Protein AF-A0A927QH79-F1 (afdb_monomer)

Mean predicted aligned error: 17.36 Å

Solvent-accessible surface area (backbone atoms only — not comparable to full-atom values): 37637 Å² total; per-residue (Å²): 86,54,35,35,45,48,87,48,54,96,86,48,77,77,69,94,80,69,81,34,38,37,35,34,32,41,94,77,15,47,83,74,50,76,43,74,61,87,78,87,88,85,88,80,87,75,88,76,87,84,80,88,84,87,87,82,91,87,81,88,78,89,85,85,87,79,90,85,82,90,84,88,84,84,82,85,83,89,82,88,83,88,82,91,85,88,82,82,83,80,78,74,79,75,84,76,70,99,63,76,95,59,54,73,66,52,32,35,52,48,36,49,48,54,55,46,51,19,60,75,70,75,39,64,42,39,36,37,37,40,45,42,87,88,69,48,80,44,82,75,46,77,44,75,58,83,84,65,73,78,65,53,55,92,83,50,61,51,30,15,33,63,74,57,27,50,62,42,72,56,77,40,45,51,25,48,40,51,60,50,44,49,23,41,20,54,5,42,42,50,27,34,44,63,58,25,70,47,55,68,72,57,56,72,73,44,73,48,37,46,69,58,95,34,28,46,30,27,37,34,60,77,73,59,78,45,82,68,96,50,59,72,65,55,68,74,42,61,65,63,56,53,34,36,53,65,15,45,63,53,43,55,57,39,53,74,44,44,60,56,56,41,50,52,52,49,52,54,50,51,53,52,57,68,71,50,71,38,67,90,74,48,53,70,70,55,47,52,50,51,51,54,46,46,44,53,51,38,19,56,38,36,16,50,28,52,40,34,69,72,60,50,81,87,70,94,59,48,46,44,56,56,11,48,55,50,49,53,52,51,43,69,77,43,74,83,63,49,55,67,54,47,39,37,64,43,58,56,41,48,48,31,49,68,83,54,86,77,62,77,84,66,65,66,79,79,83,82,83,74,84,74,89,68,92,76,94,75,80,91,79,90,79,88,79,88,81,83,90,84,88,83,89,85,83,90,80,96,70,93,72,89,77,83,80,80,83,76,85,70,84,75,81,75,72,58,74,50,74,66,78,70,65,93,80,82,56,48,54,43,34,45,35,53,46,50,48,50,51,46,48,51,51,46,35,50,48,50,52,49,51,23,49,54,34,31,76,70,64,62,35,99,48,50,75,60,53,39,72,27,43,59,71,49,47,51,40,31,72,76,71,55,50,73,63,94,62,54,85,79,59,71,81,81,75,92,70,80,83,79,52,76,34,22,27,48,17,79,96,66,44,83,37,70,53,78,79,82,70,79,92,62,92,89,70,72,81,52,17,47,36,56,10,55,53,77,13,57,28,32,25,28,71,84,71,79,84,74,60,83,45,17,19,41,38,29,58,56,57,46,43,56,52,55,85,53,46,88,67,34,32,17,39,38,21,25,38,57,50,64,85,32,71,48,40,47,49,29,38,77,69,60,21,8,19,25,25,40,20,79,62,35,50,79,77,47,41,72,71,38,47,35,41,30,30,4,60,79,5,39,72,44,57,77,93,117

Sequence (626 aa):
MLVSVVRGGPDTLVSGERPGTSHWLSRWGRLLRTESSEAGSSGASSVGEGSAGAGSAGAGSAGAGSAGAGSAGEGSSVVQSSGAGGSQAAGAPRAAGGGALLTGAEARRLARLARRAARVFGGPQDIEFAVDEDGRLWLLQSRPITAMGPRPPRGARLLGPGPVAETLPGQLEPLEEDLWVAPMDRGLACALDLGGSASPRRLRSAPVVTAVGGRAAVDLRLLGAVPPRHPALAWLNPVPGARRLGAAWRVGRLSSTLPGLATDLVADVDRRLVETPSTGELPTVELISTLRWTRSVLVSLHAQEALAGALLPEAHVTAAGTALATLTESRYRDRSLSDHQVVAAEPVVLALTAPSLWGELRLPPPEPVHHNGASATAATTTTATSAATTTTHTAAKATSTLHTFTLHTSTLHTSPLRTTPLSPGALPPREALRLRIRWVQELQVRLVREAARRLLVRGVLGEARRVGLLRWKEFVTALETGGLPGDFEERLPRAVSAPLPDRFRLAEGGVVVAERAAGPSGAGAGAGGRGVSGGRGFGTVWDGVGTGPPEAVLVVRTLDPALAPLLPHLTGLVAQTGSPLSHLAVLAREFGVPTVVGVDDAVRRFPPGTRVTVDGGCGDVRAEGS

Structure (mmCIF, N/CA/C/O backbone):
data_AF-A0A927QH79-F1
#
_entry.id   AF-A0A927QH79-F1
#
loop_
_atom_site.group_PDB
_atom_site.id
_atom_site.type_symbol
_atom_site.label_atom_id
_atom_site.label_alt_id
_atom_site.label_comp_id
_atom_site.label_asym_id
_atom_site.label_entity_id
_atom_site.label_seq_id
_atom_site.pdbx_PDB_ins_code
_atom_site.Cartn_x
_atom_site.Cartn_y
_atom_site.Cartn_z
_atom_site.occupancy
_atom_site.B_iso_or_equiv
_atom_site.auth_seq_id
_atom_site.auth_comp_id
_atom_site.auth_asym_id
_atom_site.auth_atom_id
_atom_site.pdbx_PDB_model_num
ATOM 1 N N . MET A 1 1 ? -36.499 -4.974 7.403 1.00 66.88 1 MET A N 1
ATOM 2 C CA . MET A 1 1 ? -37.782 -4.702 6.722 1.00 66.88 1 MET A CA 1
ATOM 3 C C . MET A 1 1 ? -38.193 -3.331 7.188 1.00 66.88 1 MET A C 1
ATOM 5 O O . MET A 1 1 ? -38.102 -3.120 8.394 1.00 66.88 1 MET A O 1
ATOM 9 N N . LEU A 1 2 ? -38.491 -2.428 6.258 1.00 71.94 2 LEU A N 1
ATOM 10 C CA . LEU A 1 2 ? -39.056 -1.121 6.579 1.00 71.94 2 LEU A CA 1
ATOM 11 C C . LEU A 1 2 ? -40.572 -1.274 6.599 1.00 71.94 2 LEU A C 1
ATOM 13 O O . LEU A 1 2 ? -41.113 -2.005 5.769 1.00 71.94 2 LEU A O 1
ATOM 17 N N . VAL A 1 3 ? -41.202 -0.704 7.616 1.00 72.44 3 VAL A N 1
ATOM 18 C CA . VAL A 1 3 ? -42.626 -0.868 7.852 1.00 72.44 3 VAL A CA 1
ATOM 19 C C . VAL A 1 3 ? -43.174 0.381 8.545 1.00 72.44 3 VAL A C 1
ATOM 21 O O . VAL A 1 3 ? -42.632 0.767 9.579 1.00 72.44 3 VAL A O 1
ATOM 24 N N . SER A 1 4 ? -44.235 0.991 8.019 1.00 74.19 4 SER A N 1
ATOM 25 C CA . SER A 1 4 ? -44.844 2.196 8.606 1.00 74.19 4 SER A CA 1
ATOM 26 C C . SER A 1 4 ? -46.036 1.841 9.494 1.00 74.19 4 SER A C 1
ATOM 28 O O . SER A 1 4 ? -46.950 1.151 9.045 1.00 74.19 4 SER A O 1
ATOM 30 N N . VAL A 1 5 ? -46.005 2.271 10.761 1.00 67.44 5 VAL A N 1
ATOM 31 C CA . VAL A 1 5 ? -47.022 1.961 11.782 1.00 67.44 5 VAL A CA 1
ATOM 32 C C . VAL A 1 5 ? -47.934 3.161 12.010 1.00 67.44 5 VAL A C 1
ATOM 34 O O . VAL A 1 5 ? -47.448 4.248 12.334 1.00 67.44 5 VAL A O 1
ATOM 37 N N . VAL A 1 6 ? -49.246 2.932 11.950 1.00 65.69 6 VAL A N 1
ATOM 38 C CA . VAL A 1 6 ? -50.288 3.899 12.328 1.00 65.69 6 VAL A CA 1
ATOM 39 C C . VAL A 1 6 ? -51.278 3.208 13.274 1.00 65.69 6 VAL A C 1
ATOM 41 O O . VAL A 1 6 ? -51.662 2.064 13.034 1.00 65.69 6 VAL A O 1
ATOM 44 N N . ARG A 1 7 ? -51.677 3.868 14.372 1.00 60.56 7 ARG A N 1
ATOM 45 C CA . ARG A 1 7 ? -52.745 3.374 15.266 1.00 60.56 7 ARG A CA 1
ATOM 46 C C . ARG A 1 7 ? -54.108 3.893 14.801 1.00 60.56 7 ARG A C 1
ATOM 48 O O . ARG A 1 7 ? -54.240 5.094 14.570 1.00 60.56 7 ARG A O 1
ATOM 55 N N . GLY A 1 8 ? -55.105 3.010 14.727 1.00 57.41 8 GLY A N 1
ATOM 56 C CA . GLY A 1 8 ? -56.501 3.343 14.420 1.00 57.41 8 GLY A CA 1
ATOM 57 C C . GLY A 1 8 ? -57.467 2.355 15.083 1.00 57.41 8 GLY A C 1
ATOM 58 O O . GLY A 1 8 ? -57.120 1.189 15.245 1.00 57.41 8 GLY A O 1
ATOM 59 N N . GLY A 1 9 ? -58.638 2.843 15.502 1.00 50.28 9 GLY A N 1
ATOM 60 C CA . GLY A 1 9 ? -59.741 2.039 16.043 1.00 50.28 9 GLY A CA 1
ATOM 61 C C . GLY A 1 9 ? -60.741 1.614 14.954 1.00 50.28 9 GLY A C 1
ATOM 62 O O . GLY A 1 9 ? -60.617 2.075 13.813 1.00 50.28 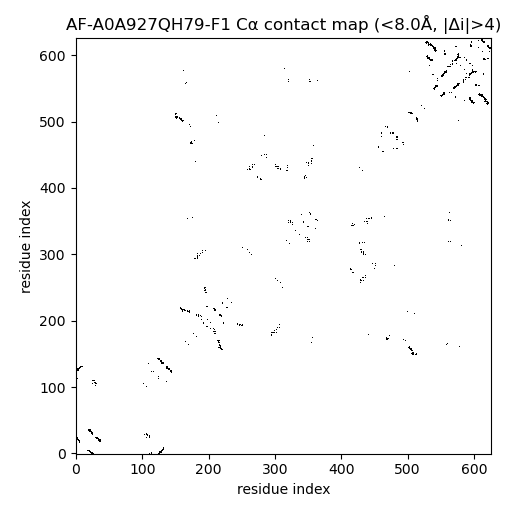9 GLY A O 1
ATOM 63 N N . PRO A 1 10 ? -61.728 0.761 15.289 1.00 40.06 10 PRO A N 1
ATOM 64 C CA . PRO A 1 10 ? -62.626 0.099 14.333 1.00 40.06 10 PRO A CA 1
ATOM 65 C C . PRO A 1 10 ? -63.460 1.058 13.463 1.00 40.06 10 PRO A C 1
ATOM 67 O O . PRO A 1 10 ? -63.780 0.702 12.332 1.00 40.06 10 PRO A O 1
ATOM 70 N N . ASP A 1 11 ? -63.710 2.288 13.929 1.00 44.19 11 ASP A N 1
ATOM 71 C CA . ASP A 1 11 ? -64.520 3.293 13.215 1.00 44.19 11 ASP A CA 1
ATOM 72 C C . ASP A 1 11 ? -63.702 4.430 12.579 1.00 44.19 11 ASP A C 1
ATOM 74 O O . ASP A 1 11 ? -64.244 5.329 11.936 1.00 44.19 11 ASP A O 1
ATOM 78 N N . THR A 1 12 ? -62.376 4.406 12.721 1.00 48.50 12 THR A N 1
ATOM 79 C CA . THR A 1 12 ? -61.492 5.372 12.057 1.00 48.50 12 THR A CA 1
ATOM 80 C C . THR A 1 12 ? -60.878 4.739 10.821 1.00 48.50 12 THR A C 1
ATOM 82 O O . THR A 1 12 ? -59.767 4.210 10.864 1.00 48.50 12 THR A O 1
ATOM 85 N N . LEU A 1 13 ? -61.572 4.842 9.685 1.00 43.09 13 LEU A N 1
ATOM 86 C CA . LEU A 1 13 ? -60.875 4.851 8.401 1.00 43.09 13 LEU A CA 1
ATOM 87 C C . LEU A 1 13 ? -59.822 5.958 8.488 1.00 43.09 13 LEU A C 1
ATOM 89 O O . LEU A 1 13 ? -60.158 7.124 8.697 1.00 43.09 13 LEU A O 1
ATOM 93 N N . VAL A 1 14 ? -58.546 5.582 8.406 1.00 49.84 14 VAL A N 1
ATOM 94 C CA . VAL A 1 14 ? -57.434 6.532 8.370 1.00 49.84 14 VAL A CA 1
ATOM 95 C C . VAL A 1 14 ? -57.605 7.348 7.090 1.00 49.84 14 VAL A C 1
ATOM 97 O O . VAL A 1 14 ? -57.166 6.932 6.021 1.00 49.84 14 VAL A O 1
ATOM 100 N N . SER A 1 15 ? -58.300 8.486 7.176 1.00 42.75 15 SER A N 1
ATOM 101 C CA . SER A 1 15 ? -58.289 9.495 6.120 1.00 42.75 15 SER A CA 1
ATOM 102 C C . SER A 1 15 ? -56.825 9.870 5.918 1.00 42.75 15 SER A C 1
ATOM 104 O O . SER A 1 15 ? -56.154 10.207 6.894 1.00 42.75 15 SER A O 1
ATOM 106 N N . GLY A 1 16 ? -56.322 9.698 4.699 1.00 45.53 16 GLY A N 1
ATOM 107 C CA . GLY A 1 16 ? -54.912 9.472 4.364 1.00 45.53 16 GLY A CA 1
ATOM 108 C C . GLY A 1 16 ? -53.878 10.567 4.664 1.00 45.53 16 GLY A C 1
ATOM 109 O O . GLY A 1 16 ? -52.986 10.754 3.850 1.00 45.53 16 GLY A O 1
ATOM 110 N N . GLU A 1 17 ? -53.912 11.247 5.810 1.00 41.53 17 GLU A N 1
ATOM 111 C CA . GLU A 1 17 ? -52.932 12.273 6.196 1.00 41.53 17 GLU A CA 1
ATOM 112 C C . GLU A 1 17 ? -52.567 12.213 7.692 1.00 41.53 17 GLU A C 1
ATOM 114 O O . GLU A 1 17 ? -52.640 13.202 8.418 1.00 41.53 17 GLU A O 1
ATOM 119 N N . ARG A 1 18 ? -52.144 11.043 8.194 1.00 51.16 18 ARG A N 1
ATOM 120 C CA . ARG A 1 18 ? -51.384 10.984 9.457 1.00 51.16 18 ARG A CA 1
ATOM 121 C C . ARG A 1 18 ? -49.965 10.473 9.203 1.00 51.16 18 ARG A C 1
ATOM 123 O O . ARG A 1 18 ? -49.830 9.370 8.670 1.00 51.16 18 ARG A O 1
ATOM 130 N N . PRO A 1 19 ? -48.911 11.212 9.603 1.00 54.75 19 PRO A N 1
ATOM 131 C CA . PRO A 1 19 ? -47.542 10.725 9.503 1.00 54.75 19 PRO A CA 1
ATOM 132 C C . PRO A 1 19 ? -47.363 9.469 10.370 1.00 54.75 19 PRO A C 1
ATOM 134 O O . PRO A 1 19 ? -47.544 9.494 11.588 1.00 54.75 19 PRO A O 1
ATOM 137 N N . GLY A 1 20 ? -47.040 8.344 9.730 1.00 64.81 20 GLY A N 1
ATOM 138 C CA . GLY A 1 20 ? -46.764 7.078 10.409 1.00 64.81 20 GLY A CA 1
ATOM 139 C C . GLY A 1 20 ? -45.382 7.051 11.062 1.00 64.81 20 GLY A C 1
ATOM 140 O O . GLY A 1 20 ? -44.492 7.834 10.729 1.00 64.81 20 GLY A O 1
ATOM 141 N N . THR A 1 21 ? -45.172 6.128 12.002 1.00 69.12 21 THR A N 1
ATOM 142 C CA . THR A 1 21 ? -43.829 5.871 12.547 1.00 69.12 21 THR A CA 1
ATOM 143 C C . THR A 1 21 ? -43.173 4.731 11.780 1.00 69.12 21 THR A C 1
ATOM 145 O O . THR A 1 21 ? -43.638 3.588 11.819 1.00 69.12 21 THR A O 1
ATOM 148 N N . SER A 1 22 ? -42.044 5.007 11.139 1.00 76.88 22 SER A N 1
ATOM 149 C CA . SER A 1 22 ? -41.262 4.015 10.407 1.00 76.88 22 SER A CA 1
ATOM 150 C C . SER A 1 22 ? -40.491 3.111 11.364 1.00 76.88 22 SER A C 1
ATOM 152 O O . SER A 1 22 ? -39.724 3.568 12.209 1.00 76.88 22 SER A O 1
ATOM 154 N N . HIS A 1 23 ? -40.684 1.801 11.237 1.00 73.12 23 HIS A N 1
ATOM 155 C CA . HIS A 1 23 ? -40.030 0.776 12.044 1.00 73.12 23 HIS A CA 1
ATOM 156 C C . HIS A 1 23 ? -39.135 -0.106 11.178 1.00 73.12 23 HIS A C 1
ATOM 158 O O . HIS A 1 23 ? -39.553 -0.695 10.178 1.00 73.12 23 HIS A O 1
ATOM 164 N N . TRP A 1 24 ? -37.894 -0.277 11.626 1.00 75.19 24 TRP A N 1
ATOM 165 C CA . TRP A 1 24 ? -36.943 -1.201 11.028 1.00 75.19 24 TRP A CA 1
ATOM 166 C C . TRP A 1 24 ? -36.919 -2.498 11.824 1.00 75.19 24 TRP A C 1
ATOM 168 O O . TRP A 1 24 ? -36.446 -2.537 12.958 1.00 75.19 24 TRP A O 1
ATOM 178 N N . LEU A 1 25 ? -37.405 -3.585 11.227 1.00 73.75 25 LEU A N 1
ATOM 179 C CA . LEU A 1 25 ? -37.444 -4.899 11.870 1.00 73.75 25 LEU A CA 1
ATOM 180 C C . LEU A 1 25 ? -36.359 -5.836 11.331 1.00 73.75 25 LEU A C 1
ATOM 182 O O . LEU A 1 25 ? -36.083 -5.895 10.123 1.00 73.75 25 LEU A O 1
ATOM 186 N N . SER A 1 26 ? -35.789 -6.636 12.234 1.00 74.50 26 SER A N 1
ATOM 187 C CA . SER A 1 26 ? -34.962 -7.792 11.895 1.00 74.50 26 SER A CA 1
ATOM 188 C C . SER A 1 26 ? -35.794 -8.863 11.182 1.00 74.50 26 SER A C 1
ATOM 190 O O . SER A 1 26 ? -37.024 -8.881 11.253 1.00 74.50 26 SER A O 1
ATOM 192 N N . ARG A 1 27 ? -35.129 -9.842 10.552 1.00 67.12 27 ARG A N 1
ATOM 193 C CA . ARG A 1 27 ? -35.815 -10.989 9.919 1.00 67.12 27 ARG A CA 1
ATOM 194 C C . ARG A 1 27 ? -36.696 -11.804 10.880 1.00 67.12 27 ARG A C 1
ATOM 196 O O . ARG A 1 27 ? -37.551 -12.560 10.426 1.00 67.12 27 ARG A O 1
ATOM 203 N N . TRP A 1 28 ? -36.469 -11.659 12.185 1.00 71.06 28 TRP A N 1
ATOM 204 C CA . TRP A 1 28 ? -37.179 -12.353 13.256 1.00 71.06 28 TRP A CA 1
ATOM 205 C C . TRP A 1 28 ? -38.171 -11.448 14.000 1.00 71.06 28 TRP A C 1
ATOM 207 O O . TRP A 1 28 ? -38.717 -11.875 15.008 1.00 71.06 28 TRP A O 1
ATOM 217 N N . GLY A 1 29 ? -38.408 -10.216 13.532 1.00 66.75 29 GLY A N 1
ATOM 218 C CA . GLY A 1 29 ? -39.336 -9.276 14.173 1.00 66.75 29 GLY A CA 1
ATOM 219 C C . GLY A 1 29 ? -38.770 -8.549 15.394 1.00 66.75 29 GLY A C 1
ATOM 220 O O . GLY A 1 29 ? -39.539 -8.035 16.194 1.00 66.75 29 GLY A O 1
ATOM 221 N N . ARG A 1 30 ? -37.439 -8.497 15.556 1.00 74.12 30 ARG A N 1
ATOM 222 C CA . ARG A 1 30 ? -36.794 -7.648 16.576 1.00 74.12 30 ARG A CA 1
ATOM 223 C C . ARG A 1 30 ? -36.692 -6.218 16.047 1.00 74.12 30 ARG A C 1
ATOM 225 O O . ARG A 1 30 ? -36.187 -6.044 14.939 1.00 74.12 30 ARG A O 1
ATOM 232 N N . LEU A 1 31 ? -37.132 -5.236 16.828 1.00 72.38 31 LEU A N 1
ATOM 233 C CA . LEU A 1 31 ? -37.003 -3.818 16.495 1.00 72.38 31 LEU A CA 1
ATOM 234 C C . LEU A 1 31 ? -35.524 -3.408 16.458 1.00 72.38 31 LEU A C 1
ATOM 236 O O . LEU A 1 31 ? -34.767 -3.739 17.369 1.00 72.38 31 LEU A O 1
ATOM 240 N N . LEU A 1 32 ? -35.115 -2.754 15.372 1.00 69.12 32 LEU A N 1
ATOM 241 C CA . LEU A 1 32 ? -33.755 -2.259 15.147 1.00 69.12 32 LEU A CA 1
ATOM 242 C C . LEU A 1 32 ? -33.674 -0.737 15.299 1.00 69.12 32 LEU A C 1
ATOM 244 O O . LEU A 1 32 ? -32.690 -0.248 15.841 1.00 69.12 32 LEU A O 1
ATOM 248 N N . ARG A 1 33 ? -34.678 -0.002 14.800 1.00 72.62 33 ARG A N 1
ATOM 249 C CA . ARG A 1 33 ? -34.761 1.467 14.836 1.00 72.62 33 ARG A CA 1
ATOM 250 C C . ARG A 1 33 ? -36.202 1.925 14.588 1.00 72.62 33 ARG A C 1
ATOM 252 O O . ARG A 1 33 ? -36.926 1.252 13.852 1.00 72.62 33 ARG A O 1
ATOM 259 N N . THR A 1 34 ? -36.573 3.060 15.170 1.00 73.56 34 THR A N 1
ATOM 260 C CA . THR A 1 34 ? -37.831 3.785 14.936 1.00 73.56 34 THR A CA 1
ATOM 261 C C . THR A 1 34 ? -37.524 5.192 14.437 1.00 73.56 34 THR A C 1
ATOM 263 O O . THR A 1 34 ? -36.618 5.833 14.964 1.00 73.56 34 THR A O 1
ATOM 266 N N . GLU A 1 35 ? -38.260 5.667 13.439 1.00 66.81 35 GLU A N 1
ATOM 267 C CA . GLU A 1 35 ? -38.187 7.037 12.923 1.00 66.81 35 GLU A CA 1
ATOM 268 C C . GLU A 1 35 ? -39.594 7.632 12.904 1.00 66.81 35 GLU A C 1
ATOM 270 O O . GLU A 1 35 ? -40.508 7.067 12.300 1.00 66.81 35 GLU A O 1
ATOM 275 N N . SER A 1 36 ? -39.775 8.753 13.592 1.00 57.22 36 SER A N 1
ATOM 276 C CA . SER A 1 36 ? -40.975 9.580 13.510 1.00 57.22 36 SER A CA 1
ATOM 277 C C . SER A 1 36 ? -40.947 10.371 12.199 1.00 57.22 36 SER A C 1
ATOM 279 O O . SER A 1 36 ? -39.936 10.979 11.865 1.00 57.22 36 SER A O 1
ATOM 281 N N . SER A 1 37 ? -42.049 10.359 11.447 1.00 51.31 37 SER A N 1
ATOM 282 C CA . SER A 1 37 ? -42.156 11.004 10.126 1.00 51.31 37 SER A CA 1
ATOM 283 C C . SER A 1 37 ? -42.287 12.543 10.175 1.00 51.31 37 SER A C 1
ATOM 285 O O . SER A 1 37 ? -42.545 13.168 9.148 1.00 51.31 37 SER A O 1
ATOM 287 N N . GLU A 1 38 ? -42.087 13.188 11.326 1.00 42.41 38 GLU A N 1
ATOM 288 C CA . GLU A 1 38 ? -42.113 14.652 11.455 1.00 42.41 38 GLU A CA 1
ATOM 289 C C . GLU A 1 38 ? -40.707 15.248 11.292 1.00 42.41 38 GLU A C 1
ATOM 291 O O . GLU A 1 38 ? -40.050 15.584 12.271 1.00 42.41 38 GLU A O 1
ATOM 296 N N . ALA A 1 39 ? -40.228 15.325 10.046 1.00 37.53 39 ALA A N 1
ATOM 297 C CA . ALA A 1 39 ? -39.231 16.293 9.564 1.00 37.53 39 ALA A CA 1
ATOM 298 C C . ALA A 1 39 ? -38.896 15.982 8.096 1.00 37.53 39 ALA A C 1
ATOM 300 O O . ALA A 1 39 ? -38.112 15.077 7.810 1.00 37.53 39 ALA A O 1
ATOM 301 N N . GLY A 1 40 ? -39.480 16.726 7.153 1.00 33.06 40 GLY A N 1
ATOM 302 C CA . GLY A 1 40 ? -39.159 16.532 5.738 1.00 33.06 40 GLY A CA 1
ATOM 303 C C . GLY A 1 40 ? -40.033 17.279 4.737 1.00 33.06 40 GLY A C 1
ATOM 304 O O . GLY A 1 40 ? -40.404 16.693 3.729 1.00 33.06 40 GLY A O 1
ATOM 305 N N . SER A 1 41 ? -40.356 18.554 4.972 1.00 32.41 41 SER A N 1
ATOM 306 C CA . SER A 1 41 ? -40.882 19.428 3.913 1.00 32.41 41 SER A CA 1
ATOM 307 C C . SER A 1 41 ? -40.237 20.814 3.970 1.00 32.41 41 SER A C 1
ATOM 309 O O . SER A 1 41 ? -40.849 21.795 4.381 1.00 32.41 41 SER A O 1
ATOM 311 N N . SER A 1 42 ? -38.979 20.901 3.542 1.00 31.19 42 SER A N 1
ATOM 312 C CA . SER A 1 42 ? -38.418 22.152 3.027 1.00 31.19 42 SER A CA 1
ATOM 313 C C . SER A 1 42 ? -37.225 21.851 2.120 1.00 31.19 42 SER A C 1
ATOM 315 O O . SER A 1 42 ? -36.189 21.394 2.600 1.00 31.19 42 SER A O 1
ATOM 317 N N . GLY A 1 43 ? -37.373 22.132 0.822 1.00 29.27 43 GLY A N 1
ATOM 318 C CA . GLY A 1 43 ? -36.246 22.295 -0.102 1.00 29.27 43 GLY A CA 1
ATOM 319 C C . GLY A 1 43 ? -36.172 21.312 -1.271 1.00 29.27 43 GLY A C 1
ATOM 320 O O . GLY A 1 43 ? -35.242 20.517 -1.341 1.00 29.27 43 GLY A O 1
ATOM 321 N N . ALA A 1 44 ? -37.088 21.421 -2.234 1.00 27.19 44 ALA A N 1
ATOM 322 C CA . ALA A 1 44 ? -36.810 21.069 -3.628 1.00 27.19 44 ALA A CA 1
ATOM 323 C C . ALA A 1 44 ? -37.627 22.001 -4.535 1.00 27.19 44 ALA A C 1
ATOM 325 O O . ALA A 1 44 ? -38.809 21.773 -4.776 1.00 27.19 44 ALA A O 1
ATOM 326 N N . SER A 1 45 ? -37.006 23.098 -4.976 1.00 27.64 45 SER A N 1
ATOM 327 C CA . SER A 1 45 ? -37.568 23.992 -5.987 1.00 27.64 45 SER A CA 1
ATOM 328 C C . SER A 1 45 ? -37.588 23.272 -7.332 1.00 27.64 45 SER A C 1
ATOM 330 O O . SER A 1 45 ? -36.539 22.922 -7.877 1.00 27.64 45 SER A O 1
ATOM 332 N N . SER A 1 46 ? -38.792 23.051 -7.846 1.00 30.25 46 SER A N 1
ATOM 333 C CA . SER A 1 46 ? -39.049 22.560 -9.189 1.00 30.25 46 SER A CA 1
ATOM 334 C C . SER A 1 46 ? -38.693 23.614 -10.234 1.00 30.25 46 SER A C 1
ATOM 336 O O . SER A 1 46 ? -39.078 24.779 -10.134 1.00 30.25 46 SER A O 1
ATOM 338 N N . VAL A 1 47 ? -37.982 23.134 -11.247 1.00 29.86 47 VAL A N 1
ATOM 339 C CA . VAL A 1 47 ? -37.832 23.686 -12.591 1.00 29.86 47 VAL A CA 1
ATOM 340 C C . VAL A 1 47 ? -39.174 24.222 -13.104 1.00 29.86 47 VAL A C 1
ATOM 342 O O . VAL A 1 47 ? -40.157 23.487 -13.138 1.00 29.86 47 VAL A O 1
ATOM 345 N N . GLY A 1 48 ? -39.201 25.498 -13.488 1.00 27.36 48 GLY A N 1
ATOM 346 C CA . GLY A 1 48 ? -40.298 26.118 -14.224 1.00 27.36 48 GLY A CA 1
ATOM 347 C C . GLY A 1 48 ? -39.815 26.495 -15.618 1.00 27.36 48 GLY A C 1
ATOM 348 O O . GLY A 1 48 ? -39.036 27.435 -15.769 1.00 27.36 48 GLY A O 1
ATOM 349 N N . GLU A 1 49 ? -40.253 25.732 -16.617 1.00 30.03 49 GLU A N 1
ATOM 350 C CA . GLU A 1 49 ? -40.178 26.102 -18.028 1.00 30.03 49 GLU A CA 1
ATOM 351 C C . GLU A 1 49 ? -41.061 27.327 -18.287 1.00 30.03 49 GLU A C 1
ATOM 353 O O . GLU A 1 49 ? -42.171 27.446 -17.766 1.00 30.03 49 GLU A O 1
ATOM 358 N N . GLY A 1 50 ? -40.532 28.261 -19.073 1.00 25.12 50 GLY A N 1
ATOM 359 C CA . GLY A 1 50 ? -41.210 29.495 -19.430 1.00 25.12 50 GLY A CA 1
ATOM 360 C C . GLY A 1 50 ? -42.129 29.344 -20.637 1.00 25.12 50 GLY A C 1
ATOM 361 O O . GLY A 1 50 ? -41.808 28.652 -21.598 1.00 25.12 50 GLY A O 1
ATOM 362 N N . SER A 1 51 ? -43.209 30.124 -20.640 1.00 27.12 51 SER A N 1
ATOM 363 C CA . SER A 1 51 ? -43.722 30.730 -21.867 1.00 27.12 51 SER A CA 1
ATOM 364 C C . SER A 1 51 ? -44.506 32.013 -21.573 1.00 27.12 51 SER A C 1
ATOM 366 O O . SER A 1 51 ? -45.504 31.976 -20.862 1.00 27.12 51 SER A O 1
ATOM 368 N N . ALA A 1 52 ? -44.044 33.093 -22.211 1.00 26.52 52 ALA A N 1
ATOM 369 C CA . ALA A 1 52 ? -44.770 34.262 -22.719 1.00 26.52 52 ALA A CA 1
ATOM 370 C C . ALA A 1 52 ? -45.558 35.180 -21.755 1.00 26.52 52 ALA A C 1
ATOM 372 O O . ALA A 1 52 ? -46.567 34.803 -21.171 1.00 26.52 52 ALA A O 1
ATOM 373 N N . GLY A 1 53 ? -45.173 36.463 -21.743 1.00 25.83 53 GLY A N 1
ATOM 374 C CA . GLY A 1 53 ? -46.002 37.562 -21.236 1.00 25.83 53 GLY A CA 1
ATOM 375 C C . GLY A 1 53 ? -45.224 38.870 -21.075 1.00 25.83 53 GLY A C 1
ATOM 376 O O . GLY A 1 53 ? -44.388 38.983 -20.194 1.00 25.83 53 GLY A O 1
ATOM 377 N N . ALA A 1 54 ? -45.477 39.826 -21.965 1.00 26.70 54 ALA A N 1
ATOM 378 C CA . ALA A 1 54 ? -44.802 41.114 -22.137 1.00 26.70 54 ALA A CA 1
ATOM 379 C C . ALA A 1 54 ? -44.958 42.145 -20.989 1.00 26.70 54 ALA A C 1
ATOM 381 O O . ALA A 1 54 ? -45.908 42.083 -20.216 1.00 26.70 54 ALA A O 1
ATOM 382 N N . GLY A 1 55 ? -44.094 43.177 -21.015 1.00 25.44 55 GLY A N 1
ATOM 383 C CA . GLY A 1 55 ? -44.329 44.514 -20.428 1.00 25.44 55 GLY A CA 1
ATOM 384 C C . GLY A 1 55 ? -43.570 44.772 -19.121 1.00 25.44 55 GLY A C 1
ATOM 385 O O . GLY A 1 55 ? -43.953 44.272 -18.078 1.00 25.44 55 GLY A O 1
ATOM 386 N N . SER A 1 56 ? -42.399 45.414 -19.131 1.00 25.52 56 SER A N 1
ATOM 387 C CA . SER A 1 56 ? -42.169 46.875 -19.155 1.00 25.52 56 SER A CA 1
ATOM 388 C C . SER A 1 56 ? -41.580 47.387 -17.826 1.00 25.52 56 SER A C 1
ATOM 390 O O . SER A 1 56 ? -42.245 47.348 -16.801 1.00 25.52 56 SER A O 1
ATOM 392 N N . ALA A 1 57 ? -40.344 47.893 -17.923 1.00 24.83 57 ALA A N 1
ATOM 393 C CA . ALA A 1 57 ? -39.752 49.070 -17.267 1.00 24.83 57 ALA A CA 1
ATOM 394 C C . ALA A 1 57 ? -39.945 49.336 -15.754 1.00 24.83 57 ALA A C 1
ATOM 396 O O . ALA A 1 57 ? -41.052 49.520 -15.266 1.00 24.83 57 ALA A O 1
ATOM 397 N N . GLY A 1 58 ? -38.825 49.579 -15.058 1.00 26.27 58 GLY A N 1
ATOM 398 C CA . GLY A 1 58 ? -38.818 50.314 -13.787 1.00 26.27 58 GLY A CA 1
ATOM 399 C C . GLY A 1 58 ? -37.511 50.179 -13.009 1.00 26.27 58 GLY A C 1
ATOM 400 O O . GLY A 1 58 ? -37.212 49.119 -12.482 1.00 26.27 58 GLY A O 1
ATOM 401 N N . ALA A 1 59 ? -36.727 51.252 -12.975 1.00 24.70 59 ALA A N 1
ATOM 402 C CA . ALA A 1 59 ? -35.391 51.358 -12.397 1.00 24.70 59 ALA A CA 1
ATOM 403 C C . ALA A 1 59 ? -35.382 51.779 -10.911 1.00 24.70 59 ALA A C 1
ATOM 405 O O . ALA A 1 59 ? -36.340 52.381 -10.439 1.00 24.70 59 ALA A O 1
ATOM 406 N N . GLY A 1 60 ? -34.220 51.597 -10.259 1.00 23.84 60 GLY A N 1
ATOM 407 C CA . GLY A 1 60 ? -33.788 52.308 -9.039 1.00 23.84 60 GLY A CA 1
ATOM 408 C C . GLY A 1 60 ? -34.373 51.758 -7.730 1.00 23.84 60 GLY A C 1
ATOM 409 O O . GLY A 1 60 ? -35.480 51.254 -7.707 1.00 23.84 60 GLY A O 1
ATOM 410 N N . SER A 1 61 ? -33.713 51.800 -6.577 1.00 24.73 61 SER A N 1
ATOM 411 C CA . SER A 1 61 ? -32.485 52.476 -6.162 1.00 24.73 61 SER A CA 1
ATOM 412 C C . SER A 1 61 ? -32.042 51.917 -4.802 1.00 24.73 61 SER A C 1
ATOM 414 O O . SER A 1 61 ? -32.837 51.355 -4.053 1.00 24.73 61 SER A O 1
ATOM 416 N N . ALA A 1 62 ? -30.766 52.126 -4.492 1.00 23.62 62 ALA A N 1
ATOM 417 C CA . ALA A 1 62 ? -30.113 51.872 -3.214 1.00 23.62 62 ALA A CA 1
ATOM 418 C C . ALA A 1 62 ? -30.777 52.564 -2.004 1.00 23.62 62 ALA A C 1
ATOM 420 O O . ALA A 1 62 ? -31.441 53.588 -2.150 1.00 23.62 62 ALA A O 1
ATOM 421 N N . GLY A 1 63 ? -30.488 52.062 -0.799 1.00 24.86 63 GLY A N 1
ATOM 422 C CA . GLY A 1 63 ? -30.781 52.747 0.461 1.00 24.86 63 GLY A CA 1
ATOM 423 C C . GLY A 1 63 ? -30.236 51.983 1.666 1.00 24.86 63 GLY A C 1
ATOM 424 O O . GLY A 1 63 ? -30.635 50.854 1.915 1.00 24.86 63 GLY A O 1
ATOM 425 N N . ALA A 1 64 ? -29.281 52.593 2.359 1.00 22.88 64 ALA A N 1
ATOM 426 C CA . ALA A 1 64 ? -28.461 52.040 3.429 1.00 22.88 64 ALA A CA 1
ATOM 427 C C . ALA A 1 64 ? -29.026 52.293 4.844 1.00 22.88 64 ALA A C 1
ATOM 429 O O . ALA A 1 64 ? -29.927 53.107 5.023 1.00 22.88 64 ALA A O 1
ATOM 430 N N . GLY A 1 65 ? -28.364 51.690 5.842 1.00 23.38 65 GLY A N 1
ATOM 431 C CA . GLY A 1 65 ? -28.374 52.103 7.255 1.00 23.38 65 GLY A CA 1
ATOM 432 C C . GLY A 1 65 ? -29.312 51.281 8.145 1.00 23.38 65 GLY A C 1
ATOM 433 O O . GLY A 1 65 ? -30.353 50.828 7.703 1.00 23.38 65 GLY A O 1
ATOM 434 N N . SER A 1 66 ? -29.032 51.031 9.419 1.00 22.72 66 SER A N 1
ATOM 435 C CA . SER A 1 66 ? -27.882 51.329 10.274 1.00 22.72 66 SER A CA 1
ATOM 436 C C . SER A 1 66 ? -28.071 50.563 11.591 1.00 22.72 66 SER A C 1
ATOM 438 O O . SER A 1 66 ? -29.183 50.182 11.942 1.00 22.72 66 SER A O 1
ATOM 440 N N . ALA A 1 67 ? -26.963 50.382 12.303 1.00 22.64 67 ALA A N 1
ATOM 441 C CA . ALA A 1 67 ? -26.797 49.755 13.610 1.00 22.64 67 ALA A CA 1
ATOM 442 C C . ALA A 1 67 ? -27.831 50.104 14.706 1.00 22.64 67 ALA A C 1
ATOM 444 O O . ALA A 1 67 ? -28.339 51.219 14.778 1.00 22.64 67 ALA A O 1
ATOM 445 N N . GLY A 1 68 ? -27.994 49.170 15.649 1.00 25.39 68 GLY A N 1
ATOM 446 C CA . GLY A 1 68 ? -28.573 49.392 16.974 1.00 25.39 68 GLY A CA 1
ATOM 447 C C . GLY A 1 68 ? -28.229 48.221 17.897 1.00 25.39 68 GLY A C 1
ATOM 448 O O . GLY A 1 68 ? -28.617 47.089 17.634 1.00 25.39 68 GLY A O 1
ATOM 449 N N . ALA A 1 69 ? -27.423 48.492 18.920 1.00 22.53 69 ALA A N 1
ATOM 450 C CA . ALA A 1 69 ? -26.756 47.526 19.783 1.00 22.53 69 ALA A CA 1
ATOM 451 C C . ALA A 1 69 ? -27.536 47.191 21.069 1.00 22.53 69 ALA A C 1
ATOM 453 O O . ALA A 1 69 ? -28.270 48.026 21.581 1.00 22.53 69 ALA A O 1
ATOM 454 N N . GLY A 1 70 ? -27.224 46.018 21.637 1.00 22.33 70 GLY A N 1
ATOM 455 C CA . GLY A 1 70 ? -27.085 45.807 23.085 1.00 22.33 70 GLY A CA 1
ATOM 456 C C . GLY A 1 70 ? -28.339 45.447 23.889 1.00 22.33 70 GLY A C 1
ATOM 457 O O . GLY A 1 70 ? -29.160 46.296 24.202 1.00 22.33 70 GLY A O 1
ATOM 458 N N . SER A 1 71 ? -28.406 44.224 24.417 1.00 24.06 71 SER A N 1
ATOM 459 C CA . SER A 1 71 ? -27.936 43.900 25.780 1.00 24.06 71 SER A CA 1
ATOM 460 C C . SER A 1 71 ? -28.539 42.581 26.280 1.00 24.06 71 SER A C 1
ATOM 462 O O . SER A 1 71 ? -29.611 42.154 25.861 1.00 24.06 71 SER A O 1
ATOM 464 N N . ALA A 1 72 ? -27.761 41.911 27.126 1.00 22.45 72 ALA A N 1
ATOM 465 C CA . ALA A 1 72 ? -27.992 40.595 27.700 1.00 22.45 72 ALA A CA 1
ATOM 466 C C . ALA A 1 72 ? -28.996 40.611 28.868 1.00 22.45 72 ALA A C 1
ATOM 468 O O . ALA A 1 72 ? -29.144 41.625 29.546 1.00 22.45 72 ALA A O 1
ATOM 469 N N . GLY A 1 73 ? -29.605 39.458 29.156 1.00 23.30 73 GLY A N 1
ATOM 470 C CA . GLY A 1 73 ? -30.371 39.228 30.382 1.00 23.30 73 GLY A CA 1
ATOM 471 C C . GLY A 1 73 ? -31.007 37.840 30.425 1.00 23.30 73 GLY A C 1
ATOM 472 O O . GLY A 1 73 ? -31.774 37.476 29.544 1.00 23.30 73 GLY A O 1
ATOM 473 N N . GLU A 1 74 ? -30.627 37.069 31.435 1.00 23.64 74 GLU A N 1
ATOM 474 C CA . GLU A 1 74 ? -30.927 35.661 31.704 1.00 23.64 74 GLU A CA 1
ATOM 475 C C . GLU A 1 74 ? -32.399 35.366 32.067 1.00 23.64 74 GLU A C 1
ATOM 477 O O . GLU A 1 74 ? -33.131 36.239 32.520 1.00 23.64 74 GLU A O 1
ATOM 482 N N . GLY A 1 75 ? -32.772 34.078 32.018 1.00 21.81 75 GLY A N 1
ATOM 483 C CA . GLY A 1 75 ? -33.635 33.500 33.058 1.00 21.81 75 GLY A CA 1
ATOM 484 C C . GLY A 1 75 ? -35.100 33.206 32.714 1.00 21.81 75 GLY A C 1
ATOM 485 O O . GLY A 1 75 ? -35.960 34.067 32.777 1.00 21.81 75 GLY A O 1
ATOM 486 N N . SER A 1 76 ? -35.363 31.920 32.468 1.00 21.30 76 SER A N 1
ATOM 487 C CA . SER A 1 76 ? -36.481 31.104 32.976 1.00 21.30 76 SER A CA 1
ATOM 488 C C . SER A 1 76 ? -37.919 31.662 33.080 1.00 21.30 76 SER A C 1
ATOM 490 O O . SER A 1 76 ? -38.237 32.552 33.857 1.00 21.30 76 SER A O 1
ATOM 492 N N . SER A 1 77 ? -38.818 30.864 32.491 1.00 20.92 77 SER A N 1
ATOM 493 C CA . SER A 1 77 ? -40.177 30.514 32.948 1.00 20.92 77 SER A CA 1
ATOM 494 C C . SER A 1 77 ? -41.312 31.551 32.920 1.00 20.92 77 SER A C 1
ATOM 496 O O . SER A 1 77 ? -41.452 32.386 33.799 1.00 20.92 77 SER A O 1
ATOM 498 N N . VAL A 1 78 ? -42.218 31.292 31.966 1.00 23.27 78 VAL A N 1
ATOM 499 C CA . VAL A 1 78 ? -43.694 31.267 32.057 1.00 23.27 78 VAL A CA 1
ATOM 500 C C . VAL A 1 78 ? -44.397 32.503 32.633 1.00 23.27 78 VAL A C 1
ATOM 502 O O . VAL A 1 78 ? -44.539 32.656 33.840 1.00 23.27 78 VAL A O 1
ATOM 505 N N . VAL A 1 79 ? -45.040 33.260 31.738 1.00 21.91 79 VAL A N 1
ATOM 506 C CA . VAL A 1 79 ? -46.245 34.043 32.045 1.00 21.91 79 VAL A CA 1
ATOM 507 C C . VAL A 1 79 ? -47.334 33.648 31.049 1.00 21.91 79 VAL A C 1
ATOM 509 O O . VAL A 1 79 ? -47.210 33.860 29.845 1.00 21.91 79 VAL A O 1
ATOM 512 N N . GLN A 1 80 ? -48.394 33.032 31.572 1.00 23.92 80 GLN A N 1
ATOM 513 C CA . GLN A 1 80 ? -49.696 32.964 30.919 1.00 23.92 80 GLN A CA 1
ATOM 514 C C . GLN A 1 80 ? -50.363 34.340 31.036 1.00 23.92 80 GLN A C 1
ATOM 516 O O . GLN A 1 80 ? -50.425 34.891 32.134 1.00 23.92 80 GLN A O 1
ATOM 521 N N . SER A 1 81 ? -50.929 34.855 29.945 1.00 22.64 81 SER A N 1
ATOM 522 C CA . SER A 1 81 ? -52.004 35.846 30.009 1.00 22.64 81 SER A CA 1
ATOM 523 C C . SER A 1 81 ? -53.224 35.309 29.266 1.00 22.64 81 SER A C 1
ATOM 525 O O . SER A 1 81 ? -53.189 34.935 28.095 1.00 22.64 81 SER A O 1
ATOM 527 N N . SER A 1 82 ? -54.298 35.184 30.032 1.00 24.77 82 SER A N 1
ATOM 528 C CA . SER A 1 82 ? -55.620 34.720 29.653 1.00 24.77 82 SER A CA 1
ATOM 529 C C . SER A 1 82 ? -56.450 35.870 29.076 1.00 24.77 82 SER A C 1
ATOM 531 O O . SER A 1 82 ? -56.470 36.972 29.617 1.00 24.77 82 SER A O 1
ATOM 533 N N . GLY A 1 83 ? -57.185 35.583 28.001 1.00 23.28 83 GLY A N 1
ATOM 534 C CA . GLY A 1 83 ? -58.279 36.396 27.472 1.00 23.28 83 GLY A CA 1
ATOM 535 C C . GLY A 1 83 ? -59.456 35.474 27.157 1.00 23.28 83 GLY A C 1
ATOM 536 O O . GLY A 1 83 ? -59.298 34.490 26.443 1.00 23.28 83 GLY A O 1
ATOM 537 N N . ALA A 1 84 ? -60.589 35.740 27.798 1.00 24.88 84 ALA A N 1
ATOM 538 C CA . ALA A 1 84 ? -61.699 34.828 28.043 1.00 24.88 84 ALA A CA 1
ATOM 539 C C . ALA A 1 84 ? -62.650 34.592 26.851 1.00 24.88 84 ALA A C 1
ATOM 541 O O . ALA A 1 84 ? -62.888 35.484 26.043 1.00 24.88 84 ALA A O 1
ATOM 542 N N . GLY A 1 85 ? -63.272 33.406 26.834 1.00 24.78 85 GLY A N 1
ATOM 543 C CA . GLY A 1 85 ? -64.401 33.038 25.970 1.00 24.78 85 GLY A CA 1
ATOM 544 C C . GLY A 1 85 ? -64.609 31.521 25.940 1.00 24.78 85 GLY A C 1
ATOM 545 O O . GLY A 1 85 ? -64.105 30.846 25.051 1.00 24.78 85 GLY A O 1
ATOM 546 N N . GLY A 1 86 ? -65.256 30.960 26.965 1.00 24.11 86 GLY A N 1
ATOM 547 C CA . GLY A 1 86 ? -65.329 29.511 27.184 1.00 24.11 86 GLY A CA 1
ATOM 548 C C . GLY A 1 86 ? -66.364 28.758 26.339 1.00 24.11 86 GLY A C 1
ATOM 549 O O . GLY A 1 86 ? -67.458 29.256 26.106 1.00 24.11 86 GLY A O 1
ATOM 550 N N . SER A 1 87 ? -66.047 27.505 25.995 1.00 22.97 87 SER A N 1
ATOM 551 C CA . SER A 1 87 ? -66.880 26.340 26.336 1.00 22.97 87 SER A CA 1
ATOM 552 C C . SER A 1 87 ? -66.097 25.028 26.155 1.00 22.97 87 SER A C 1
ATOM 554 O O . SER A 1 87 ? -65.687 24.672 25.057 1.00 22.97 87 SER A O 1
ATOM 556 N N . GLN A 1 88 ? -65.864 24.378 27.296 1.00 24.20 88 GLN A N 1
ATOM 557 C CA . GLN A 1 88 ? -65.561 22.967 27.576 1.00 24.20 88 GLN A CA 1
ATOM 558 C C . GLN A 1 88 ? -64.707 22.149 26.590 1.00 24.20 88 GLN A C 1
ATOM 560 O O . GLN A 1 88 ? -65.154 21.621 25.576 1.00 24.20 88 GLN A O 1
ATOM 565 N N . ALA A 1 89 ? -63.473 21.917 27.039 1.00 24.97 89 ALA A N 1
ATOM 566 C CA . ALA A 1 89 ? -62.586 20.862 26.588 1.00 24.97 89 ALA A CA 1
ATOM 567 C C . ALA A 1 89 ? -63.145 19.469 26.938 1.00 24.97 89 ALA A C 1
ATOM 569 O O . ALA A 1 89 ? -63.211 19.094 28.109 1.00 24.97 89 ALA A O 1
ATOM 570 N N . ALA A 1 90 ? -63.450 18.666 25.917 1.00 25.27 90 ALA A N 1
ATOM 571 C CA . ALA A 1 90 ? -63.341 17.216 26.021 1.00 25.27 90 ALA A CA 1
ATOM 572 C C . ALA A 1 90 ? -61.851 16.869 25.894 1.00 25.27 90 ALA A C 1
ATOM 574 O O . ALA A 1 90 ? -61.219 17.138 24.871 1.00 25.27 90 ALA A O 1
ATOM 575 N N . GLY A 1 91 ? -61.268 16.362 26.980 1.00 23.39 91 GLY A N 1
ATOM 576 C CA . GLY A 1 91 ? -59.838 16.108 27.093 1.00 23.39 91 GLY A CA 1
ATOM 577 C C . GLY A 1 91 ? -59.322 15.173 26.003 1.00 23.39 91 GLY A C 1
ATOM 578 O O . GLY A 1 91 ? -59.640 13.987 25.987 1.00 23.39 91 GLY A O 1
ATOM 579 N N . ALA A 1 92 ? -58.453 15.693 25.138 1.00 25.86 92 ALA A N 1
ATOM 580 C CA . ALA A 1 92 ? -57.516 14.856 24.409 1.00 25.86 92 ALA A CA 1
ATOM 581 C C . ALA A 1 92 ? -56.598 14.178 25.444 1.00 25.86 92 ALA A C 1
ATOM 583 O O . ALA A 1 92 ? -55.995 14.879 26.268 1.00 25.86 92 ALA A O 1
ATOM 584 N N . PRO A 1 93 ? -56.474 12.840 25.456 1.00 30.45 93 PRO A N 1
ATOM 585 C CA . PRO A 1 93 ? -55.532 12.197 26.348 1.00 30.45 93 PRO A CA 1
ATOM 586 C C . PRO A 1 93 ? -54.125 12.641 25.942 1.00 30.45 93 PRO A C 1
ATOM 588 O O . PRO A 1 93 ? -53.699 12.453 24.802 1.00 30.45 93 PRO A O 1
ATOM 591 N N . ARG A 1 94 ? -53.414 13.262 26.893 1.00 28.20 94 ARG A N 1
ATOM 592 C CA . ARG A 1 94 ? -51.974 13.543 26.808 1.00 28.20 94 ARG A CA 1
ATOM 593 C C . ARG A 1 94 ? -51.284 12.284 26.290 1.00 28.20 94 ARG A C 1
ATOM 595 O O . ARG A 1 94 ? -51.416 11.226 26.903 1.00 28.20 94 ARG A O 1
ATOM 602 N N . ALA A 1 95 ? -50.564 12.410 25.176 1.00 36.50 95 ALA A N 1
ATOM 603 C CA . ALA A 1 95 ? -49.733 11.350 24.627 1.00 36.50 95 ALA A CA 1
ATOM 604 C C . ALA A 1 95 ? -48.753 10.871 25.709 1.00 36.50 95 ALA A C 1
ATOM 606 O O . ALA A 1 95 ? -47.780 11.543 26.053 1.00 36.50 95 ALA A O 1
ATOM 607 N N . ALA A 1 96 ? -49.072 9.726 26.302 1.00 34.41 96 ALA A N 1
ATOM 608 C CA . ALA A 1 96 ? -48.251 9.066 27.289 1.00 34.41 96 ALA A CA 1
ATOM 609 C C . ALA A 1 96 ? -47.070 8.393 26.583 1.00 34.41 96 ALA A C 1
ATOM 611 O O . ALA A 1 96 ? -47.282 7.447 25.835 1.00 34.41 96 ALA A O 1
ATOM 612 N N . GLY A 1 97 ? -45.854 8.867 26.875 1.00 34.19 97 GLY A N 1
ATOM 613 C CA . GLY A 1 97 ? -44.605 8.098 26.872 1.00 34.19 97 GLY A CA 1
ATOM 614 C C . GLY A 1 97 ? -44.102 7.547 25.532 1.00 34.19 97 GLY A C 1
ATOM 615 O O . GLY A 1 97 ? -44.834 6.958 24.747 1.00 34.19 97 GLY A O 1
ATOM 616 N N . GLY A 1 98 ? -42.788 7.637 25.309 1.00 38.84 98 GLY A N 1
ATOM 617 C CA . GLY A 1 98 ? -42.068 6.941 24.234 1.00 38.84 98 GLY A CA 1
ATOM 618 C C . GLY A 1 98 ? -42.044 5.414 24.405 1.00 38.84 98 GLY A C 1
ATOM 619 O O . GLY A 1 98 ? -40.977 4.810 24.485 1.00 38.84 98 GLY A O 1
ATOM 620 N N . GLY A 1 99 ? -43.216 4.786 24.511 1.00 46.62 99 GLY A N 1
ATOM 621 C CA . GLY A 1 99 ? -43.399 3.342 24.497 1.00 46.62 99 GLY A CA 1
ATOM 622 C C . GLY A 1 99 ? -43.421 2.815 23.065 1.00 46.62 99 GLY A C 1
ATOM 623 O O . GLY A 1 99 ? -43.944 3.458 22.157 1.00 46.62 99 GLY A O 1
ATOM 624 N N . ALA A 1 100 ? -42.851 1.629 22.849 1.00 58.81 100 ALA A N 1
ATOM 625 C CA . ALA A 1 100 ? -42.888 0.974 21.547 1.00 58.81 100 ALA A CA 1
ATOM 626 C C . ALA A 1 100 ? -44.345 0.798 21.079 1.00 58.81 100 ALA A C 1
ATOM 628 O O . ALA A 1 100 ? -45.149 0.167 21.765 1.00 58.81 100 ALA A O 1
ATOM 629 N N . LEU A 1 101 ? -44.671 1.324 19.892 1.00 69.12 101 LEU A N 1
ATOM 630 C CA . LEU A 1 101 ? -46.017 1.244 19.306 1.00 69.12 101 LEU A CA 1
ATOM 631 C C . LEU A 1 101 ? -46.471 -0.199 19.039 1.00 69.12 101 LEU A C 1
ATOM 633 O O . LEU A 1 101 ? -47.673 -0.441 18.947 1.00 69.12 101 LEU A O 1
ATOM 637 N N . LEU A 1 102 ? -45.517 -1.133 18.939 1.00 72.88 102 LEU A N 1
ATOM 638 C CA . LEU A 1 102 ? -45.732 -2.556 18.698 1.00 72.88 102 LEU A CA 1
ATOM 639 C C . LEU A 1 102 ? -45.205 -3.407 19.853 1.00 72.88 102 LEU A C 1
ATOM 641 O O . LEU A 1 102 ? -44.057 -3.270 20.285 1.00 72.88 102 LEU A O 1
ATOM 645 N N . THR A 1 103 ? -45.994 -4.398 20.248 1.00 80.56 103 THR A N 1
ATOM 646 C CA . THR A 1 103 ? -45.541 -5.507 21.087 1.00 80.56 103 THR A CA 1
ATOM 647 C C . THR A 1 103 ? -44.600 -6.441 20.313 1.00 80.56 103 THR A C 1
ATOM 649 O O . THR A 1 103 ? -44.631 -6.556 19.081 1.00 80.56 103 THR A O 1
ATOM 652 N N . GLY A 1 104 ? -43.782 -7.218 21.031 1.00 77.88 104 GLY A N 1
ATOM 653 C CA . GLY A 1 104 ? -42.896 -8.214 20.409 1.00 77.88 104 GLY A CA 1
ATOM 654 C C . GLY A 1 104 ? -43.633 -9.337 19.656 1.00 77.88 104 GLY A C 1
ATOM 655 O O . GLY A 1 104 ? -43.050 -10.006 18.798 1.00 77.88 104 GLY A O 1
ATOM 656 N N . ALA A 1 105 ? -44.913 -9.580 19.955 1.00 80.12 105 ALA A N 1
ATOM 657 C CA . ALA A 1 105 ? -45.748 -10.530 19.220 1.00 80.12 105 ALA A CA 1
ATOM 658 C C . ALA A 1 105 ? -46.260 -9.937 17.895 1.00 80.12 105 ALA A C 1
ATOM 660 O O . ALA A 1 105 ? -46.213 -10.610 16.859 1.00 80.12 105 ALA A O 1
ATOM 661 N N . GLU A 1 106 ? -46.680 -8.671 17.903 1.00 81.62 106 GLU A N 1
ATOM 662 C CA . GLU A 1 106 ? -47.105 -7.931 16.708 1.00 81.62 106 GLU A CA 1
ATOM 663 C C . GLU A 1 106 ? -45.946 -7.722 15.741 1.00 81.62 106 GLU A C 1
ATOM 665 O O . GLU A 1 106 ? -46.065 -8.075 14.569 1.00 81.62 106 GLU A O 1
ATOM 670 N N . ALA A 1 107 ? -44.774 -7.309 16.230 1.00 83.75 107 ALA A N 1
ATOM 671 C CA . ALA A 1 107 ? -43.582 -7.153 15.399 1.00 83.75 107 ALA A CA 1
ATOM 672 C C . ALA A 1 107 ? -43.182 -8.466 14.688 1.00 83.75 107 ALA A C 1
ATOM 674 O O . ALA A 1 107 ? -42.767 -8.467 13.526 1.00 83.75 107 ALA A O 1
ATOM 675 N N . ARG A 1 108 ? -43.372 -9.625 15.339 1.00 84.69 108 ARG A N 1
ATOM 676 C CA . ARG A 1 108 ? -43.156 -10.951 14.724 1.00 84.69 108 ARG A CA 1
ATOM 677 C C . ARG A 1 108 ? -44.210 -11.315 13.680 1.00 84.69 108 ARG A C 1
ATOM 679 O O . ARG A 1 108 ? -43.880 -11.996 12.703 1.00 84.69 108 ARG A O 1
ATOM 686 N N . ARG A 1 109 ? -45.476 -10.937 13.882 1.00 85.50 109 ARG A N 1
ATOM 687 C CA . ARG A 1 109 ? -46.552 -11.119 12.886 1.00 85.50 109 ARG A CA 1
ATOM 688 C C . ARG A 1 109 ? -46.317 -10.225 11.670 1.00 85.50 109 ARG A C 1
ATOM 690 O O . ARG A 1 109 ? -46.340 -10.715 10.543 1.00 85.50 109 ARG A O 1
ATOM 697 N N . LEU A 1 110 ? -45.936 -8.980 11.903 1.00 87.62 110 LEU A N 1
ATOM 698 C CA . LEU A 1 110 ? -45.607 -8.004 10.876 1.00 87.62 110 LEU A CA 1
ATOM 699 C C . LEU A 1 110 ? -44.377 -8.394 10.053 1.00 87.62 110 LEU A C 1
ATOM 701 O O . LEU A 1 110 ? -44.422 -8.395 8.827 1.00 87.62 110 LEU A O 1
ATOM 705 N N . ALA A 1 111 ? -43.311 -8.876 10.695 1.00 86.12 111 ALA A N 1
ATOM 706 C CA . ALA A 1 111 ? -42.149 -9.410 9.983 1.00 86.12 111 ALA A CA 1
ATOM 707 C C . ALA A 1 111 ? -42.473 -10.672 9.158 1.00 86.12 111 ALA A C 1
ATOM 709 O O . ALA A 1 111 ? -41.778 -10.986 8.189 1.00 86.12 111 ALA A O 1
ATOM 710 N N . ARG A 1 112 ? -43.502 -11.447 9.527 1.00 89.06 112 ARG A N 1
ATOM 711 C CA . ARG A 1 112 ? -44.006 -12.550 8.689 1.00 89.06 112 ARG A CA 1
ATOM 712 C C . ARG A 1 112 ? -44.800 -12.021 7.495 1.00 89.06 112 ARG A C 1
ATOM 714 O O . ARG A 1 112 ? -44.612 -12.538 6.397 1.00 89.06 112 ARG A O 1
ATOM 721 N N . LEU A 1 113 ? -45.632 -10.998 7.692 1.00 89.12 113 LEU A N 1
ATOM 722 C CA . LEU A 1 113 ? -46.375 -10.329 6.624 1.00 89.12 113 LEU A CA 1
ATOM 723 C C . LEU A 1 113 ? -45.433 -9.689 5.594 1.00 89.12 113 LEU A C 1
ATOM 725 O O . LEU A 1 113 ? -45.511 -10.047 4.425 1.00 89.12 113 LEU A O 1
ATOM 729 N N . ALA A 1 114 ? -44.462 -8.884 6.029 1.00 85.44 114 ALA A N 1
ATOM 730 C CA . ALA A 1 114 ? -43.462 -8.264 5.157 1.00 85.44 114 ALA A CA 1
ATOM 731 C C . ALA A 1 114 ? -42.663 -9.297 4.339 1.00 85.44 114 ALA A C 1
ATOM 733 O O . ALA A 1 114 ? -42.407 -9.106 3.154 1.00 85.44 114 ALA A O 1
ATOM 734 N N . ARG A 1 115 ? -42.306 -10.447 4.936 1.00 86.25 115 ARG A N 1
ATOM 735 C CA . ARG A 1 115 ? -41.655 -11.559 4.210 1.00 86.25 115 ARG A CA 1
ATOM 736 C C . ARG A 1 115 ? -42.561 -12.257 3.207 1.00 86.25 115 ARG A C 1
ATOM 738 O O . ARG A 1 115 ? -42.054 -12.867 2.271 1.00 86.25 115 ARG A O 1
ATOM 745 N N . ARG A 1 116 ? -43.871 -12.284 3.450 1.00 89.69 116 ARG A N 1
ATOM 746 C CA . ARG A 1 116 ? -44.838 -12.814 2.484 1.00 89.69 116 ARG A CA 1
ATOM 747 C C . ARG A 1 116 ? -44.992 -11.837 1.329 1.00 89.69 116 ARG A C 1
ATOM 749 O O . ARG A 1 116 ? -44.772 -12.263 0.207 1.00 89.69 116 ARG A O 1
ATOM 756 N N . ALA A 1 117 ? -45.220 -10.554 1.611 1.00 85.25 117 ALA A N 1
ATOM 757 C CA . ALA A 1 117 ? -45.276 -9.502 0.598 1.00 85.25 117 ALA A CA 1
ATOM 758 C C . ALA A 1 117 ? -44.020 -9.516 -0.288 1.00 85.25 117 ALA A C 1
ATOM 760 O O . ALA A 1 117 ? -44.126 -9.627 -1.501 1.00 85.25 117 ALA A O 1
ATOM 761 N N . ALA A 1 118 ? -42.825 -9.566 0.309 1.00 83.44 118 ALA A N 1
ATOM 762 C CA . ALA A 1 118 ? -41.583 -9.614 -0.461 1.00 83.44 118 ALA A CA 1
ATOM 763 C C . ALA A 1 118 ? -41.415 -10.871 -1.334 1.00 83.44 118 ALA A C 1
ATOM 765 O O . ALA A 1 118 ? -40.752 -10.814 -2.363 1.00 83.44 118 ALA A O 1
ATOM 766 N N . ARG A 1 119 ? -41.994 -12.013 -0.935 1.00 85.88 119 ARG A N 1
ATOM 767 C CA . ARG A 1 119 ? -41.996 -13.229 -1.765 1.00 85.88 119 ARG A CA 1
ATOM 768 C C . ARG A 1 119 ? -43.011 -13.146 -2.898 1.00 85.88 119 ARG A C 1
ATOM 770 O O . ARG A 1 119 ? -42.697 -13.574 -3.996 1.00 85.88 119 ARG A O 1
ATOM 777 N N . VAL A 1 120 ? -44.198 -12.609 -2.621 1.00 88.12 120 VAL A N 1
ATOM 778 C CA . VAL A 1 120 ? -45.275 -12.450 -3.608 1.00 88.12 120 VAL A CA 1
ATOM 779 C C . VAL A 1 120 ? -44.866 -11.456 -4.694 1.00 88.12 120 VAL A C 1
ATOM 781 O O . VAL A 1 120 ? -45.014 -11.748 -5.872 1.00 88.12 120 VAL A O 1
ATOM 784 N N . PHE A 1 121 ? -44.284 -10.321 -4.306 1.00 81.75 121 PHE A N 1
ATOM 785 C CA . PHE A 1 121 ? -43.902 -9.243 -5.222 1.00 81.75 121 PHE A CA 1
ATOM 786 C C . PHE A 1 121 ? -42.446 -9.334 -5.716 1.00 81.75 121 PHE A C 1
ATOM 788 O O . PHE A 1 121 ? -41.912 -8.365 -6.246 1.00 81.75 121 PHE A O 1
ATOM 795 N N . GLY A 1 122 ? -41.773 -10.475 -5.513 1.00 75.31 122 GLY A N 1
ATOM 796 C CA . GLY A 1 122 ? -40.444 -10.757 -6.078 1.00 75.31 122 GLY A CA 1
ATOM 797 C C . GLY A 1 122 ? -39.282 -9.914 -5.535 1.00 75.31 122 GLY A C 1
ATOM 798 O O . GLY A 1 122 ? -38.159 -10.029 -6.020 1.00 75.31 122 GLY A O 1
ATOM 799 N N . GLY A 1 123 ? -39.505 -9.083 -4.518 1.00 73.81 123 GLY A N 1
ATOM 800 C CA . GLY A 1 123 ? -38.481 -8.194 -3.991 1.00 73.81 123 GLY A CA 1
ATOM 801 C C . GLY A 1 123 ? -38.906 -7.448 -2.727 1.00 73.81 123 GLY A C 1
ATOM 802 O O . GLY A 1 123 ? -40.062 -7.518 -2.315 1.00 73.81 123 GLY A O 1
ATOM 803 N N . PRO A 1 124 ? -37.973 -6.739 -2.072 1.00 79.44 124 PRO A N 1
ATOM 804 C CA . PRO A 1 124 ? -38.228 -5.956 -0.865 1.00 79.44 124 PRO A CA 1
ATOM 805 C C . PRO A 1 124 ? -39.368 -4.954 -1.059 1.00 79.44 124 PRO A C 1
ATOM 807 O O . PRO A 1 124 ? -39.346 -4.156 -1.992 1.00 79.44 124 PRO A O 1
ATOM 810 N N . GLN A 1 125 ? -40.331 -4.993 -0.144 1.00 83.94 125 GLN A N 1
ATOM 811 C CA . GLN A 1 125 ? -41.485 -4.102 -0.132 1.00 83.94 125 GLN A CA 1
ATOM 812 C C . GLN A 1 125 ? -41.408 -3.167 1.070 1.00 83.94 125 GLN A C 1
ATOM 814 O O . GLN A 1 125 ? -41.038 -3.605 2.167 1.00 83.94 125 GLN A O 1
ATOM 819 N N . ASP A 1 126 ? -41.764 -1.912 0.845 1.00 82.81 126 ASP A N 1
ATOM 820 C CA . ASP A 1 126 ? -42.231 -1.001 1.875 1.00 82.81 126 ASP A CA 1
ATOM 821 C C . ASP A 1 126 ? -43.719 -1.269 2.086 1.00 82.81 126 ASP A C 1
ATOM 823 O O . ASP A 1 126 ? -44.471 -1.359 1.112 1.00 82.81 126 ASP A O 1
ATOM 827 N N . ILE A 1 127 ? -44.123 -1.484 3.335 1.00 84.38 127 ILE A N 1
ATOM 828 C CA . ILE A 1 127 ? -45.499 -1.849 3.663 1.00 84.38 127 ILE A CA 1
ATOM 829 C C . ILE A 1 127 ? -46.085 -0.903 4.708 1.00 84.38 127 ILE A C 1
ATOM 831 O O . ILE A 1 127 ? -45.491 -0.665 5.763 1.00 84.38 127 ILE A O 1
ATOM 835 N N . GLU A 1 128 ? -47.288 -0.420 4.429 1.00 83.62 128 GLU A N 1
ATOM 836 C CA . GLU A 1 128 ? -48.124 0.298 5.388 1.00 83.62 128 GLU A CA 1
ATOM 837 C C . GLU A 1 128 ? -49.145 -0.670 5.962 1.00 83.62 128 GLU A C 1
ATOM 839 O O . GLU A 1 128 ? -49.704 -1.511 5.248 1.00 83.62 128 GLU A O 1
ATOM 844 N N . PHE A 1 129 ? -49.371 -0.587 7.266 1.00 85.62 129 PHE A N 1
ATOM 845 C CA . PHE A 1 129 ? -50.226 -1.534 7.959 1.00 85.62 129 PHE A CA 1
ATOM 846 C C . PHE A 1 129 ? -50.916 -0.883 9.159 1.00 85.62 129 PHE A C 1
ATOM 848 O O . PHE A 1 129 ? -50.419 0.088 9.731 1.00 85.62 129 PHE A O 1
ATOM 855 N N . ALA A 1 130 ? -52.029 -1.480 9.568 1.00 80.31 130 ALA A N 1
ATOM 856 C CA . ALA A 1 130 ? -52.730 -1.147 10.800 1.00 80.31 130 ALA A CA 1
ATOM 857 C C . ALA A 1 130 ? -52.891 -2.393 11.677 1.00 80.31 130 ALA A C 1
ATOM 859 O O . ALA A 1 130 ? -52.893 -3.528 11.185 1.00 80.31 130 ALA A O 1
ATOM 860 N N . VAL A 1 131 ? -53.004 -2.172 12.985 1.00 77.62 131 VAL A N 1
ATOM 861 C CA . VAL A 1 131 ? -53.431 -3.187 13.954 1.00 77.62 131 VAL A CA 1
ATOM 862 C C . VAL A 1 131 ? -54.739 -2.696 14.551 1.00 77.62 131 VAL A C 1
ATOM 864 O O . VAL A 1 131 ? -54.770 -1.569 15.043 1.00 77.62 131 VAL A O 1
ATOM 867 N N . ASP A 1 132 ? -55.795 -3.502 14.460 1.00 77.31 132 ASP A N 1
ATOM 868 C CA . ASP A 1 132 ? -57.074 -3.183 15.103 1.00 77.31 132 ASP A CA 1
ATOM 869 C C . ASP A 1 132 ? -57.045 -3.494 16.611 1.00 77.31 132 ASP A C 1
ATOM 871 O O . ASP A 1 132 ? -56.074 -4.049 17.133 1.00 77.31 132 ASP A O 1
ATOM 875 N N . GLU A 1 133 ? -58.103 -3.115 17.330 1.00 71.50 133 GLU A N 1
ATOM 876 C CA . GLU A 1 133 ? -58.207 -3.299 18.787 1.00 71.50 133 GLU A CA 1
ATOM 877 C C . GLU A 1 133 ? -58.192 -4.779 19.210 1.00 71.50 133 GLU A C 1
ATOM 879 O O . GLU A 1 133 ? -57.702 -5.108 20.290 1.00 71.50 133 GLU A O 1
ATOM 884 N N . ASP A 1 134 ? -58.614 -5.683 18.318 1.00 75.56 134 ASP A N 1
ATOM 885 C CA . ASP A 1 134 ? -58.553 -7.139 18.499 1.00 75.56 134 ASP A CA 1
ATOM 886 C C . ASP A 1 134 ? -57.146 -7.722 18.236 1.00 75.56 134 ASP A C 1
ATOM 888 O O . ASP A 1 134 ? -56.915 -8.935 18.335 1.00 75.56 134 ASP A O 1
ATOM 892 N N . GLY A 1 135 ? -56.175 -6.881 17.867 1.00 72.62 135 GLY A N 1
ATOM 893 C CA . GLY A 1 135 ? -54.798 -7.275 17.583 1.00 72.62 135 GLY A CA 1
ATOM 894 C C . GLY A 1 135 ? -54.606 -7.966 16.227 1.00 72.62 135 GLY A C 1
ATOM 895 O O . GLY A 1 135 ? -53.592 -8.661 16.025 1.00 72.62 135 GLY A O 1
ATOM 896 N N . ARG A 1 136 ? -55.557 -7.830 15.293 1.00 80.06 136 ARG A N 1
ATOM 897 C CA . ARG A 1 136 ? -55.433 -8.327 13.915 1.00 80.06 136 ARG A CA 1
ATOM 898 C C . ARG A 1 136 ? -54.647 -7.338 13.069 1.00 80.06 136 ARG A C 1
ATOM 900 O O . ARG A 1 136 ? -54.707 -6.128 13.241 1.00 80.06 136 ARG A O 1
ATOM 907 N N . LEU A 1 137 ? -53.874 -7.890 12.138 1.00 84.06 137 LEU A N 1
ATOM 908 C CA . LEU A 1 137 ? -52.920 -7.147 11.325 1.00 84.06 137 LEU A CA 1
ATOM 909 C C . LEU A 1 137 ? -53.441 -6.960 9.898 1.00 84.06 137 LEU A C 1
ATOM 911 O O . LEU A 1 137 ? -53.589 -7.948 9.175 1.00 84.06 137 LEU A O 1
ATOM 915 N N . TRP A 1 138 ? -53.605 -5.710 9.478 1.00 81.19 138 TRP A N 1
ATOM 916 C CA . TRP A 1 138 ? -54.098 -5.323 8.157 1.00 81.19 138 TRP A CA 1
ATOM 917 C C . TRP A 1 138 ? -52.974 -4.743 7.300 1.00 81.19 138 TRP A C 1
ATOM 919 O O . TRP A 1 138 ? -52.286 -3.827 7.738 1.00 81.19 138 TRP A O 1
ATOM 929 N N . LEU A 1 139 ? -52.777 -5.265 6.083 1.00 85.31 139 LEU A N 1
ATOM 930 C CA . LEU A 1 139 ? -51.889 -4.657 5.083 1.00 85.31 139 LEU A CA 1
ATOM 931 C C . LEU A 1 139 ? -52.684 -3.602 4.312 1.00 85.31 139 LEU A C 1
ATOM 933 O O . LEU A 1 139 ? -53.636 -3.961 3.626 1.00 85.31 139 LEU A O 1
ATOM 937 N N . LEU A 1 140 ? -52.286 -2.339 4.414 1.00 81.69 140 LEU A N 1
ATOM 938 C CA . LEU A 1 140 ? -52.961 -1.228 3.742 1.00 81.69 140 LEU A CA 1
ATOM 939 C C . LEU A 1 140 ? -52.335 -0.950 2.374 1.00 81.69 140 LEU A C 1
ATOM 941 O O . LEU A 1 140 ? -53.041 -0.761 1.390 1.00 81.69 140 LEU A O 1
ATOM 945 N N . GLN A 1 141 ? -51.002 -0.983 2.299 1.00 82.94 141 GLN A N 1
ATOM 946 C CA . GLN A 1 141 ? -50.264 -0.676 1.077 1.00 82.94 141 GLN A CA 1
ATOM 947 C C . GLN A 1 141 ? -48.955 -1.467 1.000 1.00 82.94 141 GLN A C 1
ATOM 949 O O . GLN A 1 141 ? -48.332 -1.750 2.023 1.00 82.94 141 GLN A O 1
ATOM 954 N N . SER A 1 142 ? -48.519 -1.798 -0.218 1.00 85.69 142 SER A N 1
ATOM 955 C CA . SER A 1 142 ? -47.198 -2.369 -0.507 1.00 85.69 142 SER A CA 1
ATOM 956 C C . SER A 1 142 ? -46.590 -1.662 -1.716 1.00 85.69 142 SER A C 1
ATOM 958 O O . SER A 1 142 ? -47.230 -1.601 -2.764 1.00 85.69 142 SER A O 1
ATOM 960 N N . ARG A 1 143 ? -45.366 -1.140 -1.590 1.00 81.69 143 ARG A N 1
ATOM 961 C CA . ARG A 1 143 ? -44.611 -0.513 -2.688 1.00 81.69 143 ARG A CA 1
ATOM 962 C C . ARG A 1 143 ? -43.208 -1.129 -2.793 1.00 81.69 143 ARG A C 1
ATOM 964 O O . ARG A 1 143 ? -42.592 -1.394 -1.759 1.00 81.69 143 ARG A O 1
ATOM 971 N N . PRO A 1 144 ? -42.659 -1.357 -4.000 1.00 79.31 144 PRO A N 1
ATOM 972 C CA . PRO A 1 144 ? -41.304 -1.880 -4.144 1.00 79.31 144 PRO A CA 1
ATOM 973 C C . PRO A 1 144 ? -40.275 -0.868 -3.625 1.00 79.31 144 PRO A C 1
ATOM 975 O O . PRO A 1 144 ? -40.323 0.311 -3.969 1.00 79.31 144 PRO A O 1
ATOM 978 N N . ILE A 1 145 ? -39.305 -1.327 -2.829 1.00 74.12 145 ILE A N 1
ATOM 979 C CA . ILE A 1 145 ? -38.199 -0.469 -2.386 1.00 74.12 145 ILE A CA 1
ATOM 980 C C . ILE A 1 145 ? -37.165 -0.396 -3.509 1.00 74.12 145 ILE A C 1
ATOM 982 O O . ILE A 1 145 ? -36.332 -1.291 -3.658 1.00 74.12 145 ILE A O 1
ATOM 986 N N . THR A 1 146 ? -37.203 0.687 -4.278 1.00 52.62 146 THR A N 1
ATOM 987 C CA . THR A 1 146 ? -36.293 0.937 -5.408 1.00 52.62 146 THR A CA 1
ATOM 988 C C . THR A 1 146 ? -34.952 1.540 -4.977 1.00 52.62 146 THR A C 1
ATOM 990 O O . THR A 1 146 ? -33.953 1.367 -5.665 1.00 52.62 146 THR A O 1
ATOM 993 N N . ALA A 1 147 ? -34.891 2.170 -3.800 1.00 57.16 147 ALA A N 1
ATOM 994 C CA . ALA A 1 147 ? -33.700 2.839 -3.268 1.00 57.16 147 ALA A CA 1
ATOM 995 C C . ALA A 1 147 ? -32.924 2.002 -2.231 1.00 57.16 147 ALA A C 1
ATOM 997 O O . ALA A 1 147 ? -32.327 2.542 -1.297 1.00 57.16 147 ALA A O 1
ATOM 998 N N . MET A 1 148 ? -32.928 0.668 -2.331 1.00 59.94 148 MET A N 1
ATOM 999 C CA . MET A 1 148 ? -32.003 -0.110 -1.505 1.00 59.94 148 MET A CA 1
ATOM 1000 C C . MET A 1 148 ? -30.618 -0.111 -2.139 1.00 59.94 148 MET A C 1
ATOM 1002 O O . MET A 1 148 ? -30.413 -0.719 -3.186 1.00 59.94 148 MET A O 1
ATOM 1006 N N . GLY A 1 149 ? -29.652 0.496 -1.450 1.00 61.62 149 GLY A N 1
ATOM 1007 C CA . GLY A 1 149 ? -28.246 0.357 -1.812 1.00 61.62 149 GLY A CA 1
ATOM 1008 C C . GLY A 1 149 ? -27.835 -1.123 -1.924 1.00 61.62 149 GLY A C 1
ATOM 1009 O O . GLY A 1 149 ? -28.387 -1.978 -1.211 1.00 61.62 149 GLY A O 1
ATOM 1010 N N . PRO A 1 150 ? -26.876 -1.442 -2.810 1.00 71.62 150 PRO A N 1
ATOM 1011 C CA . PRO A 1 150 ? -26.442 -2.810 -3.049 1.00 71.62 150 PRO A CA 1
ATOM 1012 C C . PRO A 1 150 ? -25.993 -3.459 -1.740 1.00 71.62 150 PRO A C 1
ATOM 1014 O O . PRO A 1 150 ? -25.325 -2.844 -0.906 1.00 71.62 150 PRO A O 1
ATOM 1017 N N . ARG A 1 151 ? -26.405 -4.711 -1.519 1.00 78.69 151 ARG A N 1
ATOM 1018 C CA . ARG A 1 151 ? -26.069 -5.441 -0.293 1.00 78.69 151 ARG A CA 1
ATOM 1019 C C . ARG A 1 151 ? -24.908 -6.396 -0.536 1.00 78.69 151 ARG A C 1
ATOM 1021 O O . ARG A 1 151 ? -24.977 -7.199 -1.463 1.00 78.69 151 ARG A O 1
ATOM 1028 N N . PRO A 1 152 ? -23.887 -6.393 0.336 1.00 85.12 152 PRO A N 1
ATOM 1029 C CA . PRO A 1 152 ? -22.828 -7.385 0.273 1.00 85.12 152 PRO A CA 1
ATOM 1030 C C . PRO A 1 152 ? -23.382 -8.805 0.452 1.00 85.12 152 PRO A C 1
ATOM 1032 O O . PRO A 1 152 ? -24.251 -9.012 1.312 1.00 85.12 152 PRO A O 1
ATOM 1035 N N . PRO A 1 153 ? -22.862 -9.803 -0.287 1.00 85.06 153 PRO A N 1
ATOM 1036 C CA . PRO A 1 153 ? -23.262 -11.189 -0.107 1.00 85.06 153 PRO A CA 1
ATOM 1037 C C . PRO A 1 153 ? -22.931 -11.686 1.307 1.00 85.06 153 PRO A C 1
ATOM 1039 O O . PRO A 1 153 ? -22.059 -11.164 2.017 1.00 85.06 153 PRO A O 1
ATOM 1042 N N . ARG A 1 154 ? -23.635 -12.736 1.750 1.00 79.56 154 ARG A N 1
ATOM 1043 C CA . ARG A 1 154 ? -23.332 -13.371 3.040 1.00 79.56 154 ARG A CA 1
ATOM 1044 C C . ARG A 1 154 ? -21.900 -13.899 3.018 1.00 79.56 154 ARG A C 1
ATOM 1046 O O . ARG A 1 154 ? -21.519 -14.622 2.112 1.00 79.56 154 ARG A O 1
ATOM 1053 N N . GLY A 1 155 ? -21.121 -13.538 4.035 1.00 80.12 155 GLY A N 1
ATOM 1054 C CA . GLY A 1 155 ? -19.711 -13.921 4.117 1.00 80.12 155 GLY A CA 1
ATOM 1055 C C . GLY A 1 155 ? -18.750 -13.013 3.345 1.00 80.12 155 GLY A C 1
ATOM 1056 O O . GLY A 1 155 ? -17.554 -13.285 3.388 1.00 80.12 155 GLY A O 1
ATOM 1057 N N . ALA A 1 156 ? -19.226 -11.926 2.717 1.00 86.19 156 ALA A N 1
ATOM 1058 C CA . ALA A 1 156 ? -18.356 -10.936 2.082 1.00 86.19 156 ALA A CA 1
ATOM 1059 C C . ALA A 1 156 ? -17.224 -10.497 3.026 1.00 86.19 156 ALA A C 1
ATOM 1061 O O . ALA A 1 156 ? -17.457 -10.229 4.218 1.00 86.19 156 ALA A O 1
ATOM 1062 N N . ARG A 1 157 ? -16.005 -10.456 2.474 1.00 90.00 157 ARG A N 1
ATOM 1063 C CA . ARG A 1 157 ? -14.787 -10.082 3.198 1.00 90.00 157 ARG A CA 1
ATOM 1064 C C . ARG A 1 157 ? -14.908 -8.654 3.711 1.00 90.00 157 ARG A C 1
ATOM 1066 O O . ARG A 1 157 ? -15.486 -7.801 3.043 1.00 90.00 157 ARG A O 1
ATOM 1073 N N . LEU A 1 158 ? -14.375 -8.433 4.908 1.00 90.19 158 LEU A N 1
ATOM 1074 C CA . LEU A 1 158 ? -14.258 -7.101 5.477 1.00 90.19 158 LEU A CA 1
ATOM 1075 C C . LEU A 1 158 ? -12.915 -6.529 5.045 1.00 90.19 158 LEU A C 1
ATOM 1077 O O . LEU A 1 158 ? -11.873 -6.987 5.511 1.00 90.19 158 LEU A O 1
ATOM 1081 N N . LEU A 1 159 ? -12.976 -5.578 4.126 1.00 92.31 159 LEU A N 1
ATOM 1082 C CA . LEU A 1 159 ? -11.823 -4.920 3.543 1.00 92.31 159 LEU A CA 1
ATOM 1083 C C . LEU A 1 159 ? -11.658 -3.523 4.139 1.00 92.31 159 LEU A C 1
ATOM 1085 O O . LEU A 1 159 ? -12.605 -2.949 4.678 1.00 92.31 159 LEU A O 1
ATOM 1089 N N . GLY A 1 160 ? -10.456 -2.986 4.018 1.00 89.56 160 GLY A N 1
ATOM 1090 C CA . GLY A 1 160 ? -10.133 -1.604 4.347 1.00 89.56 160 GLY A CA 1
ATOM 1091 C C . GLY A 1 160 ? -8.750 -1.240 3.815 1.00 89.56 160 GLY A C 1
ATOM 1092 O O . GLY A 1 160 ? -8.009 -2.148 3.439 1.00 89.56 160 GLY A O 1
ATOM 1093 N N . PRO A 1 161 ? -8.379 0.048 3.792 1.00 84.94 161 PRO A N 1
ATOM 1094 C CA . PRO A 1 161 ? -7.040 0.481 3.402 1.00 84.94 161 PRO A CA 1
ATOM 1095 C C . PRO A 1 161 ? -5.965 -0.147 4.299 1.00 84.94 161 PRO A C 1
ATOM 1097 O O . PRO A 1 161 ? -4.967 -0.654 3.805 1.00 84.94 161 PRO A O 1
ATOM 1100 N N . GLY A 1 162 ? -6.205 -0.206 5.617 1.00 78.88 162 GLY A N 1
ATOM 1101 C CA . GLY A 1 162 ? -5.297 -0.844 6.575 1.00 78.88 162 GLY A CA 1
ATOM 1102 C C . GLY A 1 162 ? -3.860 -0.291 6.515 1.00 78.88 162 GLY A C 1
ATOM 1103 O O . GLY A 1 162 ? -3.653 0.824 6.040 1.00 78.88 162 GLY A O 1
ATOM 1104 N N . PRO A 1 163 ? -2.852 -1.059 6.967 1.00 77.31 163 PRO A N 1
ATOM 1105 C CA . PRO A 1 163 ? -1.455 -0.615 6.939 1.00 77.31 163 PRO A CA 1
ATOM 1106 C C . PRO A 1 163 ? -0.878 -0.517 5.518 1.00 77.31 163 PRO A C 1
ATOM 1108 O O . PRO A 1 163 ? 0.137 0.138 5.311 1.00 77.31 163 PRO A O 1
ATOM 1111 N N . VAL A 1 164 ? -1.512 -1.142 4.517 1.00 84.75 164 VAL A N 1
ATOM 1112 C CA . VAL A 1 164 ? -1.007 -1.106 3.133 1.00 84.75 164 VAL A CA 1
ATOM 1113 C C . VAL A 1 164 ? -1.178 0.270 2.487 1.00 84.75 164 VAL A C 1
ATOM 1115 O O . VAL A 1 164 ? -0.454 0.597 1.551 1.00 84.75 164 VAL A O 1
ATOM 1118 N N . ALA A 1 165 ? -2.075 1.101 3.023 1.00 81.56 165 ALA A N 1
ATOM 1119 C CA . ALA A 1 165 ? -2.263 2.476 2.577 1.00 81.56 165 ALA A CA 1
ATOM 1120 C C . ALA A 1 165 ? -1.095 3.406 2.948 1.00 81.56 165 ALA A C 1
ATOM 1122 O O . ALA A 1 165 ? -0.920 4.427 2.299 1.00 81.56 165 ALA A O 1
ATOM 1123 N N . GLU A 1 166 ? -0.266 3.048 3.936 1.00 79.75 166 GLU A N 1
ATOM 1124 C CA . GLU A 1 166 ? 0.979 3.779 4.231 1.00 79.75 166 GLU A CA 1
ATOM 1125 C C . GLU A 1 166 ? 2.036 3.552 3.144 1.00 79.75 166 GLU A C 1
ATOM 1127 O O . GLU A 1 166 ? 2.860 4.417 2.879 1.00 79.75 166 GLU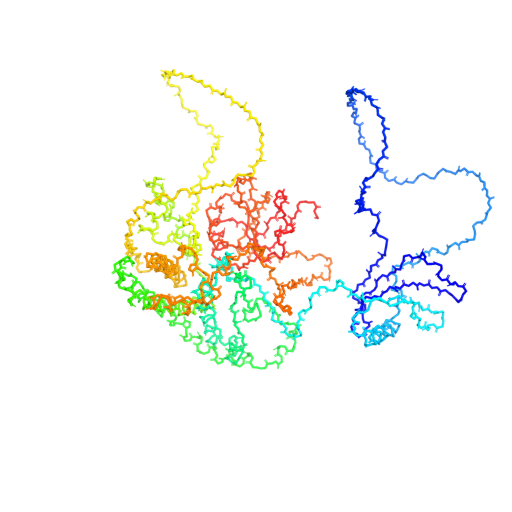 A O 1
ATOM 1132 N N . THR A 1 167 ? 2.025 2.373 2.513 1.00 83.69 167 THR A N 1
ATOM 1133 C CA . THR A 1 167 ? 2.968 2.024 1.438 1.00 83.69 167 THR A CA 1
ATOM 1134 C C . THR A 1 167 ? 2.460 2.475 0.071 1.00 83.69 167 THR A C 1
ATOM 1136 O O . THR A 1 167 ? 3.246 2.883 -0.779 1.00 83.69 167 THR A O 1
ATOM 1139 N N . LEU A 1 168 ? 1.146 2.377 -0.153 1.00 88.88 168 LEU A N 1
ATOM 1140 C CA . LEU A 1 168 ? 0.480 2.678 -1.420 1.00 88.88 168 LEU A CA 1
ATOM 1141 C C . LEU A 1 168 ? -0.740 3.593 -1.169 1.00 88.88 168 LEU A C 1
ATOM 1143 O O . LEU A 1 168 ? -1.879 3.125 -1.253 1.00 88.88 168 LEU A O 1
ATOM 1147 N N . PRO A 1 169 ? -0.527 4.884 -0.840 1.00 83.81 169 PRO A N 1
ATOM 1148 C CA . PRO A 1 169 ? -1.613 5.825 -0.529 1.00 83.81 169 PRO A CA 1
ATOM 1149 C C . PRO A 1 169 ? -2.430 6.244 -1.766 1.00 83.81 169 PRO A C 1
ATOM 1151 O O . PRO A 1 169 ? -3.607 6.613 -1.665 1.00 83.81 169 PRO A O 1
ATOM 1154 N N . GLY A 1 170 ? -1.808 6.190 -2.947 1.00 84.81 170 GLY A N 1
ATOM 1155 C CA . GLY A 1 170 ? -2.380 6.632 -4.217 1.00 84.81 170 GLY A CA 1
ATOM 1156 C C . GLY A 1 170 ? -3.370 5.656 -4.862 1.00 84.81 170 GLY A C 1
ATOM 1157 O O . GLY A 1 170 ? -3.581 4.528 -4.414 1.00 84.81 170 GLY A O 1
ATOM 1158 N N . GLN A 1 171 ? -3.991 6.114 -5.949 1.00 90.12 171 GLN A N 1
ATOM 1159 C CA . GLN A 1 171 ? -4.742 5.261 -6.868 1.00 90.12 171 GLN A CA 1
ATOM 1160 C C . GLN A 1 171 ? -3.783 4.738 -7.944 1.00 90.12 171 GLN A C 1
ATOM 1162 O O . GLN A 1 171 ? -3.036 5.516 -8.525 1.00 90.12 171 GLN A O 1
ATOM 1167 N N . LEU A 1 172 ? -3.804 3.427 -8.164 1.00 93.50 172 LEU A N 1
ATOM 1168 C CA . LEU A 1 172 ? -2.878 2.685 -9.010 1.00 93.50 172 LEU A CA 1
ATOM 1169 C C . LEU A 1 172 ? -3.511 2.335 -10.358 1.00 93.50 172 LEU A C 1
ATOM 1171 O O . LEU A 1 172 ? -4.682 1.939 -10.431 1.00 93.50 172 LEU A O 1
ATOM 1175 N N . GLU A 1 173 ? -2.702 2.402 -11.407 1.00 94.75 173 GLU A N 1
ATOM 1176 C CA . GLU A 1 173 ? -3.036 1.872 -12.728 1.00 94.75 173 GLU A CA 1
ATOM 1177 C C . GLU A 1 173 ? -2.841 0.339 -12.802 1.00 94.75 173 GLU A C 1
ATOM 1179 O O . GLU A 1 173 ? -2.160 -0.250 -11.954 1.00 94.75 173 GLU A O 1
ATOM 1184 N N . PRO A 1 174 ? -3.431 -0.357 -13.796 1.00 96.19 174 PRO A N 1
ATOM 1185 C CA . PRO A 1 174 ? -3.358 -1.813 -13.920 1.00 96.19 174 PRO A CA 1
ATOM 1186 C C . PRO A 1 174 ? -1.953 -2.420 -13.817 1.00 96.19 174 PRO A C 1
ATOM 1188 O O . PRO A 1 174 ? -1.801 -3.477 -13.194 1.00 96.19 174 PRO A O 1
ATOM 1191 N N . LEU A 1 175 ? -0.939 -1.766 -14.393 1.00 97.62 175 LEU A N 1
ATOM 1192 C CA . LEU A 1 175 ? 0.448 -2.224 -14.318 1.00 97.62 175 LEU A CA 1
ATOM 1193 C C . LEU A 1 175 ? 1.023 -2.070 -12.905 1.00 97.62 175 LEU A C 1
ATOM 1195 O O . LEU A 1 175 ? 1.744 -2.947 -12.433 1.00 97.62 175 LEU A O 1
ATOM 1199 N N . GLU A 1 176 ? 0.695 -0.975 -12.218 1.00 97.00 176 GLU A N 1
ATOM 1200 C CA . GLU A 1 176 ? 1.137 -0.688 -10.848 1.00 97.00 176 GLU A CA 1
ATOM 1201 C C . GLU A 1 176 ? 0.529 -1.677 -9.846 1.00 97.00 176 GLU A C 1
ATOM 1203 O O . GLU A 1 176 ? 1.229 -2.176 -8.961 1.00 97.00 176 GLU A O 1
ATOM 1208 N N . GLU A 1 177 ? -0.747 -2.041 -10.027 1.00 96.44 177 GLU A N 1
ATOM 1209 C CA . GLU A 1 177 ? -1.386 -3.123 -9.266 1.00 96.44 177 GLU A CA 1
ATOM 1210 C C . GLU A 1 177 ? -0.582 -4.425 -9.398 1.00 96.44 177 GLU A C 1
ATOM 1212 O O . GLU A 1 177 ? -0.240 -5.073 -8.404 1.00 96.44 177 GLU A O 1
ATOM 1217 N N . ASP A 1 178 ? -0.215 -4.794 -10.625 1.00 97.62 178 ASP A N 1
ATOM 1218 C CA . ASP A 1 178 ? 0.551 -6.010 -10.850 1.00 97.62 178 ASP A CA 1
ATOM 1219 C C . ASP A 1 178 ? 1.974 -5.905 -10.296 1.00 97.62 178 ASP A C 1
ATOM 1221 O O . ASP A 1 178 ? 2.519 -6.926 -9.869 1.00 97.62 178 ASP A O 1
ATOM 1225 N N . LEU A 1 179 ? 2.618 -4.737 -10.363 1.00 97.56 179 LEU A N 1
ATOM 1226 C CA . LEU A 1 179 ? 4.000 -4.522 -9.920 1.00 97.56 179 LEU A CA 1
ATOM 1227 C C . LEU A 1 179 ? 4.142 -4.476 -8.399 1.00 97.56 179 LEU A C 1
ATOM 1229 O O . LEU A 1 179 ? 5.145 -4.980 -7.896 1.00 97.56 179 LEU A O 1
ATOM 1233 N N . TRP A 1 180 ? 3.167 -3.919 -7.676 1.00 97.25 180 TRP A N 1
ATOM 1234 C CA . TRP A 1 180 ? 3.315 -3.630 -6.244 1.00 97.25 180 TRP A CA 1
ATOM 1235 C C . TRP A 1 180 ? 2.283 -4.329 -5.362 1.00 97.25 180 TRP A C 1
ATOM 1237 O O . TRP A 1 180 ? 2.652 -4.900 -4.337 1.00 97.25 180 TRP A O 1
ATOM 1247 N N . VAL A 1 181 ? 1.008 -4.368 -5.764 1.00 97.06 181 VAL A N 1
ATOM 1248 C CA . VAL A 1 181 ? -0.043 -5.028 -4.966 1.00 97.06 181 VAL A CA 1
ATOM 1249 C C . VAL A 1 181 ? 0.139 -6.544 -5.001 1.00 97.06 181 VAL A C 1
ATOM 1251 O O . VAL A 1 181 ? 0.094 -7.191 -3.956 1.00 97.06 181 VAL A O 1
ATOM 1254 N N . ALA A 1 182 ? 0.405 -7.122 -6.176 1.00 96.69 182 ALA A N 1
ATOM 1255 C CA . ALA A 1 182 ? 0.526 -8.574 -6.307 1.00 96.69 182 ALA A CA 1
ATOM 1256 C C . ALA A 1 182 ? 1.739 -9.178 -5.558 1.00 96.69 182 ALA A C 1
ATOM 1258 O O . ALA A 1 182 ? 1.562 -10.210 -4.903 1.00 96.69 182 ALA A O 1
ATOM 1259 N N . PRO A 1 183 ? 2.962 -8.602 -5.592 1.00 97.69 183 PRO A N 1
ATOM 1260 C CA . PRO A 1 183 ? 4.061 -9.102 -4.763 1.00 97.69 183 PRO A CA 1
ATOM 1261 C C . PRO A 1 183 ? 3.815 -8.928 -3.262 1.00 97.69 183 PRO A C 1
ATOM 1263 O O . PRO A 1 183 ? 4.133 -9.836 -2.494 1.00 97.69 183 PRO A O 1
ATOM 1266 N N . MET A 1 184 ? 3.206 -7.811 -2.851 1.00 96.69 184 MET A N 1
ATOM 1267 C CA . MET A 1 184 ? 2.853 -7.558 -1.453 1.00 96.69 184 MET A CA 1
ATOM 1268 C C . MET A 1 184 ? 1.822 -8.567 -0.929 1.00 96.69 184 MET A C 1
ATOM 1270 O O . MET A 1 184 ? 2.007 -9.103 0.161 1.00 96.69 184 MET A O 1
ATOM 1274 N N . ASP A 1 185 ? 0.785 -8.887 -1.710 1.00 96.12 185 ASP A N 1
ATOM 1275 C CA . ASP A 1 185 ? -0.196 -9.929 -1.377 1.00 96.12 185 ASP A CA 1
ATOM 1276 C C . ASP A 1 185 ? 0.482 -11.281 -1.112 1.00 96.12 185 ASP A C 1
ATOM 1278 O O . ASP A 1 185 ? 0.281 -11.895 -0.064 1.00 96.12 185 ASP A O 1
ATOM 1282 N N . ARG A 1 186 ? 1.358 -11.714 -2.027 1.00 96.62 186 ARG A N 1
ATOM 1283 C CA . ARG A 1 186 ? 2.097 -12.980 -1.892 1.00 96.62 186 ARG A CA 1
ATOM 1284 C C . ARG A 1 186 ? 3.038 -12.975 -0.692 1.00 96.62 186 ARG A C 1
ATOM 1286 O O . ARG A 1 186 ? 3.098 -13.971 0.028 1.00 96.62 186 ARG A O 1
ATOM 1293 N N . GLY A 1 187 ? 3.764 -11.877 -0.479 1.00 94.88 187 GLY A N 1
ATOM 1294 C CA . GLY A 1 187 ? 4.693 -11.736 0.639 1.00 94.88 187 GLY A CA 1
ATOM 1295 C C . GLY A 1 187 ? 3.964 -11.795 1.979 1.00 94.88 187 GLY A C 1
ATOM 1296 O O . GLY A 1 187 ? 4.325 -12.578 2.857 1.00 94.88 187 GLY A O 1
ATOM 1297 N N . LEU A 1 188 ? 2.863 -11.052 2.109 1.00 92.25 188 LEU A N 1
ATOM 1298 C CA . LEU A 1 188 ? 2.057 -11.045 3.324 1.00 92.25 188 LEU A CA 1
ATOM 1299 C C . LEU A 1 188 ? 1.332 -12.380 3.549 1.00 92.25 188 LEU A C 1
ATOM 1301 O O . LEU A 1 188 ? 1.259 -12.851 4.682 1.00 92.25 188 LEU A O 1
ATOM 1305 N N . ALA A 1 189 ? 0.844 -13.035 2.492 1.00 93.12 189 ALA A N 1
ATOM 1306 C CA . ALA A 1 189 ? 0.300 -14.387 2.590 1.00 93.12 189 ALA A CA 1
ATOM 1307 C C . ALA A 1 189 ? 1.354 -15.382 3.105 1.00 93.12 189 ALA A C 1
ATOM 1309 O O . ALA A 1 189 ? 1.054 -16.170 4.000 1.00 93.12 189 ALA A O 1
ATOM 1310 N N . CYS A 1 190 ? 2.592 -15.306 2.606 1.00 92.12 190 CYS A N 1
ATOM 1311 C CA . CYS A 1 190 ? 3.711 -16.113 3.096 1.00 92.12 190 CYS A CA 1
ATOM 1312 C C . CYS A 1 190 ? 3.986 -15.852 4.588 1.00 92.12 190 CYS A C 1
ATOM 1314 O O . CYS A 1 190 ? 4.039 -16.793 5.380 1.00 92.12 190 CYS A O 1
ATOM 1316 N N . ALA A 1 191 ? 4.065 -14.583 5.000 1.00 88.81 191 ALA A N 1
ATOM 1317 C CA . ALA A 1 191 ? 4.266 -14.207 6.400 1.00 88.81 191 ALA A CA 1
ATOM 1318 C C . ALA A 1 191 ? 3.144 -14.722 7.321 1.00 88.81 191 ALA A C 1
ATOM 1320 O O . ALA A 1 191 ? 3.415 -15.267 8.391 1.00 88.81 191 ALA A O 1
ATOM 1321 N N . LEU A 1 192 ? 1.879 -14.599 6.900 1.00 86.75 192 LEU A N 1
ATOM 1322 C CA . LEU A 1 192 ? 0.723 -15.084 7.662 1.00 86.75 192 LEU A CA 1
ATOM 1323 C C . LEU A 1 192 ? 0.683 -16.613 7.775 1.00 86.75 192 LEU A C 1
ATOM 1325 O O . LEU A 1 192 ? 0.201 -17.126 8.789 1.00 86.75 192 LEU A O 1
ATOM 1329 N N . ASP A 1 193 ? 1.161 -17.331 6.758 1.00 88.12 193 ASP A N 1
ATOM 1330 C CA . ASP A 1 193 ? 1.288 -18.790 6.789 1.00 88.12 193 ASP A CA 1
ATOM 1331 C C . ASP A 1 193 ? 2.407 -19.227 7.747 1.00 88.12 193 ASP A C 1
ATOM 1333 O O . ASP A 1 193 ? 2.184 -20.034 8.655 1.00 88.12 193 ASP A O 1
ATOM 1337 N N . LEU A 1 194 ? 3.591 -18.617 7.623 1.00 84.38 194 LEU A N 1
ATOM 1338 C CA . LEU A 1 194 ? 4.744 -18.878 8.491 1.00 84.38 194 LEU A CA 1
ATOM 1339 C C . LEU A 1 194 ? 4.445 -18.557 9.962 1.00 84.38 194 LEU A C 1
ATOM 1341 O O . LEU A 1 194 ? 4.775 -19.352 10.844 1.00 84.38 194 LEU A O 1
ATOM 1345 N N . GLY A 1 195 ? 3.756 -17.444 10.224 1.00 78.50 195 GLY A N 1
ATOM 1346 C CA . GLY A 1 195 ? 3.305 -17.047 11.561 1.00 78.50 195 GLY A CA 1
ATOM 1347 C C . GLY A 1 195 ? 2.112 -17.851 12.097 1.00 78.50 195 GLY A C 1
ATOM 1348 O O . GLY A 1 195 ? 1.738 -17.697 13.258 1.00 78.50 195 GLY A O 1
ATOM 1349 N N . GLY A 1 196 ? 1.485 -18.710 11.283 1.00 76.81 196 GLY A N 1
ATOM 1350 C CA . GLY A 1 196 ? 0.323 -19.516 11.683 1.00 76.81 196 GLY A CA 1
ATOM 1351 C C . GLY A 1 196 ? -0.969 -18.717 11.906 1.00 76.81 196 GLY A C 1
ATOM 1352 O O . GLY A 1 196 ? -1.925 -19.235 12.498 1.00 76.81 196 GLY A O 1
ATOM 1353 N N . SER A 1 197 ? -1.022 -17.472 11.427 1.00 77.25 197 SER A N 1
ATOM 1354 C CA . SER A 1 197 ? -2.158 -16.554 11.573 1.00 77.25 197 SER A CA 1
ATOM 1355 C C . SER A 1 197 ? -3.362 -16.971 10.723 1.00 77.25 197 SER A C 1
ATOM 1357 O O . SER A 1 197 ? -4.514 -16.784 11.129 1.00 77.25 197 SER A O 1
ATOM 1359 N N . ALA A 1 198 ? -3.123 -17.602 9.570 1.00 81.88 198 ALA A N 1
ATOM 1360 C CA . ALA A 1 198 ? -4.157 -18.125 8.681 1.00 81.88 198 ALA A CA 1
ATOM 1361 C C . ALA A 1 198 ? -3.756 -19.487 8.091 1.00 81.88 198 ALA A C 1
ATOM 1363 O O . ALA A 1 198 ? -2.587 -19.837 8.039 1.00 81.88 198 ALA A O 1
ATOM 1364 N N . SER A 1 199 ? -4.732 -20.291 7.651 1.00 82.44 199 SER A N 1
ATOM 1365 C CA . SER A 1 199 ? -4.431 -21.559 6.963 1.00 82.44 199 SER A CA 1
ATOM 1366 C C . SER A 1 199 ? -4.039 -21.339 5.499 1.00 82.44 199 SER A C 1
ATOM 1368 O O . SER A 1 199 ? -4.722 -20.543 4.842 1.00 82.44 199 SER A O 1
ATOM 1370 N N . PRO A 1 200 ? -3.162 -22.184 4.925 1.00 84.25 200 PRO A N 1
ATOM 1371 C CA . PRO A 1 200 ? -2.831 -22.161 3.499 1.00 84.25 200 PRO A CA 1
ATOM 1372 C C . PRO A 1 200 ? -4.055 -22.230 2.576 1.00 84.25 200 PRO A C 1
ATOM 1374 O O . PRO A 1 200 ? -4.131 -21.521 1.580 1.00 84.25 200 PRO A O 1
ATOM 1377 N N . ARG A 1 201 ? -5.067 -23.048 2.917 1.00 86.50 201 ARG A N 1
ATOM 1378 C CA . ARG A 1 201 ? -6.315 -23.142 2.130 1.00 86.50 201 ARG A CA 1
ATOM 1379 C C . ARG A 1 201 ? -7.039 -21.797 2.036 1.00 86.50 201 ARG A C 1
ATOM 1381 O O . ARG A 1 201 ? -7.516 -21.433 0.969 1.00 86.50 201 ARG A O 1
ATOM 1388 N N . ARG A 1 202 ? -7.094 -21.057 3.147 1.00 85.31 202 ARG A N 1
ATOM 1389 C CA . ARG A 1 202 ? -7.741 -19.740 3.218 1.00 85.31 202 ARG A CA 1
ATOM 1390 C C . ARG A 1 202 ? -6.953 -18.694 2.431 1.00 85.31 202 ARG A C 1
ATOM 1392 O O . ARG A 1 202 ? -7.564 -17.959 1.666 1.00 85.31 202 ARG A O 1
ATOM 1399 N N . LEU A 1 203 ? -5.628 -18.688 2.572 1.00 88.25 203 LEU A N 1
ATOM 1400 C CA . LEU A 1 203 ? -4.730 -17.783 1.845 1.00 88.25 203 LEU A CA 1
ATOM 1401 C C . LEU A 1 203 ? -4.725 -18.042 0.328 1.00 88.25 203 LEU A C 1
ATOM 1403 O O . LEU A 1 203 ? -4.547 -17.118 -0.448 1.00 88.25 203 LEU A O 1
ATOM 1407 N N . ARG A 1 204 ? -4.994 -19.279 -0.112 1.00 87.38 204 ARG A N 1
ATOM 1408 C CA . ARG A 1 204 ? -5.195 -19.599 -1.537 1.00 87.38 204 ARG A CA 1
ATOM 1409 C C . ARG A 1 204 ? -6.575 -19.220 -2.073 1.00 87.38 204 ARG A C 1
ATOM 1411 O O . ARG A 1 204 ? -6.722 -19.010 -3.268 1.00 87.38 204 ARG A O 1
ATOM 1418 N N . SER A 1 205 ? -7.595 -19.186 -1.214 1.00 86.56 205 SER A N 1
ATOM 1419 C CA . SER A 1 205 ? -8.984 -18.937 -1.634 1.00 86.56 205 SER A CA 1
ATOM 1420 C C . SER A 1 205 ? -9.315 -17.461 -1.860 1.00 86.56 205 SER A C 1
ATOM 1422 O O . SER A 1 205 ? -10.305 -17.144 -2.516 1.00 86.56 205 SER A O 1
ATOM 1424 N N . ALA A 1 206 ? -8.531 -16.554 -1.281 1.00 85.50 206 ALA A N 1
ATOM 1425 C CA . ALA A 1 206 ? -8.736 -15.122 -1.404 1.00 85.50 206 ALA A CA 1
ATOM 1426 C C . ALA A 1 206 ? -7.416 -14.383 -1.167 1.00 85.50 206 ALA A C 1
ATOM 1428 O O . ALA A 1 206 ? -6.688 -14.776 -0.252 1.00 85.50 206 ALA A O 1
ATOM 1429 N N . PRO A 1 207 ? -7.153 -13.300 -1.919 1.00 91.62 207 PRO A N 1
ATOM 1430 C CA . PRO A 1 207 ? -5.992 -12.464 -1.667 1.00 91.62 207 PRO A CA 1
ATOM 1431 C C . PRO A 1 207 ? -6.102 -11.817 -0.283 1.00 91.62 207 PRO A C 1
ATOM 1433 O O . PRO A 1 207 ? -7.194 -11.433 0.159 1.00 91.62 207 PRO A O 1
ATOM 1436 N N . VAL A 1 208 ? -4.963 -11.702 0.389 1.00 91.75 208 VAL A N 1
ATOM 1437 C CA . VAL A 1 208 ? -4.804 -10.919 1.613 1.00 91.75 208 VAL A CA 1
ATOM 1438 C C . VAL A 1 208 ? -4.889 -9.441 1.259 1.00 91.75 208 VAL A C 1
ATOM 1440 O O . VAL A 1 208 ? -5.659 -8.720 1.891 1.00 91.75 208 VAL A O 1
ATOM 1443 N N . VAL A 1 209 ? -4.157 -9.020 0.223 1.00 94.75 209 VAL A N 1
ATOM 1444 C CA . VAL A 1 209 ? -4.124 -7.649 -0.294 1.00 94.75 209 VAL A CA 1
ATOM 1445 C C . VAL A 1 209 ? -4.650 -7.614 -1.727 1.00 94.75 209 VAL A C 1
ATOM 1447 O O . VAL A 1 209 ? -4.297 -8.437 -2.561 1.00 94.75 209 VAL A O 1
ATOM 1450 N N . THR A 1 210 ? -5.514 -6.654 -2.027 1.00 94.62 210 THR A N 1
ATOM 1451 C CA . THR A 1 210 ? -6.162 -6.478 -3.330 1.00 94.62 210 THR A CA 1
ATOM 1452 C C . THR A 1 210 ? -6.208 -4.999 -3.696 1.00 94.62 210 THR A C 1
ATOM 1454 O O . THR A 1 210 ? -6.048 -4.139 -2.836 1.00 94.62 210 THR A O 1
ATOM 1457 N N . ALA A 1 211 ? -6.482 -4.685 -4.959 1.00 94.06 211 ALA A N 1
ATOM 1458 C CA . ALA A 1 211 ? -6.883 -3.344 -5.370 1.00 94.06 211 ALA A CA 1
ATOM 1459 C C . ALA A 1 211 ? -8.408 -3.281 -5.551 1.00 94.06 211 ALA A C 1
ATOM 1461 O O . ALA A 1 211 ? -9.013 -4.218 -6.076 1.00 94.06 211 ALA A O 1
ATOM 1462 N N . VAL A 1 212 ? -9.037 -2.190 -5.114 1.00 92.69 212 VAL A N 1
ATOM 1463 C CA . VAL A 1 212 ? -10.453 -1.874 -5.360 1.00 92.69 212 VAL A CA 1
ATOM 1464 C C . VAL A 1 212 ? -10.506 -0.496 -6.005 1.00 92.69 212 VAL A C 1
ATOM 1466 O O . VAL A 1 212 ? -10.142 0.497 -5.381 1.00 92.69 212 VAL A O 1
ATOM 1469 N N . GLY A 1 213 ? -10.897 -0.436 -7.281 1.00 90.12 213 GLY A N 1
ATOM 1470 C CA . GLY A 1 213 ? -10.871 0.812 -8.055 1.00 90.12 213 GLY A CA 1
ATOM 1471 C C . GLY A 1 213 ? -9.470 1.425 -8.203 1.00 90.12 213 GLY A C 1
ATOM 1472 O O . GLY A 1 213 ? -9.349 2.642 -8.293 1.00 90.12 213 GLY A O 1
ATOM 1473 N N . GLY A 1 214 ? -8.411 0.607 -8.178 1.00 92.25 214 GLY A N 1
ATOM 1474 C CA . GLY A 1 214 ? -7.016 1.064 -8.169 1.00 92.25 214 GLY A CA 1
ATOM 1475 C C . GLY A 1 214 ? -6.465 1.400 -6.781 1.00 92.25 214 GLY A C 1
ATOM 1476 O O . GLY A 1 214 ? -5.278 1.651 -6.646 1.00 92.25 214 GLY A O 1
ATOM 1477 N N . ARG A 1 215 ? -7.270 1.390 -5.714 1.00 92.44 215 ARG A N 1
ATOM 1478 C CA . ARG A 1 215 ? -6.784 1.677 -4.354 1.00 92.44 215 ARG A CA 1
ATOM 1479 C C . ARG A 1 215 ? -6.468 0.387 -3.606 1.00 92.44 215 ARG A C 1
ATOM 1481 O O . ARG A 1 215 ? -7.289 -0.533 -3.602 1.00 92.44 215 ARG A O 1
ATOM 1488 N N . ALA A 1 216 ? -5.299 0.319 -2.972 1.00 93.12 216 ALA A N 1
ATOM 1489 C CA . ALA A 1 216 ? -4.900 -0.840 -2.180 1.00 93.12 216 ALA A CA 1
ATOM 1490 C C . ALA A 1 216 ? -5.854 -1.047 -0.989 1.00 93.12 216 ALA A C 1
ATOM 1492 O O . ALA A 1 216 ? -6.233 -0.108 -0.289 1.00 93.12 216 ALA A O 1
ATOM 1493 N N . ALA A 1 217 ? -6.252 -2.295 -0.770 1.00 93.12 217 ALA A N 1
ATOM 1494 C CA . ALA A 1 217 ? -7.127 -2.712 0.311 1.00 93.12 217 ALA A CA 1
ATOM 1495 C C . ALA A 1 217 ? -6.721 -4.096 0.811 1.00 93.12 217 ALA A C 1
ATOM 1497 O O . ALA A 1 217 ? -6.272 -4.947 0.048 1.00 93.12 217 ALA A O 1
ATOM 1498 N N . VAL A 1 218 ? -6.931 -4.356 2.092 1.00 91.50 218 VAL A N 1
ATOM 1499 C CA . VAL A 1 218 ? -6.522 -5.594 2.752 1.00 91.50 218 VAL A CA 1
ATOM 1500 C C . VAL A 1 218 ? -7.686 -6.219 3.513 1.00 91.50 218 VAL A C 1
ATOM 1502 O O . VAL A 1 218 ? -8.579 -5.517 3.993 1.00 91.50 218 VAL A O 1
ATOM 1505 N N . ASP A 1 219 ? -7.699 -7.548 3.633 1.00 91.50 219 ASP A N 1
ATOM 1506 C CA . ASP A 1 219 ? -8.646 -8.246 4.505 1.00 91.50 219 ASP A CA 1
ATOM 1507 C C . ASP A 1 219 ? -8.285 -7.992 5.976 1.00 91.50 219 ASP A C 1
ATOM 1509 O O . ASP A 1 219 ? -7.376 -8.598 6.555 1.00 91.50 219 ASP A O 1
ATOM 1513 N N . LEU A 1 220 ? -9.050 -7.097 6.602 1.00 84.56 220 LEU A N 1
ATOM 1514 C CA . LEU A 1 220 ? -8.828 -6.648 7.974 1.00 84.56 220 LEU A CA 1
ATOM 1515 C C . LEU A 1 220 ? -8.961 -7.783 8.998 1.00 84.56 220 LEU A C 1
ATOM 1517 O O . LEU A 1 220 ? -8.399 -7.701 10.088 1.00 84.56 220 LEU A O 1
ATOM 1521 N N . ARG A 1 221 ? -9.693 -8.859 8.679 1.00 82.81 221 ARG A N 1
ATOM 1522 C CA . ARG A 1 221 ? -9.807 -10.021 9.573 1.00 82.81 221 ARG A CA 1
ATOM 1523 C C . ARG A 1 221 ? -8.627 -10.964 9.440 1.00 82.81 221 ARG A C 1
ATOM 1525 O O . ARG A 1 221 ? -8.285 -11.613 10.423 1.00 82.81 221 ARG A O 1
ATOM 1532 N N . LEU A 1 222 ? -8.045 -11.090 8.247 1.00 82.50 222 LEU A N 1
ATOM 1533 C CA . LEU A 1 222 ? -6.819 -11.871 8.058 1.00 82.50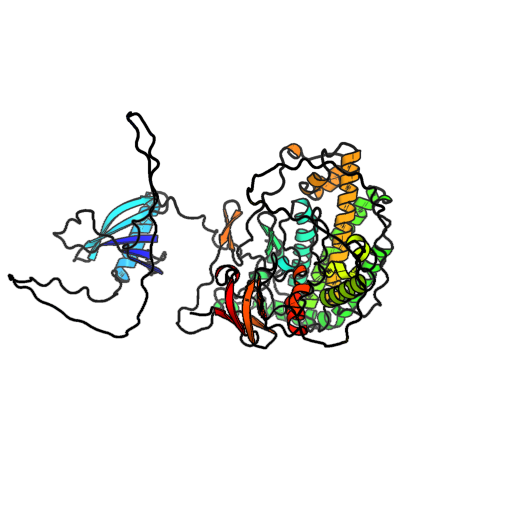 222 LEU A CA 1
ATOM 1534 C C . LEU A 1 222 ? -5.628 -11.213 8.756 1.00 82.50 222 LEU A C 1
ATOM 1536 O O . LEU A 1 222 ? -4.841 -11.920 9.376 1.00 82.50 222 LEU A O 1
ATOM 1540 N N . LEU A 1 223 ? -5.564 -9.881 8.737 1.00 74.62 223 LEU A N 1
ATOM 1541 C CA . LEU A 1 223 ? -4.567 -9.104 9.476 1.00 74.62 223 LEU A CA 1
ATOM 1542 C C . LEU A 1 223 ? -4.815 -9.019 10.992 1.00 74.62 223 LEU A C 1
ATOM 1544 O O . LEU A 1 223 ? -3.974 -8.504 11.717 1.00 74.62 223 LEU A O 1
ATOM 1548 N N . GLY A 1 224 ? -5.968 -9.481 11.487 1.00 70.00 224 GLY A N 1
ATOM 1549 C CA . GLY A 1 224 ? -6.322 -9.363 12.906 1.00 70.00 224 GLY A CA 1
ATOM 1550 C C . GLY A 1 224 ? -6.684 -7.942 13.362 1.00 70.00 224 GLY A C 1
ATOM 1551 O O . GLY A 1 224 ? -6.836 -7.718 14.557 1.00 70.00 224 GLY A O 1
ATOM 1552 N N . ALA A 1 225 ? -6.884 -7.002 12.433 1.00 64.69 225 ALA A N 1
ATOM 1553 C CA . ALA A 1 225 ? -7.262 -5.614 12.715 1.00 64.69 225 ALA A CA 1
ATOM 1554 C C . ALA A 1 225 ? -8.719 -5.455 13.198 1.00 64.69 225 ALA A C 1
ATOM 1556 O O . ALA A 1 225 ? -9.114 -4.386 13.662 1.00 64.69 225 ALA A O 1
ATOM 1557 N N . VAL A 1 226 ? -9.546 -6.501 13.070 1.00 64.12 226 VAL A N 1
ATOM 1558 C CA . VAL A 1 226 ? -10.927 -6.523 13.573 1.00 64.12 226 VAL A CA 1
ATOM 1559 C C . VAL A 1 226 ? -11.178 -7.824 14.344 1.00 64.12 226 VAL A C 1
ATOM 1561 O O . VAL A 1 226 ? -10.972 -8.904 13.775 1.00 64.12 226 VAL A O 1
ATOM 1564 N N . PRO A 1 227 ? -11.663 -7.761 15.602 1.00 61.41 227 PRO A N 1
ATOM 1565 C CA . PRO A 1 227 ? -11.962 -8.952 16.389 1.00 61.41 227 PRO A CA 1
ATOM 1566 C C . PRO A 1 227 ? -13.075 -9.806 15.751 1.00 61.41 227 PRO A C 1
ATOM 1568 O O . PRO A 1 227 ? -13.902 -9.314 14.971 1.00 61.41 227 PRO A O 1
ATOM 1571 N N . PRO A 1 228 ? -13.124 -11.117 16.054 1.00 61.19 228 PRO A N 1
ATOM 1572 C CA . PRO A 1 228 ? -14.156 -11.995 15.521 1.00 61.19 228 PRO A CA 1
ATOM 1573 C C . PRO A 1 228 ? -15.544 -11.557 16.001 1.00 61.19 228 PRO A C 1
ATOM 1575 O O . PRO A 1 228 ? -15.740 -11.202 17.158 1.00 61.19 228 PRO A O 1
ATOM 1578 N N . ARG A 1 229 ? -16.543 -11.671 15.118 1.00 58.84 229 ARG A N 1
ATOM 1579 C CA . ARG A 1 229 ? -17.944 -11.315 15.419 1.00 58.84 229 ARG A CA 1
ATOM 1580 C C . ARG A 1 229 ? -18.549 -12.089 16.600 1.00 58.84 229 ARG A C 1
ATOM 1582 O O . ARG A 1 229 ? -19.502 -11.611 17.201 1.00 58.84 229 ARG A O 1
ATOM 1589 N N . HIS A 1 230 ? -18.023 -13.275 16.906 1.00 65.06 230 HIS A N 1
ATOM 1590 C CA . HIS A 1 230 ? -18.457 -14.118 18.021 1.00 65.06 230 HIS A CA 1
ATOM 1591 C C . HIS A 1 230 ? -17.231 -14.608 18.806 1.00 65.06 230 HIS A C 1
ATOM 1593 O O . HIS A 1 230 ? -16.719 -15.688 18.507 1.00 65.06 230 HIS A O 1
ATOM 1599 N N . PRO A 1 231 ? -16.733 -13.828 19.782 1.00 60.56 231 PRO A N 1
ATOM 1600 C CA . PRO A 1 231 ? -15.513 -14.164 20.518 1.00 60.56 231 PRO A CA 1
ATOM 1601 C C . PRO A 1 231 ? -15.627 -15.496 21.275 1.00 60.56 231 PRO A C 1
ATOM 1603 O O . PRO A 1 231 ? -14.701 -16.298 21.222 1.00 60.56 231 PRO A O 1
ATOM 1606 N N . ALA A 1 232 ? -16.793 -15.796 21.862 1.00 58.75 232 ALA A N 1
ATOM 1607 C CA . ALA A 1 232 ? -17.042 -17.062 22.562 1.00 58.75 232 ALA A CA 1
ATOM 1608 C C . ALA A 1 232 ? -16.943 -18.300 21.643 1.00 58.75 232 ALA A C 1
ATOM 1610 O O . ALA A 1 232 ? -16.332 -19.300 22.002 1.00 58.75 232 ALA A O 1
ATOM 1611 N N . LEU A 1 233 ? -17.482 -18.223 20.419 1.00 60.72 233 LEU A N 1
ATOM 1612 C CA . LEU A 1 233 ? -17.383 -19.314 19.435 1.00 60.72 233 LEU A CA 1
ATOM 1613 C C . LEU A 1 233 ? -15.975 -19.429 18.834 1.00 60.72 233 LEU A C 1
ATOM 1615 O O . LEU A 1 233 ? -15.557 -20.515 18.444 1.00 60.72 233 LEU A O 1
ATOM 1619 N N . ALA A 1 234 ? -15.243 -18.315 18.743 1.00 58.59 234 ALA A N 1
ATOM 1620 C CA . ALA A 1 234 ? -13.857 -18.315 18.285 1.00 58.59 234 ALA A CA 1
ATOM 1621 C C . ALA A 1 234 ? -12.912 -18.960 19.311 1.00 58.59 234 ALA A C 1
ATOM 1623 O O . ALA A 1 234 ? -11.963 -19.627 18.906 1.00 58.59 234 ALA A O 1
ATOM 1624 N N . TRP A 1 235 ? -13.196 -18.801 20.607 1.00 52.09 235 TRP A N 1
ATOM 1625 C CA . TRP A 1 235 ? -12.452 -19.437 21.698 1.00 52.09 235 TRP A CA 1
ATOM 1626 C C . TRP A 1 235 ? -12.601 -20.966 21.701 1.00 52.09 235 TRP A C 1
ATOM 1628 O O . TRP A 1 235 ? -11.624 -21.678 21.902 1.00 52.09 235 TRP A O 1
ATOM 1638 N N . LEU A 1 236 ? -13.793 -21.476 21.369 1.00 51.94 236 LEU A N 1
ATOM 1639 C CA . LEU A 1 236 ? -14.073 -22.916 21.261 1.00 51.94 236 LEU A CA 1
ATOM 1640 C C . LEU A 1 236 ? -13.438 -23.593 20.035 1.00 51.94 236 LEU A C 1
ATOM 1642 O O . LEU A 1 236 ? -13.508 -24.812 19.907 1.00 51.94 236 LEU A O 1
ATOM 1646 N N . ASN A 1 237 ? -12.849 -22.835 19.107 1.00 54.50 237 ASN A N 1
ATOM 1647 C CA . ASN A 1 237 ? -12.177 -23.405 17.947 1.00 54.50 237 ASN A CA 1
ATOM 1648 C C . ASN A 1 237 ? -10.708 -23.703 18.300 1.00 54.50 237 ASN A C 1
ATOM 1650 O O . ASN A 1 237 ? -9.923 -22.762 18.428 1.00 54.50 237 ASN A O 1
ATOM 1654 N N . PRO A 1 238 ? -10.286 -24.978 18.400 1.00 51.50 238 PRO A N 1
ATOM 1655 C CA . PRO A 1 238 ? -8.907 -25.311 18.753 1.00 51.50 238 PRO A CA 1
ATOM 1656 C C . PRO A 1 238 ? -7.929 -25.070 17.594 1.00 51.50 238 PRO A C 1
ATOM 1658 O O . PRO A 1 238 ? -6.723 -24.986 17.806 1.00 51.50 238 PRO A O 1
ATOM 1661 N N . VAL A 1 239 ? -8.414 -24.933 16.353 1.00 59.88 239 VAL A N 1
ATOM 1662 C CA . VAL A 1 239 ? -7.571 -24.896 15.148 1.00 59.88 239 VAL A CA 1
ATOM 1663 C C . VAL A 1 239 ? -6.657 -23.656 15.091 1.00 59.88 239 VAL A C 1
ATOM 1665 O O . VAL A 1 239 ? -5.479 -23.814 14.772 1.00 59.88 239 VAL A O 1
ATOM 1668 N N . PRO A 1 240 ? -7.111 -22.421 15.398 1.00 60.25 240 PRO A N 1
ATOM 1669 C CA . PRO A 1 240 ? -6.220 -21.272 15.549 1.00 60.25 240 PRO A CA 1
ATOM 1670 C C . PRO A 1 240 ? -5.187 -21.456 16.666 1.00 60.25 240 PRO A C 1
ATOM 1672 O O . PRO A 1 240 ? -4.032 -21.105 16.455 1.00 60.25 240 PRO A O 1
ATOM 1675 N N . GLY A 1 241 ? -5.576 -22.031 17.810 1.00 56.81 241 GLY A N 1
ATOM 1676 C CA . GLY A 1 241 ? -4.679 -22.285 18.942 1.00 56.81 241 GLY A CA 1
ATOM 1677 C C . GLY A 1 241 ? -3.587 -23.303 18.610 1.00 56.81 241 GLY A C 1
ATOM 1678 O O . GLY A 1 241 ? -2.409 -23.020 18.794 1.00 56.81 241 GLY A O 1
ATOM 1679 N N . ALA A 1 242 ? -3.954 -24.437 18.011 1.00 57.88 242 ALA A N 1
ATOM 1680 C CA . ALA A 1 242 ? -3.019 -25.473 17.573 1.00 57.88 242 ALA A CA 1
ATOM 1681 C C . ALA A 1 242 ? -2.062 -24.976 16.474 1.00 57.88 242 ALA A C 1
ATOM 1683 O O . ALA A 1 242 ? -0.865 -25.259 16.515 1.00 57.88 242 ALA A O 1
ATOM 1684 N N . ARG A 1 243 ? -2.558 -24.171 15.517 1.00 65.06 243 ARG A N 1
ATOM 1685 C CA . ARG A 1 243 ? -1.700 -23.522 14.510 1.00 65.06 243 ARG A CA 1
ATOM 1686 C C . ARG A 1 243 ? -0.720 -22.548 15.144 1.00 65.06 243 ARG A C 1
ATOM 1688 O O . ARG A 1 243 ? 0.443 -22.567 14.766 1.00 65.06 243 ARG A O 1
ATOM 1695 N N . ARG A 1 244 ? -1.171 -21.741 16.107 1.00 62.12 244 ARG A N 1
ATOM 1696 C CA . ARG A 1 244 ? -0.314 -20.810 16.849 1.00 62.12 244 ARG A CA 1
ATOM 1697 C C . ARG A 1 244 ? 0.700 -21.531 17.730 1.00 62.12 244 ARG A C 1
ATOM 1699 O O . ARG A 1 244 ? 1.797 -21.025 17.849 1.00 62.12 244 ARG A O 1
ATOM 1706 N N . LEU A 1 245 ? 0.394 -22.714 18.264 1.00 57.53 245 LEU A N 1
ATOM 1707 C CA . LEU A 1 245 ? 1.333 -23.565 19.014 1.00 57.53 245 LEU A CA 1
ATOM 1708 C C . LEU A 1 245 ? 2.418 -24.180 18.114 1.00 57.53 245 LEU A C 1
ATOM 1710 O O . LEU A 1 245 ? 3.607 -24.038 18.388 1.00 57.53 245 LEU A O 1
ATOM 1714 N N . GLY A 1 246 ? 2.031 -24.803 16.996 1.00 61.41 246 GLY A N 1
ATOM 1715 C CA . GLY A 1 246 ? 2.993 -25.324 16.014 1.00 61.41 246 GLY A CA 1
ATOM 1716 C C . GLY A 1 246 ? 3.760 -24.217 15.279 1.00 61.41 246 GLY A C 1
ATOM 1717 O O . GLY A 1 246 ? 4.880 -24.423 14.807 1.00 61.41 246 GLY A O 1
ATOM 1718 N N . ALA A 1 247 ? 3.169 -23.027 15.171 1.00 62.22 247 ALA A N 1
ATOM 1719 C CA . ALA A 1 247 ? 3.872 -21.822 14.768 1.00 62.22 247 ALA A CA 1
ATOM 1720 C C . ALA A 1 247 ? 4.775 -21.316 15.890 1.00 62.22 247 ALA A C 1
ATOM 1722 O O . ALA A 1 247 ? 5.896 -21.003 15.572 1.00 62.22 247 ALA A O 1
ATOM 1723 N N . ALA A 1 248 ? 4.399 -21.326 17.170 1.00 60.53 248 ALA A N 1
ATOM 1724 C CA . ALA A 1 248 ? 5.201 -20.783 18.274 1.00 60.53 248 ALA A CA 1
ATOM 1725 C C . ALA A 1 248 ? 6.607 -21.393 18.349 1.00 60.53 248 ALA A C 1
ATOM 1727 O O . ALA A 1 248 ? 7.575 -20.670 18.551 1.00 60.53 248 ALA A O 1
ATOM 1728 N N . TRP A 1 249 ? 6.755 -22.697 18.095 1.00 61.50 249 TRP A N 1
ATOM 1729 C CA . TRP A 1 249 ? 8.080 -23.327 18.027 1.00 61.50 249 TRP A CA 1
ATOM 1730 C C . TRP A 1 249 ? 8.883 -22.934 16.772 1.00 61.50 249 TRP A C 1
ATOM 1732 O O . TRP A 1 249 ? 10.096 -22.727 16.834 1.00 61.50 249 TRP A O 1
ATOM 1742 N N . ARG A 1 250 ? 8.213 -22.789 15.619 1.00 69.38 250 ARG A N 1
ATOM 1743 C CA . ARG A 1 250 ? 8.828 -22.256 14.389 1.00 69.38 250 ARG A CA 1
ATOM 1744 C C . ARG A 1 250 ? 9.181 -20.776 14.540 1.00 69.38 250 ARG A C 1
ATOM 1746 O O . ARG A 1 250 ? 10.261 -20.381 14.144 1.00 69.38 250 ARG A O 1
ATOM 1753 N N . VAL A 1 251 ? 8.306 -20.004 15.170 1.00 67.69 251 VAL A N 1
ATOM 1754 C CA . VAL A 1 251 ? 8.361 -18.568 15.436 1.00 67.69 251 VAL A CA 1
ATOM 1755 C C . VAL A 1 251 ? 9.427 -18.251 16.474 1.00 67.69 251 VAL A C 1
ATOM 1757 O O . VAL A 1 251 ? 10.126 -17.272 16.292 1.00 67.69 251 VAL A O 1
ATOM 1760 N N . GLY A 1 252 ? 9.632 -19.085 17.496 1.00 68.75 252 GLY A N 1
ATOM 1761 C CA . GLY A 1 252 ? 10.736 -18.918 18.444 1.00 68.75 252 GLY A CA 1
ATOM 1762 C C . GLY A 1 252 ? 12.100 -19.003 17.753 1.00 68.75 252 GLY A C 1
ATOM 1763 O O . GLY A 1 252 ? 12.926 -18.109 17.906 1.00 68.75 252 GLY A O 1
ATOM 1764 N N . ARG A 1 253 ? 12.309 -20.024 16.907 1.00 75.38 253 ARG A N 1
ATOM 1765 C CA . ARG A 1 253 ? 13.539 -20.151 16.098 1.00 75.38 253 ARG A CA 1
ATOM 1766 C C . ARG A 1 253 ? 13.632 -19.125 14.973 1.00 75.38 253 ARG A C 1
ATOM 1768 O O . ARG A 1 253 ? 14.722 -18.667 14.641 1.00 75.38 253 ARG A O 1
ATOM 1775 N N . LEU A 1 254 ? 12.501 -18.754 14.383 1.00 76.62 254 LEU A N 1
ATOM 1776 C CA . LEU A 1 254 ? 12.448 -17.708 13.372 1.00 76.62 254 LEU A CA 1
ATOM 1777 C C . LEU A 1 254 ? 12.810 -16.363 13.999 1.00 76.62 254 LEU A C 1
ATOM 1779 O O . LEU A 1 254 ? 13.666 -15.685 13.471 1.00 76.62 254 LEU A O 1
ATOM 1783 N N . SER A 1 255 ? 12.262 -16.009 15.159 1.00 80.25 255 SER A N 1
ATOM 1784 C CA . SER A 1 255 ? 12.551 -14.750 15.853 1.00 80.25 255 SER A CA 1
ATOM 1785 C C . SER A 1 255 ? 14.039 -14.580 16.156 1.00 80.25 255 SER A C 1
ATOM 1787 O O . SER A 1 255 ? 14.539 -13.464 16.068 1.00 80.25 255 SER A O 1
ATOM 1789 N N . SER A 1 256 ? 14.756 -15.664 16.478 1.00 84.00 256 SER A N 1
ATOM 1790 C CA . SER A 1 256 ? 16.201 -15.611 16.725 1.00 84.00 256 SER A CA 1
ATOM 1791 C C . SER A 1 256 ? 17.048 -15.556 15.447 1.00 84.00 256 SER A C 1
ATOM 1793 O O . SER A 1 256 ? 18.163 -15.052 15.486 1.00 84.00 256 SER A O 1
ATOM 1795 N N . THR A 1 257 ? 16.555 -16.078 14.319 1.00 87.62 257 THR A N 1
ATOM 1796 C CA . THR A 1 257 ? 17.305 -16.149 13.043 1.00 87.62 257 THR A CA 1
ATOM 1797 C C . THR A 1 257 ? 16.923 -15.056 12.044 1.00 87.62 257 THR A C 1
ATOM 1799 O O . THR A 1 257 ? 17.710 -14.714 11.164 1.00 87.62 257 THR A O 1
ATOM 1802 N N . LEU A 1 258 ? 15.735 -14.471 12.191 1.00 88.19 258 LEU A N 1
ATOM 1803 C CA . LEU A 1 258 ? 15.154 -13.483 11.289 1.00 88.19 258 LEU A CA 1
ATOM 1804 C C . LEU A 1 258 ? 16.026 -12.232 11.109 1.00 88.19 258 LEU A C 1
ATOM 1806 O O . LEU A 1 258 ? 16.128 -11.791 9.968 1.00 88.19 258 LEU A O 1
ATOM 1810 N N . PRO A 1 259 ? 16.700 -11.677 12.141 1.00 90.00 259 PRO A N 1
ATOM 1811 C CA . PRO A 1 259 ? 17.624 -10.560 11.938 1.00 90.00 259 PRO A CA 1
ATOM 1812 C C . PRO A 1 259 ? 18.777 -10.897 10.979 1.00 90.00 259 PRO A C 1
ATOM 1814 O O . PRO A 1 259 ? 19.124 -10.073 10.134 1.00 90.00 259 PRO A O 1
ATOM 1817 N N . GLY A 1 260 ? 19.322 -12.118 11.064 1.00 90.38 260 GLY A N 1
ATOM 1818 C CA . GLY A 1 260 ? 20.362 -12.607 10.153 1.00 90.38 260 GLY A CA 1
ATOM 1819 C C . GLY A 1 260 ? 19.825 -12.768 8.733 1.00 90.38 260 GLY A C 1
ATOM 1820 O O . GLY A 1 260 ? 20.353 -12.167 7.808 1.00 90.38 260 GLY A O 1
ATOM 1821 N N . LEU A 1 261 ? 18.687 -13.454 8.578 1.00 91.56 261 LEU A N 1
ATOM 1822 C CA . LEU A 1 261 ? 18.032 -13.632 7.274 1.00 91.56 261 LEU A CA 1
ATOM 1823 C C . LEU A 1 261 ? 17.647 -12.306 6.599 1.00 91.56 261 LEU A C 1
ATOM 1825 O O . LEU A 1 261 ? 17.668 -12.215 5.373 1.00 91.56 261 LEU A O 1
ATOM 1829 N N . ALA A 1 262 ? 17.263 -11.300 7.386 1.00 91.56 262 ALA A N 1
ATOM 1830 C CA . ALA A 1 262 ? 16.977 -9.957 6.897 1.00 91.56 262 ALA A CA 1
ATOM 1831 C C . ALA A 1 262 ? 18.249 -9.245 6.436 1.00 91.56 262 ALA A C 1
ATOM 1833 O O . ALA A 1 262 ? 18.247 -8.617 5.381 1.00 91.56 262 ALA A O 1
ATOM 1834 N N . THR A 1 263 ? 19.334 -9.374 7.202 1.00 91.56 263 THR A N 1
ATOM 1835 C CA . THR A 1 263 ? 20.649 -8.834 6.835 1.00 91.56 263 THR A CA 1
ATOM 1836 C C . THR A 1 263 ? 21.147 -9.442 5.527 1.00 91.56 263 THR A C 1
ATOM 1838 O O . THR A 1 263 ? 21.540 -8.699 4.632 1.00 91.56 263 THR A O 1
ATOM 1841 N N . ASP A 1 264 ? 21.051 -10.764 5.381 1.00 93.75 264 ASP A N 1
ATOM 1842 C CA . ASP A 1 264 ? 21.476 -11.477 4.175 1.00 93.75 264 ASP A CA 1
ATOM 1843 C C . ASP A 1 264 ? 20.645 -11.061 2.953 1.00 93.75 264 ASP A C 1
ATOM 1845 O O . ASP A 1 264 ? 21.202 -10.712 1.912 1.00 93.75 264 ASP A O 1
ATOM 1849 N N . LEU A 1 265 ? 19.311 -11.010 3.089 1.00 95.25 265 LEU A N 1
ATOM 1850 C CA . LEU A 1 265 ? 18.433 -10.570 2.000 1.00 95.25 265 LEU A CA 1
ATOM 1851 C C . LEU A 1 265 ? 18.727 -9.122 1.589 1.00 95.25 265 LEU A C 1
ATOM 1853 O O . LEU A 1 265 ? 18.742 -8.812 0.398 1.00 95.25 265 LEU A O 1
ATOM 1857 N N . VAL A 1 266 ? 18.951 -8.233 2.559 1.00 93.88 266 VAL A N 1
ATOM 1858 C CA . VAL A 1 266 ? 19.320 -6.838 2.297 1.00 93.88 266 VAL A CA 1
ATOM 1859 C C . VAL A 1 266 ? 20.656 -6.761 1.560 1.00 93.88 266 VAL A C 1
ATOM 1861 O O . VAL A 1 266 ? 20.735 -6.069 0.548 1.00 93.88 266 VAL A O 1
ATOM 1864 N N . ALA A 1 267 ? 21.670 -7.503 2.006 1.00 91.88 267 ALA A N 1
ATOM 1865 C CA . ALA A 1 267 ? 22.984 -7.523 1.369 1.00 91.88 267 ALA A CA 1
ATOM 1866 C C . ALA A 1 267 ? 22.927 -8.057 -0.072 1.00 91.88 267 ALA A C 1
ATOM 1868 O O . ALA A 1 267 ? 23.578 -7.506 -0.961 1.00 91.88 267 ALA A O 1
ATOM 1869 N N . ASP A 1 268 ? 22.127 -9.093 -0.329 1.00 94.44 268 ASP A N 1
ATOM 1870 C CA . ASP A 1 268 ? 21.929 -9.631 -1.677 1.00 94.44 268 ASP A CA 1
ATOM 1871 C C . ASP A 1 268 ? 21.185 -8.650 -2.593 1.00 94.44 268 ASP A C 1
ATOM 1873 O O . ASP A 1 268 ? 21.548 -8.498 -3.763 1.00 94.44 268 ASP A O 1
ATOM 1877 N N . VAL A 1 269 ? 20.169 -7.950 -2.073 1.00 95.31 269 VAL A N 1
ATOM 1878 C CA . VAL A 1 269 ? 19.474 -6.887 -2.814 1.00 95.31 269 VAL A CA 1
ATOM 1879 C C . VAL A 1 269 ? 20.430 -5.746 -3.136 1.00 95.31 269 VAL A C 1
ATOM 1881 O O . VAL A 1 269 ? 20.487 -5.329 -4.289 1.00 95.31 269 VAL A O 1
ATOM 1884 N N . ASP A 1 270 ? 21.202 -5.272 -2.160 1.00 93.38 270 ASP A N 1
ATOM 1885 C CA . ASP A 1 270 ? 22.158 -4.180 -2.351 1.00 93.38 270 ASP A CA 1
ATOM 1886 C C . ASP A 1 270 ? 23.207 -4.537 -3.403 1.00 93.38 270 ASP A C 1
ATOM 1888 O O . ASP A 1 270 ? 23.431 -3.765 -4.335 1.00 93.38 270 ASP A O 1
ATOM 1892 N N . ARG A 1 271 ? 23.788 -5.741 -3.310 1.00 92.56 271 ARG A N 1
ATOM 1893 C CA . ARG A 1 271 ? 24.739 -6.248 -4.306 1.00 92.56 271 ARG A CA 1
ATOM 1894 C C . ARG A 1 271 ? 24.119 -6.229 -5.700 1.00 92.56 271 ARG A C 1
ATOM 1896 O O . ARG A 1 271 ? 24.715 -5.704 -6.635 1.00 92.56 271 ARG A O 1
ATOM 1903 N N . ARG A 1 272 ? 22.885 -6.726 -5.834 1.00 93.25 272 ARG A N 1
ATOM 1904 C CA . ARG A 1 272 ? 22.202 -6.770 -7.129 1.00 93.25 272 ARG A CA 1
ATOM 1905 C C . ARG A 1 272 ? 21.849 -5.384 -7.670 1.00 93.25 272 ARG A C 1
ATOM 1907 O O . ARG A 1 272 ? 21.911 -5.185 -8.881 1.00 93.25 272 ARG A O 1
ATOM 1914 N N . LEU A 1 273 ? 21.480 -4.436 -6.808 1.00 91.00 273 LEU A N 1
ATOM 1915 C CA . LEU A 1 273 ? 21.215 -3.049 -7.201 1.00 91.00 273 LEU A CA 1
ATOM 1916 C C . LEU A 1 273 ? 22.488 -2.363 -7.717 1.00 91.00 273 LEU A C 1
ATOM 1918 O O . LEU A 1 273 ? 22.424 -1.709 -8.753 1.00 91.00 273 LEU A O 1
ATOM 1922 N N . VAL A 1 274 ? 23.628 -2.565 -7.046 1.00 88.75 274 VAL A N 1
ATOM 1923 C CA . VAL A 1 274 ? 24.947 -2.045 -7.463 1.00 88.75 274 VAL A CA 1
ATOM 1924 C C . VAL A 1 274 ? 25.381 -2.627 -8.807 1.00 88.75 274 VAL A C 1
ATOM 1926 O O . VAL A 1 274 ? 25.873 -1.905 -9.668 1.00 88.75 274 VAL A O 1
ATOM 1929 N N . GLU A 1 275 ? 25.202 -3.935 -8.989 1.00 89.31 275 GLU A N 1
ATOM 1930 C CA . GLU A 1 275 ? 25.584 -4.646 -10.214 1.00 89.31 275 GLU A CA 1
ATOM 1931 C C . GLU A 1 275 ? 24.680 -4.330 -11.411 1.00 89.31 275 GLU A C 1
ATOM 1933 O O . GLU A 1 275 ? 25.030 -4.674 -12.537 1.00 89.31 275 GLU A O 1
ATOM 1938 N N . THR A 1 276 ? 23.507 -3.723 -11.195 1.00 88.50 276 THR A N 1
ATOM 1939 C CA . THR A 1 276 ? 22.563 -3.426 -12.278 1.00 88.50 276 THR A CA 1
ATOM 1940 C C . THR A 1 276 ? 23.063 -2.223 -13.096 1.00 88.50 276 THR A C 1
ATOM 1942 O O . THR A 1 276 ? 23.171 -1.127 -12.541 1.00 88.50 276 THR A O 1
ATOM 1945 N N . PRO A 1 277 ? 23.323 -2.382 -14.412 1.00 86.88 277 PRO A N 1
ATOM 1946 C CA . PRO A 1 277 ? 23.698 -1.280 -15.298 1.00 86.88 277 PRO A CA 1
ATOM 1947 C C . PRO A 1 277 ? 22.669 -0.146 -15.332 1.00 86.88 277 PRO A C 1
ATOM 1949 O O . PRO A 1 277 ? 21.519 -0.295 -14.902 1.00 86.88 277 PRO A O 1
ATOM 1952 N N . SER A 1 278 ? 23.056 0.989 -15.920 1.00 86.75 278 SER A N 1
ATOM 1953 C CA . SER A 1 278 ? 22.108 2.076 -16.159 1.00 86.75 278 SER A CA 1
ATOM 1954 C C . SER A 1 278 ? 20.942 1.573 -17.024 1.00 86.75 278 SER A C 1
ATOM 1956 O O . SER A 1 278 ? 21.109 0.763 -17.940 1.00 86.75 278 SER A O 1
ATOM 1958 N N . THR A 1 279 ? 19.715 2.019 -16.734 1.00 87.81 279 THR A N 1
ATOM 1959 C CA . THR A 1 279 ? 18.524 1.444 -17.382 1.00 87.81 279 THR A CA 1
ATOM 1960 C C . THR A 1 279 ? 18.528 1.628 -18.900 1.00 87.81 279 THR A C 1
ATOM 1962 O O . THR A 1 279 ? 18.019 0.769 -19.617 1.00 87.81 279 THR A O 1
ATOM 1965 N N . GLY A 1 280 ? 19.123 2.720 -19.391 1.00 84.81 280 GLY A N 1
ATOM 1966 C CA . GLY A 1 280 ? 19.251 3.007 -20.821 1.00 84.81 280 GLY A CA 1
ATOM 1967 C C . GLY A 1 280 ? 20.194 2.056 -21.565 1.00 84.81 280 GLY A C 1
ATOM 1968 O O . GLY A 1 280 ? 19.970 1.798 -22.744 1.00 84.81 280 GLY A O 1
ATOM 1969 N N . GLU A 1 281 ? 21.193 1.494 -20.881 1.00 89.44 281 GLU A N 1
ATOM 1970 C CA . GLU A 1 281 ? 22.194 0.585 -21.461 1.00 89.44 281 GLU A CA 1
ATOM 1971 C C . GLU A 1 281 ? 21.724 -0.874 -21.512 1.00 89.44 281 GLU A C 1
ATOM 1973 O O . GLU A 1 281 ? 22.241 -1.664 -22.298 1.00 89.44 281 GLU A O 1
ATOM 1978 N N . LEU A 1 282 ? 20.722 -1.244 -20.708 1.00 92.19 282 LEU A N 1
ATOM 1979 C CA . LEU A 1 282 ? 20.248 -2.625 -20.613 1.00 92.19 282 LEU A CA 1
ATOM 1980 C C . LEU A 1 282 ? 19.629 -3.117 -21.933 1.00 92.19 282 LEU A C 1
ATOM 1982 O O . LEU A 1 282 ? 18.647 -2.526 -22.393 1.00 92.19 282 LEU A O 1
ATOM 1986 N N . PRO A 1 283 ? 20.063 -4.249 -22.512 1.00 94.19 283 PRO A N 1
ATOM 1987 C CA . PRO A 1 283 ? 19.323 -4.923 -23.576 1.00 94.19 283 PRO A CA 1
ATOM 1988 C C . PRO A 1 283 ? 17.883 -5.248 -23.149 1.00 94.19 283 PRO A C 1
ATOM 1990 O O . PRO A 1 283 ? 17.605 -5.476 -21.975 1.00 94.19 283 PRO A O 1
ATOM 1993 N N . THR A 1 284 ? 16.935 -5.305 -24.090 1.00 93.06 284 THR A N 1
ATOM 1994 C CA . THR A 1 284 ? 15.509 -5.544 -23.767 1.00 93.06 284 THR A CA 1
ATOM 1995 C C . THR A 1 284 ? 15.278 -6.849 -22.999 1.00 93.06 284 THR A C 1
ATOM 1997 O O . THR A 1 284 ? 14.473 -6.880 -22.070 1.00 93.06 284 THR A O 1
ATOM 2000 N N . VAL A 1 285 ? 16.012 -7.913 -23.339 1.00 93.81 285 VAL A N 1
ATOM 2001 C CA . VAL A 1 285 ? 15.943 -9.205 -22.635 1.00 93.81 285 VAL A CA 1
ATOM 2002 C C . VAL A 1 285 ? 16.392 -9.064 -21.180 1.00 93.81 285 VAL A C 1
ATOM 2004 O O . VAL A 1 285 ? 15.706 -9.537 -20.271 1.00 93.81 285 VAL A O 1
ATOM 2007 N N . GLU A 1 286 ? 17.500 -8.360 -20.944 1.00 95.19 286 GLU A N 1
ATOM 2008 C CA . GLU A 1 286 ? 18.000 -8.103 -19.595 1.00 95.19 286 GLU A CA 1
ATOM 2009 C C . GLU A 1 286 ? 17.046 -7.202 -18.811 1.00 95.19 286 GLU A C 1
ATOM 2011 O O . GLU A 1 286 ? 16.722 -7.526 -17.673 1.00 95.19 286 GLU A O 1
ATOM 2016 N N . LEU A 1 287 ? 16.495 -6.154 -19.431 1.00 95.88 287 LEU A N 1
ATOM 2017 C CA . LEU A 1 287 ? 15.476 -5.287 -18.833 1.00 95.88 287 LEU A CA 1
ATOM 2018 C C . LEU A 1 287 ? 14.268 -6.098 -18.332 1.00 95.88 287 LEU A C 1
ATOM 2020 O O . LEU A 1 287 ? 13.832 -5.921 -17.191 1.00 95.88 287 LEU A O 1
ATOM 2024 N N . ILE A 1 288 ? 13.747 -7.022 -19.149 1.00 95.88 288 ILE A N 1
ATOM 2025 C CA . ILE A 1 288 ? 12.635 -7.908 -18.764 1.00 95.88 288 ILE A CA 1
ATOM 2026 C C . ILE A 1 288 ? 13.057 -8.833 -17.619 1.00 95.88 288 ILE A C 1
ATOM 2028 O O . ILE A 1 288 ? 12.292 -9.029 -16.670 1.00 95.88 288 ILE A O 1
ATOM 2032 N N . SER A 1 289 ? 14.264 -9.401 -17.684 1.00 96.44 289 SER A N 1
ATOM 2033 C CA . SER A 1 289 ? 14.785 -10.286 -16.637 1.00 96.44 289 SER A CA 1
ATOM 2034 C C . SER A 1 289 ? 14.940 -9.559 -15.294 1.00 96.44 289 SER A C 1
ATOM 2036 O O . SER A 1 289 ? 14.507 -10.076 -14.262 1.00 96.44 289 SER A O 1
ATOM 2038 N N . THR A 1 290 ? 15.429 -8.316 -15.305 1.00 97.00 290 THR A N 1
ATOM 2039 C CA . THR A 1 290 ? 15.574 -7.465 -14.121 1.00 97.00 290 THR A CA 1
ATOM 2040 C C . THR A 1 290 ? 14.204 -7.079 -13.569 1.00 97.00 290 THR A C 1
ATOM 2042 O O . THR A 1 290 ? 13.974 -7.188 -12.367 1.00 97.00 290 THR A O 1
ATOM 2045 N N . LEU A 1 291 ? 13.228 -6.739 -14.418 1.00 96.50 291 LEU A N 1
ATOM 2046 C CA . LEU A 1 291 ? 11.846 -6.525 -13.974 1.00 96.50 291 LEU A CA 1
ATOM 2047 C C . LEU A 1 291 ? 11.221 -7.786 -13.350 1.00 96.50 291 LEU A C 1
ATOM 2049 O O . LEU A 1 291 ? 10.534 -7.696 -12.332 1.00 96.50 291 LEU A O 1
ATOM 2053 N N . ARG A 1 292 ? 11.464 -8.977 -13.909 1.00 97.44 292 ARG A N 1
ATOM 2054 C CA . ARG A 1 292 ? 11.010 -10.247 -13.309 1.00 97.44 292 ARG A CA 1
ATOM 2055 C C . ARG A 1 292 ? 11.655 -10.470 -11.939 1.00 97.44 292 ARG A C 1
ATOM 2057 O O . ARG A 1 292 ? 10.946 -10.819 -10.994 1.00 97.44 292 ARG A O 1
ATOM 2064 N N . TRP A 1 293 ? 12.958 -10.211 -11.816 1.00 97.50 293 TRP A N 1
ATOM 2065 C CA . TRP A 1 293 ? 13.680 -10.287 -10.546 1.00 97.50 293 TRP A CA 1
ATOM 2066 C C . TRP A 1 293 ? 13.114 -9.316 -9.504 1.00 97.50 293 TRP A C 1
ATOM 2068 O O . TRP A 1 293 ? 12.759 -9.764 -8.416 1.00 97.50 293 TRP A O 1
ATOM 2078 N N . THR A 1 294 ? 12.935 -8.031 -9.840 1.00 97.56 294 THR A N 1
ATOM 2079 C CA . THR A 1 294 ? 12.390 -7.032 -8.895 1.00 97.56 294 THR A CA 1
ATOM 2080 C C . THR A 1 294 ? 11.024 -7.459 -8.344 1.00 97.56 294 THR A C 1
ATOM 2082 O O . THR A 1 294 ? 10.783 -7.397 -7.142 1.00 97.56 294 THR A O 1
ATOM 2085 N N . ARG A 1 295 ? 10.132 -7.984 -9.196 1.00 97.25 295 ARG A N 1
ATOM 2086 C CA . ARG A 1 295 ? 8.826 -8.512 -8.763 1.00 97.25 295 ARG A CA 1
ATOM 2087 C C . ARG A 1 295 ? 8.955 -9.717 -7.836 1.00 97.25 295 ARG A C 1
ATOM 2089 O O . ARG A 1 295 ? 8.136 -9.874 -6.935 1.00 97.25 295 ARG A O 1
ATOM 2096 N N . SER A 1 296 ? 9.936 -10.584 -8.083 1.00 97.62 296 SER A N 1
ATOM 2097 C CA . SER A 1 296 ? 10.182 -11.772 -7.265 1.00 97.62 296 SER A CA 1
ATOM 2098 C C . SER A 1 296 ? 10.763 -11.400 -5.903 1.00 97.62 296 SER A C 1
ATOM 2100 O O . SER A 1 296 ? 10.269 -11.869 -4.882 1.00 97.62 296 SER A O 1
ATOM 2102 N N . VAL A 1 297 ? 11.777 -10.533 -5.866 1.00 98.06 297 VAL A N 1
ATOM 2103 C CA . VAL A 1 297 ? 12.457 -10.159 -4.619 1.00 98.06 297 VAL A CA 1
ATOM 2104 C C . VAL A 1 297 ? 11.561 -9.327 -3.700 1.00 98.06 297 VAL A C 1
ATOM 2106 O O . VAL A 1 297 ? 11.624 -9.495 -2.484 1.00 98.06 297 VAL A O 1
ATOM 2109 N N . LEU A 1 298 ? 10.640 -8.523 -4.256 1.00 98.31 298 LEU A N 1
ATOM 2110 C CA . LEU A 1 298 ? 9.618 -7.824 -3.469 1.00 98.31 298 LEU A CA 1
ATOM 2111 C C . LEU A 1 298 ? 8.753 -8.784 -2.641 1.00 98.31 298 LEU A C 1
ATOM 2113 O O . LEU A 1 298 ? 8.379 -8.437 -1.525 1.00 98.31 298 LEU A O 1
ATOM 2117 N N . VAL A 1 299 ? 8.468 -9.999 -3.127 1.00 98.06 299 VAL A N 1
ATOM 2118 C CA . VAL A 1 299 ? 7.727 -11.004 -2.341 1.00 98.06 299 VAL A CA 1
ATOM 2119 C C . VAL A 1 299 ? 8.493 -11.356 -1.065 1.00 98.06 299 VAL A C 1
ATOM 2121 O O . VAL A 1 299 ? 7.911 -11.344 0.020 1.00 98.06 299 VAL A O 1
ATOM 2124 N N . SER A 1 300 ? 9.793 -11.639 -1.186 1.00 97.31 300 SER A N 1
ATOM 2125 C CA . SER A 1 300 ? 10.658 -11.984 -0.052 1.00 97.31 300 SER A CA 1
ATOM 2126 C C . SER A 1 300 ? 10.814 -10.816 0.917 1.00 97.31 300 SER A C 1
ATOM 2128 O O . SER A 1 300 ? 10.680 -11.005 2.126 1.00 97.31 300 SER A O 1
ATOM 2130 N N . LEU A 1 301 ? 11.027 -9.607 0.390 1.00 97.38 301 LEU A N 1
ATOM 2131 C CA . LEU A 1 301 ? 11.152 -8.392 1.191 1.00 97.38 301 LEU A CA 1
ATOM 2132 C C . LEU A 1 301 ? 9.869 -8.105 1.985 1.00 97.38 301 LEU A C 1
ATOM 2134 O O . LEU A 1 301 ? 9.940 -7.897 3.192 1.00 97.38 301 LEU A O 1
ATOM 2138 N N . HIS A 1 302 ? 8.691 -8.160 1.351 1.00 95.75 302 HIS A N 1
ATOM 2139 C CA . HIS A 1 302 ? 7.411 -7.966 2.042 1.00 95.75 302 HIS A CA 1
ATOM 2140 C C . HIS A 1 302 ? 7.133 -9.058 3.082 1.00 95.75 302 HIS A C 1
ATOM 2142 O O . HIS A 1 302 ? 6.612 -8.761 4.156 1.00 95.75 302 HIS A O 1
ATOM 2148 N N . ALA A 1 303 ? 7.485 -10.316 2.793 1.00 93.69 303 ALA A N 1
ATOM 2149 C CA . ALA A 1 303 ? 7.314 -11.407 3.749 1.00 93.69 303 ALA A CA 1
ATOM 2150 C C . ALA A 1 303 ? 8.177 -11.203 5.001 1.00 93.69 303 ALA A C 1
ATOM 2152 O O . ALA A 1 303 ? 7.672 -11.296 6.121 1.00 93.69 303 ALA A O 1
ATOM 2153 N N . GLN A 1 304 ? 9.467 -10.904 4.824 1.00 93.44 304 GLN A N 1
ATOM 2154 C CA . GLN A 1 304 ? 10.370 -10.673 5.948 1.00 93.44 304 GLN A CA 1
ATOM 2155 C C . GLN A 1 304 ? 10.051 -9.380 6.697 1.00 93.44 304 GLN A C 1
ATOM 2157 O O . GLN A 1 304 ? 10.138 -9.378 7.919 1.00 93.44 304 GLN A O 1
ATOM 2162 N N . GLU A 1 305 ? 9.629 -8.311 6.015 1.00 92.44 305 GLU A N 1
ATOM 2163 C CA . GLU A 1 305 ? 9.209 -7.067 6.670 1.00 92.44 305 GLU A CA 1
ATOM 2164 C C . GLU A 1 305 ? 7.996 -7.308 7.575 1.00 92.44 305 GLU A C 1
ATOM 2166 O O . GLU A 1 305 ? 8.014 -6.919 8.744 1.00 92.44 305 GLU A O 1
ATOM 2171 N N . ALA A 1 306 ? 6.983 -8.024 7.075 1.00 88.12 306 ALA A N 1
ATOM 2172 C CA . ALA A 1 306 ? 5.792 -8.358 7.848 1.00 88.12 306 ALA A CA 1
ATOM 2173 C C . ALA A 1 306 ? 6.112 -9.277 9.041 1.00 88.12 306 ALA A C 1
ATOM 2175 O O . ALA A 1 306 ? 5.576 -9.083 10.133 1.00 88.12 306 ALA A O 1
ATOM 2176 N N . LEU A 1 307 ? 7.003 -10.259 8.859 1.00 87.56 307 LEU A N 1
ATOM 2177 C CA . LEU A 1 307 ? 7.479 -11.120 9.948 1.00 87.56 307 LEU A CA 1
ATOM 2178 C C . LEU A 1 307 ? 8.290 -10.332 10.978 1.00 87.56 307 LEU A C 1
ATOM 2180 O O . LEU A 1 307 ? 8.083 -10.511 12.174 1.00 87.56 307 LEU A O 1
ATOM 2184 N N . ALA A 1 308 ? 9.173 -9.439 10.531 1.00 86.31 308 ALA A N 1
ATOM 2185 C CA . ALA A 1 308 ? 9.977 -8.598 11.407 1.00 86.31 308 ALA A CA 1
ATOM 2186 C C . ALA A 1 308 ? 9.077 -7.687 12.245 1.00 86.31 308 ALA A C 1
ATOM 2188 O O . ALA A 1 308 ? 9.251 -7.611 13.455 1.00 86.31 308 ALA A O 1
ATOM 2189 N N . GLY A 1 309 ? 8.055 -7.079 11.634 1.00 79.88 309 GLY A N 1
ATOM 2190 C CA . GLY A 1 309 ? 7.063 -6.276 12.349 1.00 79.88 309 GLY A CA 1
ATOM 2191 C C . GLY A 1 309 ? 6.186 -7.060 13.326 1.00 79.88 309 GLY A C 1
ATOM 2192 O O . GLY A 1 309 ? 5.666 -6.471 14.268 1.00 79.88 309 GLY A O 1
ATOM 2193 N N . ALA A 1 310 ? 6.015 -8.367 13.119 1.00 79.25 310 ALA A N 1
ATOM 2194 C CA . ALA A 1 310 ? 5.230 -9.218 14.009 1.00 79.25 310 ALA A CA 1
ATOM 2195 C C . ALA A 1 310 ? 6.049 -9.834 15.156 1.00 79.25 310 ALA A C 1
ATOM 2197 O O . ALA A 1 310 ? 5.468 -10.167 16.188 1.00 79.25 310 ALA A O 1
ATOM 2198 N N . LEU A 1 311 ? 7.355 -10.049 14.959 1.00 80.25 311 LEU A N 1
ATOM 2199 C CA . LEU A 1 311 ? 8.182 -10.888 15.837 1.00 80.25 311 LEU A CA 1
ATOM 2200 C C . LEU A 1 311 ? 9.333 -10.153 16.521 1.00 80.25 311 LEU A C 1
ATOM 2202 O O . LEU A 1 311 ? 9.769 -10.590 17.582 1.00 80.25 311 LEU A O 1
ATOM 2206 N N . LEU A 1 312 ? 9.855 -9.084 15.920 1.00 82.12 312 LEU A N 1
ATOM 2207 C CA . LEU A 1 312 ? 10.988 -8.347 16.471 1.00 82.12 312 LEU A CA 1
ATOM 2208 C C . LEU A 1 312 ? 10.506 -7.179 17.341 1.00 82.12 312 LEU A C 1
ATOM 2210 O O . LEU A 1 312 ? 9.421 -6.642 17.101 1.00 82.12 312 LEU A O 1
ATOM 2214 N N . PRO A 1 313 ? 11.299 -6.780 18.351 1.00 76.94 313 PRO A N 1
ATOM 2215 C CA . PRO A 1 313 ? 10.991 -5.611 19.160 1.00 76.94 313 PRO A CA 1
ATOM 2216 C C . PRO A 1 313 ? 10.954 -4.334 18.314 1.00 76.94 313 PRO A C 1
ATOM 2218 O O . PRO A 1 313 ? 11.542 -4.250 17.232 1.00 76.94 313 PRO A O 1
ATOM 2221 N N . GLU A 1 314 ? 10.255 -3.332 18.837 1.00 68.62 314 GLU A N 1
ATOM 2222 C CA . GLU A 1 314 ? 10.118 -2.031 18.193 1.00 68.62 314 GLU A CA 1
ATOM 2223 C C . GLU A 1 314 ? 11.471 -1.327 18.049 1.00 68.62 314 GLU A C 1
ATOM 2225 O O . GLU A 1 314 ? 12.311 -1.334 18.949 1.00 68.62 314 GLU A O 1
ATOM 2230 N N . ALA A 1 315 ? 11.665 -0.712 16.886 1.00 67.94 315 ALA A N 1
ATOM 2231 C CA . ALA A 1 315 ? 12.841 0.072 16.564 1.00 67.94 315 ALA A CA 1
ATOM 2232 C C . ALA A 1 315 ? 12.684 1.514 17.064 1.00 67.94 315 ALA A C 1
ATOM 2234 O O . ALA A 1 315 ? 11.663 2.146 16.813 1.00 67.94 315 ALA A O 1
ATOM 2235 N N . HIS A 1 316 ? 13.724 2.045 17.712 1.00 69.38 316 HIS A N 1
ATOM 2236 C CA . HIS A 1 316 ? 13.808 3.463 18.090 1.00 69.38 316 HIS A CA 1
ATOM 2237 C C . HIS A 1 316 ? 14.285 4.375 16.957 1.00 69.38 316 HIS A C 1
ATOM 2239 O O . HIS A 1 316 ? 14.195 5.585 17.082 1.00 69.38 316 HIS A O 1
ATOM 2245 N N . VAL A 1 317 ? 14.848 3.802 15.893 1.00 76.50 317 VAL A N 1
ATOM 2246 C CA . VAL A 1 317 ? 15.347 4.533 14.727 1.00 76.50 317 VAL A CA 1
ATOM 2247 C C . VAL A 1 317 ? 14.592 4.024 13.522 1.00 76.50 317 VAL A C 1
ATOM 2249 O O . VAL A 1 317 ? 14.520 2.813 13.309 1.00 76.50 317 VAL A O 1
ATOM 2252 N N . THR A 1 318 ? 14.053 4.944 12.733 1.00 82.56 318 THR A N 1
ATOM 2253 C CA . THR A 1 318 ? 13.193 4.622 11.600 1.00 82.56 318 THR A CA 1
ATOM 2254 C C . THR A 1 318 ? 13.811 5.105 10.283 1.00 82.56 318 THR A C 1
ATOM 2256 O O . THR A 1 318 ? 14.454 6.154 10.239 1.00 82.56 318 THR A O 1
ATOM 2259 N N . ALA A 1 319 ? 13.609 4.372 9.183 1.00 83.38 319 ALA A N 1
ATOM 2260 C CA . ALA A 1 319 ? 14.150 4.708 7.862 1.00 83.38 319 ALA A CA 1
ATOM 2261 C C . ALA A 1 319 ? 13.777 6.128 7.402 1.00 83.38 319 ALA A C 1
ATOM 2263 O O . ALA A 1 319 ? 14.638 6.860 6.925 1.00 83.38 319 ALA A O 1
ATOM 2264 N N . ALA A 1 320 ? 12.522 6.550 7.578 1.00 80.69 320 ALA A N 1
ATOM 2265 C CA . ALA A 1 320 ? 12.090 7.904 7.248 1.00 80.69 320 ALA A CA 1
ATOM 2266 C C . ALA A 1 320 ? 12.615 8.969 8.233 1.00 80.69 320 ALA A C 1
ATOM 2268 O O . ALA A 1 320 ? 12.777 10.113 7.830 1.00 80.69 320 ALA A O 1
ATOM 2269 N N . GLY A 1 321 ? 12.956 8.614 9.480 1.00 81.06 321 GLY A N 1
ATOM 2270 C CA . GLY A 1 321 ? 13.667 9.525 10.392 1.00 81.06 321 GLY A CA 1
ATOM 2271 C C . GLY A 1 321 ? 15.085 9.801 9.910 1.00 81.06 321 GLY A C 1
ATOM 2272 O O . GLY A 1 321 ? 15.481 10.954 9.750 1.00 81.06 321 GLY A O 1
ATOM 2273 N N . THR A 1 322 ? 15.817 8.743 9.553 1.00 85.75 322 THR A N 1
ATOM 2274 C CA . THR A 1 322 ? 17.129 8.865 8.901 1.00 85.75 322 THR A CA 1
ATOM 2275 C C . THR A 1 322 ? 17.031 9.630 7.580 1.00 85.75 322 THR A C 1
ATOM 2277 O O . THR A 1 322 ? 17.859 10.496 7.304 1.00 85.75 322 THR A O 1
ATOM 2280 N N . ALA A 1 323 ? 16.002 9.356 6.777 1.00 87.94 323 ALA A N 1
ATOM 2281 C CA . ALA A 1 323 ? 15.735 10.054 5.525 1.00 87.94 323 ALA A CA 1
ATOM 2282 C C . ALA A 1 323 ? 15.481 11.550 5.726 1.00 87.94 323 ALA A C 1
ATOM 2284 O O . ALA A 1 323 ? 16.010 12.358 4.968 1.00 87.94 323 ALA A O 1
ATOM 2285 N N . LEU A 1 324 ? 14.703 11.918 6.747 1.00 84.75 324 LEU A N 1
ATOM 2286 C CA . LEU A 1 324 ? 14.412 13.306 7.082 1.00 84.75 324 LEU A CA 1
ATOM 2287 C C . LEU A 1 324 ? 15.681 14.045 7.503 1.00 84.75 324 LEU A C 1
ATOM 2289 O O . LEU A 1 324 ? 15.981 15.092 6.939 1.00 84.75 324 LEU A O 1
ATOM 2293 N N . ALA A 1 325 ? 16.465 13.463 8.415 1.00 84.12 325 ALA A N 1
ATOM 2294 C CA . ALA A 1 325 ? 17.747 14.030 8.827 1.00 84.12 325 ALA A CA 1
ATOM 2295 C C . ALA A 1 325 ? 18.690 14.233 7.625 1.00 84.12 325 ALA A C 1
ATOM 2297 O O . ALA A 1 325 ? 19.285 15.297 7.466 1.00 84.12 325 ALA A O 1
ATOM 2298 N N . THR A 1 326 ? 18.759 13.241 6.732 1.00 88.50 326 THR A N 1
ATOM 2299 C CA . THR A 1 326 ? 19.598 13.291 5.523 1.00 88.50 326 THR A CA 1
ATOM 2300 C C . THR A 1 326 ? 19.114 14.345 4.525 1.00 88.50 326 THR A C 1
ATOM 2302 O O . THR A 1 326 ? 19.923 15.057 3.926 1.00 88.50 326 THR A O 1
ATOM 2305 N N . LEU A 1 327 ? 17.797 14.483 4.351 1.00 88.12 327 LEU A N 1
ATOM 2306 C CA . LEU A 1 327 ? 17.200 15.494 3.480 1.00 88.12 327 LEU A CA 1
ATOM 2307 C C . LEU A 1 327 ? 17.471 16.909 4.003 1.00 88.12 327 LEU A C 1
ATOM 2309 O O . LEU A 1 327 ? 17.842 17.787 3.221 1.00 88.12 327 LEU A O 1
ATOM 2313 N N . THR A 1 328 ? 17.315 17.121 5.311 1.00 85.31 328 THR A N 1
ATOM 2314 C CA . THR A 1 328 ? 17.605 18.400 5.969 1.00 85.31 328 THR A CA 1
ATOM 2315 C C . THR A 1 328 ? 19.071 18.782 5.793 1.00 85.31 328 THR A C 1
ATOM 2317 O O . THR A 1 328 ? 19.359 19.892 5.352 1.00 85.31 328 THR A O 1
ATOM 2320 N N . GLU A 1 329 ? 19.993 17.850 6.035 1.00 86.19 329 GLU A N 1
ATOM 2321 C CA . GLU A 1 329 ? 21.432 18.064 5.850 1.00 86.19 329 GLU A CA 1
ATOM 2322 C C . GLU A 1 329 ? 21.788 18.372 4.385 1.00 86.19 329 GLU A C 1
ATOM 2324 O O . GLU A 1 329 ? 22.519 19.321 4.099 1.00 86.19 329 GLU A O 1
ATOM 2329 N N . SER A 1 330 ? 21.227 17.621 3.432 1.00 86.31 330 SER A N 1
ATOM 2330 C CA . SER A 1 330 ? 21.473 17.835 1.997 1.00 86.31 330 SER A CA 1
ATOM 2331 C C . SER A 1 330 ? 21.037 19.230 1.549 1.00 86.31 330 SER A C 1
ATOM 2333 O O . SER A 1 330 ? 21.768 19.918 0.839 1.00 86.31 330 SER A O 1
ATOM 2335 N N . ARG A 1 331 ? 19.865 19.679 2.012 1.00 85.44 331 ARG A N 1
ATOM 2336 C CA . ARG A 1 331 ? 19.336 21.016 1.712 1.00 85.44 331 ARG A CA 1
ATOM 2337 C C . ARG A 1 331 ? 20.046 22.128 2.465 1.00 85.44 331 ARG A C 1
ATOM 2339 O O . ARG A 1 331 ? 20.057 23.258 1.986 1.00 85.44 331 ARG A O 1
ATOM 2346 N N . TYR A 1 332 ? 20.608 21.840 3.636 1.00 85.25 332 TYR A N 1
ATOM 2347 C CA . TYR A 1 332 ? 21.458 22.787 4.348 1.00 85.25 332 TYR A CA 1
ATOM 2348 C C . TYR A 1 332 ? 22.752 23.050 3.569 1.00 85.25 332 TYR A C 1
ATOM 2350 O O . TYR A 1 332 ? 23.148 24.205 3.430 1.00 85.25 332 TYR A O 1
ATOM 2358 N N . ARG A 1 333 ? 23.363 21.999 3.004 1.00 87.31 333 ARG A N 1
ATOM 2359 C CA . ARG A 1 333 ? 24.574 22.113 2.174 1.00 87.31 333 ARG A CA 1
ATOM 2360 C C . ARG A 1 333 ? 24.324 22.841 0.858 1.00 87.31 333 ARG A C 1
ATOM 2362 O O . ARG A 1 333 ? 25.117 23.702 0.493 1.00 87.31 333 ARG A O 1
ATOM 2369 N N . ASP A 1 334 ? 23.248 22.498 0.151 1.00 85.88 334 ASP A N 1
ATOM 2370 C CA . ASP A 1 334 ? 22.904 23.132 -1.120 1.00 85.88 334 ASP A CA 1
ATOM 2371 C C . ASP A 1 334 ? 21.389 23.099 -1.381 1.00 85.88 334 ASP A C 1
ATOM 2373 O O . ASP A 1 334 ? 20.790 22.058 -1.665 1.00 85.88 334 ASP A O 1
ATOM 2377 N N . ARG A 1 335 ? 20.758 24.276 -1.315 1.00 82.62 335 ARG A N 1
ATOM 2378 C CA . ARG A 1 335 ? 19.316 24.452 -1.560 1.00 82.62 335 ARG A CA 1
ATOM 2379 C C . ARG A 1 335 ? 18.934 24.412 -3.040 1.00 82.62 335 ARG A C 1
ATOM 2381 O O . ARG A 1 335 ? 17.745 24.356 -3.339 1.00 82.62 335 ARG A O 1
ATOM 2388 N N . SER A 1 336 ? 19.904 24.483 -3.951 1.00 85.25 336 SER A N 1
ATOM 2389 C CA . SER A 1 336 ? 19.662 24.501 -5.398 1.00 85.25 336 SER A CA 1
ATOM 2390 C C . SER A 1 336 ? 19.535 23.103 -6.012 1.00 85.25 336 SER A C 1
ATOM 2392 O O . SER A 1 336 ? 19.095 22.975 -7.156 1.00 85.25 336 SER A O 1
ATOM 2394 N N . LEU A 1 337 ? 19.871 22.052 -5.252 1.00 85.25 337 LEU A N 1
ATOM 2395 C CA . LEU A 1 337 ? 19.744 20.669 -5.698 1.00 85.25 337 LEU A CA 1
ATOM 2396 C C . LEU A 1 337 ? 18.285 20.313 -5.993 1.00 85.25 337 LEU A C 1
ATOM 2398 O O . LEU A 1 337 ? 17.396 20.463 -5.155 1.00 85.25 337 LEU A O 1
ATOM 2402 N N . SER A 1 338 ? 18.051 19.766 -7.183 1.00 88.69 338 SER A N 1
ATOM 2403 C CA . SER A 1 338 ? 16.766 19.159 -7.525 1.00 88.69 338 SER A CA 1
ATOM 2404 C C . SER A 1 338 ? 16.529 17.872 -6.729 1.00 88.69 338 SER A C 1
ATOM 2406 O O . SER A 1 338 ? 17.469 17.149 -6.391 1.00 88.69 338 SER A O 1
ATOM 2408 N N . ASP A 1 339 ? 15.262 17.517 -6.511 1.00 88.69 339 ASP A N 1
ATOM 2409 C CA . ASP A 1 339 ? 14.877 16.284 -5.807 1.00 88.69 339 ASP A CA 1
ATOM 2410 C C . ASP A 1 339 ? 15.513 15.025 -6.423 1.00 88.69 339 ASP A C 1
ATOM 2412 O O . ASP A 1 339 ? 15.926 14.111 -5.709 1.00 88.69 339 ASP A O 1
ATOM 2416 N N . HIS A 1 340 ? 15.666 14.992 -7.751 1.00 87.19 340 HIS A N 1
ATOM 2417 C CA . HIS A 1 340 ? 16.346 13.902 -8.452 1.00 87.19 340 HIS A CA 1
ATOM 2418 C C . HIS A 1 340 ? 17.837 13.810 -8.112 1.00 87.19 340 HIS A C 1
ATOM 2420 O O . HIS A 1 340 ? 18.357 12.701 -7.984 1.00 87.19 340 HIS A O 1
ATOM 2426 N N . GLN A 1 341 ? 18.522 14.947 -7.957 1.00 89.25 341 GLN A N 1
ATOM 2427 C CA . GLN A 1 341 ? 19.931 14.980 -7.558 1.00 89.25 341 GLN A CA 1
ATOM 2428 C C . GLN A 1 341 ? 20.098 14.542 -6.103 1.00 89.25 341 GLN A C 1
ATOM 2430 O O . GLN A 1 341 ? 20.982 13.736 -5.820 1.00 89.25 341 GLN A O 1
ATOM 2435 N N . VAL A 1 342 ? 19.216 14.996 -5.206 1.00 88.81 342 VAL A N 1
ATOM 2436 C CA . VAL A 1 342 ? 19.228 14.569 -3.798 1.00 88.81 342 VAL A CA 1
ATOM 2437 C C . VAL A 1 342 ? 19.007 13.062 -3.696 1.00 88.81 342 VAL A C 1
ATOM 2439 O O . VAL A 1 342 ? 19.779 12.378 -3.041 1.00 88.81 342 VAL A O 1
ATOM 2442 N N . VAL A 1 343 ? 18.018 12.508 -4.400 1.00 89.12 343 VAL A N 1
ATOM 2443 C CA . VAL A 1 343 ? 17.747 11.057 -4.406 1.00 89.12 343 VAL A CA 1
ATOM 2444 C C . VAL A 1 343 ? 18.899 10.250 -5.005 1.00 89.12 343 VAL A C 1
ATOM 2446 O O . VAL A 1 343 ? 19.158 9.133 -4.565 1.00 89.12 343 VAL A O 1
ATOM 2449 N N . ALA A 1 344 ? 19.575 10.782 -6.026 1.00 85.56 344 ALA A N 1
ATOM 2450 C CA . ALA A 1 344 ? 20.718 10.114 -6.640 1.00 85.56 344 ALA A CA 1
ATOM 2451 C C . ALA A 1 344 ? 21.951 10.084 -5.724 1.00 85.56 344 ALA A C 1
ATOM 2453 O O . ALA A 1 344 ? 22.714 9.123 -5.797 1.00 85.56 344 ALA A O 1
ATOM 2454 N N . ALA A 1 345 ? 22.142 11.116 -4.897 1.00 85.62 345 ALA A N 1
ATOM 2455 C CA . ALA A 1 345 ? 23.228 11.194 -3.922 1.00 85.62 345 ALA A CA 1
ATOM 2456 C C . ALA A 1 345 ? 22.908 10.437 -2.624 1.00 85.62 345 ALA A C 1
ATOM 2458 O O . ALA A 1 345 ? 23.769 9.751 -2.086 1.00 85.62 345 ALA A O 1
ATOM 2459 N N . GLU A 1 346 ? 21.663 10.538 -2.154 1.00 89.81 346 GLU A N 1
ATOM 2460 C CA . GLU A 1 346 ? 21.206 10.037 -0.859 1.00 89.81 346 GLU A CA 1
ATOM 2461 C C . GLU A 1 346 ? 19.911 9.216 -1.005 1.00 89.81 346 GLU A C 1
ATOM 2463 O O . GLU A 1 346 ? 18.830 9.666 -0.620 1.00 89.81 346 GLU A O 1
ATOM 2468 N N . PRO A 1 347 ? 19.966 7.972 -1.521 1.00 89.94 347 PRO A N 1
ATOM 2469 C CA . PRO A 1 347 ? 18.770 7.170 -1.805 1.00 89.94 347 PRO A CA 1
ATOM 2470 C C . PRO A 1 347 ? 17.890 6.869 -0.583 1.00 89.94 347 PRO A C 1
ATOM 2472 O O . PRO A 1 347 ? 16.741 6.446 -0.736 1.00 89.94 347 PRO A O 1
ATOM 2475 N N . VAL A 1 348 ? 18.399 7.072 0.637 1.00 90.25 348 VAL A N 1
ATOM 2476 C CA . VAL A 1 348 ? 17.619 6.946 1.877 1.00 90.25 348 VAL A CA 1
ATOM 2477 C C . VAL A 1 348 ? 16.399 7.872 1.889 1.00 90.25 348 VAL A C 1
ATOM 2479 O O . VAL A 1 348 ? 15.355 7.485 2.412 1.00 90.25 348 VAL A O 1
ATOM 2482 N N . VAL A 1 349 ? 16.476 9.037 1.228 1.00 91.00 349 VAL A N 1
ATOM 2483 C CA . VAL A 1 349 ? 15.374 10.014 1.167 1.00 91.00 349 VAL A CA 1
ATOM 2484 C C . VAL A 1 349 ? 14.117 9.468 0.488 1.00 91.00 349 VAL A C 1
ATOM 2486 O O . VAL A 1 349 ? 13.019 9.965 0.729 1.00 91.00 349 VAL A O 1
ATOM 2489 N N . LEU A 1 350 ? 14.240 8.393 -0.301 1.00 90.75 350 LEU A N 1
ATOM 2490 C CA . LEU A 1 350 ? 13.095 7.721 -0.916 1.00 90.75 350 LEU A CA 1
ATOM 2491 C C . LEU A 1 350 ? 12.104 7.169 0.115 1.00 90.75 350 LEU A C 1
ATOM 2493 O O . LEU A 1 350 ? 10.931 7.026 -0.225 1.00 90.75 350 LEU A O 1
ATOM 2497 N N . ALA A 1 351 ? 12.529 6.907 1.358 1.00 88.88 351 ALA A N 1
ATOM 2498 C CA . ALA A 1 351 ? 11.633 6.492 2.441 1.00 88.88 351 ALA A CA 1
ATOM 2499 C C . ALA A 1 351 ? 10.531 7.524 2.757 1.00 88.88 351 ALA A C 1
ATOM 2501 O O . ALA A 1 351 ? 9.536 7.168 3.381 1.00 88.88 351 ALA A O 1
ATOM 2502 N N . LEU A 1 352 ? 10.684 8.776 2.307 1.00 87.75 352 LEU A N 1
ATOM 2503 C CA . LEU A 1 352 ? 9.702 9.857 2.452 1.00 87.75 352 LEU A CA 1
ATOM 2504 C C . LEU A 1 352 ? 8.703 9.935 1.288 1.00 87.75 352 LEU A C 1
ATOM 2506 O O . LEU A 1 352 ? 7.895 10.857 1.237 1.00 87.75 352 LEU A O 1
ATOM 2510 N N . THR A 1 353 ? 8.773 9.014 0.323 1.00 87.44 353 THR A N 1
ATOM 2511 C CA . THR A 1 353 ? 7.980 9.073 -0.913 1.00 87.44 353 THR A CA 1
ATOM 2512 C C . THR A 1 353 ? 7.307 7.741 -1.211 1.00 87.44 353 THR A C 1
ATOM 2514 O O . THR A 1 353 ? 7.889 6.675 -1.003 1.00 87.44 353 THR A O 1
ATOM 2517 N N . ALA A 1 354 ? 6.098 7.790 -1.764 1.00 87.50 354 ALA A N 1
ATOM 2518 C CA . ALA A 1 354 ? 5.429 6.610 -2.300 1.00 87.50 354 ALA A CA 1
ATOM 2519 C C . ALA A 1 354 ? 5.920 6.284 -3.730 1.00 87.50 354 ALA A C 1
ATOM 2521 O O . ALA A 1 354 ? 6.294 7.193 -4.477 1.00 87.50 354 ALA A O 1
ATOM 2522 N N . PRO A 1 355 ? 5.908 5.005 -4.156 1.00 91.25 355 PRO A N 1
ATOM 2523 C CA . PRO A 1 355 ? 6.099 4.652 -5.562 1.00 91.25 355 PRO A CA 1
ATOM 2524 C C . PRO A 1 355 ? 5.039 5.296 -6.457 1.00 91.25 355 PRO A C 1
ATOM 2526 O O . PRO A 1 355 ? 3.852 5.284 -6.138 1.00 91.25 355 PRO A O 1
ATOM 2529 N N . SER A 1 356 ? 5.461 5.765 -7.630 1.00 89.44 356 SER A N 1
ATOM 2530 C CA . SER A 1 356 ? 4.548 6.097 -8.720 1.00 89.44 356 SER A CA 1
ATOM 2531 C C . SER A 1 356 ? 5.244 5.967 -10.070 1.00 89.44 356 SER A C 1
ATOM 2533 O O . SER A 1 356 ? 6.378 6.420 -10.233 1.00 89.44 356 SER A O 1
ATOM 2535 N N . LEU A 1 357 ? 4.569 5.377 -11.063 1.00 90.62 357 LEU A N 1
ATOM 2536 C CA . LEU A 1 357 ? 5.088 5.346 -12.430 1.00 90.62 357 LEU A CA 1
ATOM 2537 C C . LEU A 1 357 ? 5.066 6.735 -13.070 1.00 90.62 357 LEU A C 1
ATOM 2539 O O . LEU A 1 357 ? 5.939 7.034 -13.883 1.00 90.62 357 LEU A O 1
ATOM 2543 N N . TRP A 1 358 ? 4.128 7.604 -12.685 1.00 81.19 358 TRP A N 1
ATOM 2544 C CA . TRP A 1 358 ? 3.863 8.874 -13.386 1.00 81.19 358 TRP A CA 1
ATOM 2545 C C . TRP A 1 358 ? 3.827 10.102 -12.491 1.00 81.19 358 TRP A C 1
ATOM 2547 O O . TRP A 1 358 ? 3.952 11.212 -13.004 1.00 81.19 358 TRP A O 1
ATOM 2557 N N . GLY A 1 359 ? 3.693 9.915 -11.180 1.00 77.62 359 GLY A N 1
ATOM 2558 C CA . GLY A 1 359 ? 3.904 10.976 -10.213 1.00 77.62 359 GLY A CA 1
ATOM 2559 C C . GLY A 1 359 ? 5.297 11.566 -10.399 1.00 77.62 359 GLY A C 1
ATOM 2560 O O . GLY A 1 359 ? 6.285 10.843 -10.594 1.00 77.62 359 GLY A O 1
ATOM 2561 N N . GLU A 1 360 ? 5.368 12.892 -10.380 1.00 76.25 360 GLU A N 1
ATOM 2562 C CA . GLU A 1 360 ? 6.648 13.566 -10.238 1.00 76.25 360 GLU A CA 1
ATOM 2563 C C . GLU A 1 360 ? 7.213 13.215 -8.865 1.00 76.25 360 GLU A C 1
ATOM 2565 O O . GLU A 1 360 ? 6.510 13.286 -7.856 1.00 76.25 360 GLU A O 1
ATOM 2570 N N . LEU A 1 361 ? 8.481 12.804 -8.837 1.00 81.75 361 LEU A N 1
ATOM 2571 C CA . LEU A 1 361 ? 9.185 12.580 -7.586 1.00 81.75 361 LEU A CA 1
ATOM 2572 C C . LEU A 1 361 ? 9.336 13.938 -6.903 1.00 81.75 361 LEU A C 1
ATOM 2574 O O . LEU A 1 361 ? 10.127 14.768 -7.344 1.00 81.75 361 LEU A O 1
ATOM 2578 N N . ARG A 1 362 ? 8.534 14.161 -5.866 1.00 82.12 362 ARG A N 1
ATOM 2579 C CA . ARG A 1 362 ? 8.555 15.370 -5.050 1.00 82.12 362 ARG A CA 1
ATOM 2580 C C . ARG A 1 362 ? 8.986 14.974 -3.652 1.00 82.12 362 ARG A C 1
ATOM 2582 O O . ARG A 1 362 ? 8.266 14.246 -2.968 1.00 82.12 362 ARG A O 1
ATOM 2589 N N . LEU A 1 363 ? 10.167 15.423 -3.247 1.00 84.56 363 LEU A N 1
ATOM 2590 C CA . LEU A 1 363 ? 10.547 15.348 -1.845 1.00 84.56 363 LEU A CA 1
ATOM 2591 C C . LEU A 1 363 ? 9.753 16.417 -1.091 1.00 84.56 363 LEU A C 1
ATOM 2593 O O . LEU A 1 363 ? 9.464 17.478 -1.655 1.00 84.56 363 LEU A O 1
ATOM 2597 N N . PRO A 1 364 ? 9.393 16.174 0.175 1.00 78.19 364 PRO A N 1
ATOM 2598 C CA . PRO A 1 364 ? 8.657 17.162 0.952 1.00 78.19 364 PRO A CA 1
ATOM 2599 C C . PRO A 1 364 ? 9.339 18.536 0.926 1.00 78.19 364 PRO A C 1
ATOM 2601 O O . PRO A 1 364 ? 10.566 18.559 0.946 1.00 78.19 364 PRO A O 1
ATOM 2604 N N . PRO A 1 365 ? 8.626 19.671 0.881 1.00 69.00 365 PRO A N 1
ATOM 2605 C CA . PRO A 1 365 ? 9.237 20.995 0.723 1.00 69.00 365 PRO A CA 1
ATOM 2606 C C . PRO A 1 365 ? 10.172 21.372 1.892 1.00 69.00 365 PRO A C 1
ATOM 2608 O O . PRO A 1 365 ? 10.068 20.787 2.971 1.00 69.00 365 PRO A O 1
ATOM 2611 N N . PRO A 1 366 ? 11.126 22.305 1.693 1.00 61.75 366 PRO A N 1
ATOM 2612 C CA . PRO A 1 366 ? 11.922 22.853 2.791 1.00 61.75 366 PRO A CA 1
ATOM 2613 C C . PRO A 1 366 ? 11.018 23.600 3.781 1.00 61.75 366 PRO A C 1
ATOM 2615 O O . PRO A 1 366 ? 9.968 24.111 3.390 1.00 61.75 366 PRO A O 1
ATOM 2618 N N . GLU A 1 367 ? 11.425 23.654 5.051 1.00 57.22 367 GLU A N 1
ATOM 2619 C CA . GLU A 1 367 ? 10.658 24.310 6.117 1.00 57.22 367 GLU A CA 1
ATOM 2620 C C . GLU A 1 367 ? 10.224 25.734 5.719 1.00 57.22 367 GLU A C 1
ATOM 2622 O O . GLU A 1 367 ? 11.057 26.521 5.246 1.00 57.22 367 GLU A O 1
ATOM 2627 N N . PRO A 1 368 ? 8.947 26.113 5.921 1.00 43.31 368 PRO A N 1
ATOM 2628 C CA . PRO A 1 368 ? 8.564 27.511 5.871 1.00 43.31 368 PRO A CA 1
ATOM 2629 C C . PRO A 1 368 ? 9.184 28.218 7.081 1.00 43.31 368 PRO A C 1
ATOM 2631 O O . PRO A 1 368 ? 8.826 27.957 8.227 1.00 43.31 368 PRO A O 1
ATOM 2634 N N . VAL A 1 369 ? 10.128 29.127 6.834 1.00 36.00 369 VAL A N 1
ATOM 2635 C CA . VAL A 1 369 ? 10.696 29.974 7.887 1.00 36.00 369 VAL A CA 1
ATOM 2636 C C . VAL A 1 369 ? 9.588 30.886 8.416 1.00 36.00 369 VAL A C 1
ATOM 2638 O O . VAL A 1 369 ? 9.238 31.883 7.786 1.00 36.00 369 VAL A O 1
ATOM 2641 N N . HIS A 1 370 ? 9.045 30.577 9.591 1.00 34.41 370 HIS A N 1
ATOM 2642 C CA . HIS A 1 370 ? 8.306 31.564 10.365 1.00 34.41 370 HIS A CA 1
ATOM 2643 C C . HIS A 1 370 ? 9.318 32.549 10.954 1.00 34.41 370 HIS A C 1
ATOM 2645 O O . HIS A 1 370 ? 10.081 32.215 11.860 1.00 34.41 370 HIS A O 1
ATOM 2651 N N . HIS A 1 371 ? 9.349 33.777 10.431 1.00 27.92 371 HIS A N 1
ATOM 2652 C CA . HIS A 1 371 ? 10.004 34.897 11.102 1.00 27.92 371 HIS A CA 1
ATOM 2653 C C . HIS A 1 371 ? 9.239 35.212 12.392 1.00 27.92 371 HIS A C 1
ATOM 2655 O O . HIS A 1 371 ? 8.395 36.105 12.427 1.00 27.92 371 HIS A O 1
ATOM 2661 N N . ASN A 1 372 ? 9.521 34.468 13.461 1.00 32.34 372 ASN A N 1
ATOM 2662 C CA . ASN A 1 372 ? 9.144 34.895 14.798 1.00 32.34 372 ASN A CA 1
ATOM 2663 C C . ASN A 1 372 ? 9.996 36.114 15.144 1.00 32.34 372 ASN A C 1
ATOM 2665 O O . ASN A 1 372 ? 11.193 36.008 15.407 1.00 32.34 372 ASN A O 1
ATOM 2669 N N . GLY A 1 373 ? 9.362 37.285 15.105 1.00 33.22 373 GLY A N 1
ATOM 2670 C CA . GLY A 1 373 ? 9.908 38.512 15.654 1.00 33.22 373 GLY A CA 1
ATOM 2671 C C . GLY A 1 373 ? 10.141 38.340 17.150 1.00 33.22 373 GLY A C 1
ATOM 2672 O O . GLY A 1 373 ? 9.225 38.493 17.950 1.00 33.22 373 GLY A O 1
ATOM 2673 N N . ALA A 1 374 ? 11.379 38.036 17.519 1.00 27.67 374 ALA A N 1
ATOM 2674 C CA . ALA A 1 374 ? 11.901 38.252 18.854 1.00 27.67 374 ALA A CA 1
ATOM 2675 C C . ALA A 1 374 ? 13.096 39.197 18.726 1.00 27.67 374 ALA A C 1
ATOM 2677 O O . ALA A 1 374 ? 14.091 38.904 18.067 1.00 27.67 374 ALA A O 1
ATOM 2678 N N . SER A 1 375 ? 12.911 40.374 19.313 1.00 30.59 375 SER A N 1
ATOM 2679 C CA . SER A 1 375 ? 13.841 41.491 19.385 1.00 30.59 375 SER A CA 1
ATOM 2680 C C . SER A 1 375 ? 15.259 41.050 19.766 1.00 30.59 375 SER A C 1
ATOM 2682 O O . SER A 1 375 ? 15.478 40.521 20.854 1.00 30.59 375 SER A O 1
ATOM 2684 N N . ALA A 1 376 ? 16.223 41.337 18.895 1.00 26.69 376 ALA A N 1
ATOM 2685 C CA . ALA A 1 376 ? 17.623 41.482 19.261 1.00 26.69 376 ALA A CA 1
ATOM 2686 C C . ALA A 1 376 ? 18.103 42.825 18.705 1.00 26.69 376 ALA A C 1
ATOM 2688 O O . ALA A 1 376 ? 18.398 42.987 17.523 1.00 26.69 376 ALA A O 1
ATOM 2689 N N . THR A 1 377 ? 18.112 43.819 19.586 1.00 26.33 377 THR A N 1
ATOM 2690 C CA . THR A 1 377 ? 18.788 45.103 19.424 1.00 26.33 377 THR A CA 1
ATOM 2691 C C . THR A 1 377 ? 20.259 44.897 19.063 1.00 26.33 377 THR A C 1
ATOM 2693 O O . THR A 1 377 ? 21.031 44.442 19.904 1.00 26.33 377 THR A O 1
ATOM 2696 N N . ALA A 1 378 ? 20.663 45.303 17.859 1.00 25.75 378 ALA A N 1
ATOM 2697 C CA . ALA A 1 378 ? 22.048 45.647 17.553 1.00 25.75 378 ALA A CA 1
ATOM 2698 C C . ALA A 1 378 ? 22.111 46.675 16.410 1.00 25.75 378 ALA A C 1
ATOM 2700 O O . ALA A 1 378 ? 21.866 46.367 15.250 1.00 25.75 378 ALA A O 1
ATOM 2701 N N . ALA A 1 379 ? 22.398 47.911 16.822 1.00 25.64 379 ALA A N 1
ATOM 2702 C CA . ALA A 1 379 ? 23.084 48.997 16.127 1.00 25.64 379 ALA A CA 1
ATOM 2703 C C . ALA A 1 379 ? 22.961 49.124 14.593 1.00 25.64 379 ALA A C 1
ATOM 2705 O O . ALA A 1 379 ? 23.642 48.475 13.806 1.00 25.64 379 ALA A O 1
ATOM 2706 N N . THR A 1 380 ? 22.187 50.141 14.224 1.00 21.98 380 THR A N 1
ATOM 2707 C CA . THR A 1 380 ? 22.366 51.066 13.103 1.00 21.98 380 THR A CA 1
ATOM 2708 C C . THR A 1 380 ? 23.796 51.140 12.552 1.00 21.98 380 THR A C 1
ATOM 2710 O O . THR A 1 380 ? 24.705 51.613 13.228 1.00 21.98 380 THR A O 1
ATOM 2713 N N . THR A 1 381 ? 23.981 50.830 11.269 1.00 24.09 381 THR A N 1
ATOM 2714 C CA . THR A 1 381 ? 24.835 51.646 10.395 1.00 24.09 381 THR A CA 1
ATOM 2715 C C . THR A 1 381 ? 24.217 51.688 9.006 1.00 24.09 381 THR A C 1
ATOM 2717 O O . THR A 1 381 ? 24.115 50.698 8.289 1.00 24.09 381 THR A O 1
ATOM 2720 N N . THR A 1 382 ? 23.757 52.886 8.683 1.00 22.12 382 THR A N 1
ATOM 2721 C CA . THR A 1 382 ? 23.235 53.354 7.412 1.00 22.12 382 THR A CA 1
ATOM 2722 C C . THR A 1 382 ? 24.242 53.148 6.283 1.00 22.12 382 THR A C 1
ATOM 2724 O O . THR A 1 382 ? 25.383 53.587 6.382 1.00 22.12 382 THR A O 1
ATOM 2727 N N . THR A 1 383 ? 23.802 52.601 5.155 1.00 23.56 383 THR A N 1
ATOM 2728 C CA . THR A 1 383 ? 24.212 53.104 3.836 1.00 23.56 383 THR A CA 1
ATOM 2729 C C . THR A 1 383 ? 23.110 52.787 2.837 1.00 23.56 383 THR A C 1
ATOM 2731 O O . THR A 1 383 ? 22.811 51.641 2.519 1.00 23.56 383 THR A O 1
ATOM 2734 N N . ALA A 1 384 ? 22.437 53.853 2.423 1.00 22.91 384 ALA A N 1
ATOM 2735 C CA . ALA A 1 384 ? 21.421 53.858 1.391 1.00 22.91 384 ALA A CA 1
ATOM 2736 C C . ALA A 1 384 ? 22.042 53.573 0.018 1.00 22.91 384 ALA A C 1
ATOM 2738 O O . ALA A 1 384 ? 23.183 53.962 -0.214 1.00 22.91 384 ALA A O 1
ATOM 2739 N N . THR A 1 385 ? 21.257 53.009 -0.906 1.00 23.81 385 THR A N 1
ATOM 2740 C CA . THR A 1 385 ? 20.993 53.594 -2.237 1.00 23.81 385 THR A CA 1
ATOM 2741 C C . THR A 1 385 ? 19.788 52.880 -2.877 1.00 23.81 385 THR A C 1
ATOM 2743 O O . THR A 1 385 ? 19.867 51.698 -3.181 1.00 23.81 385 THR A O 1
ATOM 2746 N N . SER A 1 386 ? 18.671 53.620 -2.989 1.00 23.27 386 SER A N 1
ATOM 2747 C CA . SER A 1 386 ? 17.849 53.872 -4.200 1.00 23.27 386 SER A CA 1
ATOM 2748 C C . SER A 1 386 ? 17.616 52.711 -5.197 1.00 23.27 386 SER A C 1
ATOM 2750 O O . SER A 1 386 ? 18.571 52.094 -5.637 1.00 23.27 386 SER A O 1
ATOM 2752 N N . ALA A 1 387 ? 16.436 52.420 -5.754 1.00 24.39 387 ALA A N 1
ATOM 2753 C CA . ALA A 1 387 ? 15.139 53.087 -5.758 1.00 24.39 387 ALA A CA 1
ATOM 2754 C C . ALA A 1 387 ? 14.087 52.207 -6.479 1.00 24.39 387 ALA A C 1
ATOM 2756 O O . ALA A 1 387 ? 14.382 51.561 -7.478 1.00 24.39 387 ALA A O 1
ATOM 2757 N N . ALA A 1 388 ? 12.855 52.314 -5.977 1.00 23.86 388 ALA A N 1
ATOM 2758 C CA . ALA A 1 388 ? 11.610 52.592 -6.704 1.00 23.86 388 ALA A CA 1
ATOM 2759 C C . ALA A 1 388 ? 10.958 51.576 -7.681 1.00 23.86 388 ALA A C 1
ATOM 2761 O O . ALA A 1 388 ? 11.319 51.457 -8.844 1.00 23.86 388 ALA A O 1
ATOM 2762 N N . THR A 1 389 ? 9.825 51.044 -7.191 1.00 23.80 389 THR A N 1
ATOM 2763 C CA . THR A 1 389 ? 8.451 51.304 -7.695 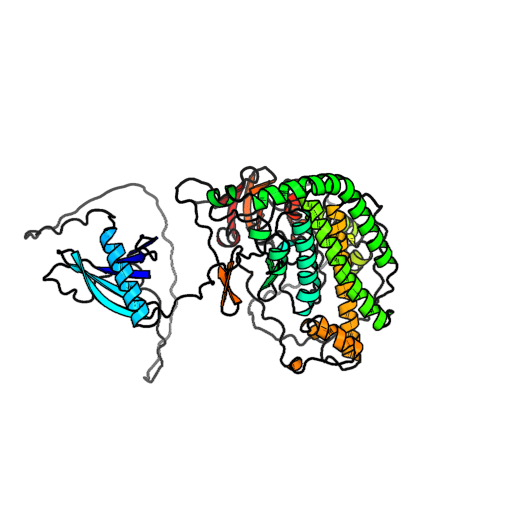1.00 23.80 389 THR A CA 1
ATOM 2764 C C . THR A 1 389 ? 8.007 50.652 -9.013 1.00 23.80 389 THR A C 1
ATOM 2766 O O . THR A 1 389 ? 8.390 51.074 -10.096 1.00 23.80 389 THR A O 1
ATOM 2769 N N . THR A 1 390 ? 7.018 49.750 -8.949 1.00 23.91 390 THR A N 1
ATOM 2770 C CA . THR A 1 390 ? 5.591 50.106 -9.150 1.00 23.91 390 THR A CA 1
ATOM 2771 C C . THR A 1 390 ? 4.692 48.890 -8.912 1.00 23.91 390 THR A C 1
ATOM 2773 O O . THR A 1 390 ? 4.747 47.890 -9.620 1.00 23.91 390 THR A O 1
ATOM 2776 N N . THR A 1 391 ? 3.821 49.020 -7.917 1.00 23.31 391 THR A N 1
ATOM 2777 C CA . THR A 1 391 ? 2.675 48.153 -7.642 1.00 23.31 391 THR A CA 1
ATOM 2778 C C . THR A 1 391 ? 1.528 48.513 -8.584 1.00 23.31 391 THR A C 1
ATOM 2780 O O . THR A 1 391 ? 1.179 49.685 -8.670 1.00 23.31 391 THR A O 1
ATOM 2783 N N . THR A 1 392 ? 0.851 47.535 -9.188 1.00 23.12 392 THR A N 1
ATOM 2784 C CA . THR A 1 392 ? -0.598 47.649 -9.433 1.00 23.12 392 THR A CA 1
ATOM 2785 C C . THR A 1 392 ? -1.283 46.303 -9.215 1.00 23.12 392 THR A C 1
ATOM 2787 O O . THR A 1 392 ? -0.999 45.302 -9.863 1.00 23.12 392 THR A O 1
ATOM 2790 N N . HIS A 1 393 ? -2.186 46.309 -8.238 1.00 23.28 393 HIS A N 1
ATOM 2791 C CA . HIS A 1 393 ? -3.152 45.268 -7.919 1.00 23.28 393 HIS A CA 1
ATOM 2792 C C . HIS A 1 393 ? -4.352 45.398 -8.867 1.00 23.28 393 HIS A C 1
ATOM 2794 O O . HIS A 1 393 ? -4.880 46.496 -9.017 1.00 23.28 393 HIS A O 1
ATOM 2800 N N . THR A 1 394 ? -4.857 44.295 -9.417 1.00 22.98 394 THR A N 1
ATOM 2801 C CA . THR A 1 394 ? -6.276 44.164 -9.801 1.00 22.98 394 THR A CA 1
ATOM 2802 C C . THR A 1 394 ? -6.721 42.707 -9.684 1.00 22.98 394 THR A C 1
ATOM 2804 O O . THR A 1 394 ? -5.963 41.776 -9.945 1.00 22.98 394 THR A O 1
ATOM 2807 N N . ALA A 1 395 ? -7.944 42.526 -9.191 1.00 23.00 395 ALA A N 1
ATOM 2808 C CA . ALA A 1 395 ? -8.531 41.261 -8.779 1.00 23.00 395 ALA A CA 1
ATOM 2809 C C . ALA A 1 395 ? -9.412 40.615 -9.869 1.00 23.00 395 ALA A C 1
ATOM 2811 O O . ALA A 1 395 ? -9.980 41.309 -10.706 1.00 23.00 395 ALA A O 1
ATOM 2812 N N . ALA A 1 396 ? -9.614 39.299 -9.707 1.00 22.45 396 ALA A N 1
ATOM 2813 C CA . ALA A 1 396 ? -10.728 38.467 -10.188 1.00 22.45 396 ALA A CA 1
ATOM 2814 C C . ALA A 1 396 ? -10.773 38.026 -11.670 1.00 22.45 396 ALA A C 1
ATOM 2816 O O . ALA A 1 396 ? -11.144 38.790 -12.551 1.00 22.45 396 ALA A O 1
ATOM 2817 N N . LYS A 1 397 ? -10.594 36.715 -11.909 1.00 21.91 397 LYS A N 1
ATOM 2818 C CA . LYS A 1 397 ? -11.668 35.763 -12.290 1.00 21.91 397 LYS A CA 1
ATOM 2819 C C . LYS A 1 397 ? -11.079 34.385 -12.610 1.00 21.91 397 LYS A C 1
ATOM 2821 O O . LYS A 1 397 ? -10.253 34.242 -13.505 1.00 21.91 397 LYS A O 1
ATOM 2826 N N . ALA A 1 398 ? -11.556 33.364 -11.903 1.00 26.88 398 ALA A N 1
ATOM 2827 C CA . ALA A 1 398 ? -11.298 31.969 -12.226 1.00 26.88 398 ALA A CA 1
ATOM 2828 C C . ALA A 1 398 ? -12.000 31.611 -13.544 1.00 26.88 398 ALA A C 1
ATOM 2830 O O . ALA A 1 398 ? -13.228 31.596 -13.606 1.00 26.88 398 ALA A O 1
ATOM 2831 N N . THR A 1 399 ? -11.217 31.325 -14.586 1.00 21.45 399 THR A N 1
ATOM 2832 C CA . THR A 1 399 ? -11.714 30.709 -15.819 1.00 21.45 399 THR A CA 1
ATOM 2833 C C . THR A 1 399 ? -10.767 29.583 -16.214 1.00 21.45 399 THR A C 1
ATOM 2835 O O . THR A 1 399 ? -9.562 29.777 -16.361 1.00 21.45 399 THR A O 1
ATOM 2838 N N . SER A 1 400 ? -11.341 28.388 -16.321 1.00 29.39 400 SER A N 1
ATOM 2839 C CA . SER A 1 400 ? -10.721 27.163 -16.819 1.00 29.39 400 SER A CA 1
ATOM 2840 C C . SER A 1 400 ? -10.027 27.414 -18.158 1.00 29.39 400 SER A C 1
ATOM 2842 O O . SER A 1 400 ? -10.690 27.788 -19.123 1.00 29.39 400 SER A O 1
ATOM 2844 N N . THR A 1 401 ? -8.717 27.166 -18.229 1.00 22.20 401 THR A N 1
ATOM 2845 C CA . THR A 1 401 ? -7.973 27.200 -19.493 1.00 22.20 401 THR A CA 1
ATOM 2846 C C . THR A 1 401 ? -7.172 25.910 -19.639 1.00 22.20 401 THR A C 1
ATOM 2848 O O . THR A 1 401 ? -6.300 25.604 -18.827 1.00 22.20 401 THR A O 1
ATOM 2851 N N . LEU A 1 402 ? -7.524 25.137 -20.668 1.00 25.00 402 LEU A N 1
ATOM 2852 C CA . LEU A 1 402 ? -6.793 23.976 -21.166 1.00 25.00 402 LEU A CA 1
ATOM 2853 C C . LEU A 1 402 ? -5.354 24.395 -21.494 1.00 25.00 402 LEU A C 1
ATOM 2855 O O . LEU A 1 402 ? -5.123 25.125 -22.457 1.00 25.00 402 LEU A O 1
ATOM 2859 N N . HIS A 1 403 ? -4.384 23.938 -20.702 1.00 22.53 403 HIS A N 1
ATOM 2860 C CA . HIS A 1 403 ? -2.975 24.116 -21.032 1.00 22.53 403 HIS A CA 1
ATOM 2861 C C . HIS A 1 403 ? -2.534 23.031 -22.016 1.00 22.53 403 HIS A C 1
ATOM 2863 O O . HIS A 1 403 ? -2.333 21.872 -21.657 1.00 22.53 403 HIS A O 1
ATOM 2869 N N . THR A 1 404 ? -2.366 23.449 -23.268 1.00 21.70 404 THR A N 1
ATOM 2870 C CA . THR A 1 404 ? -1.549 22.752 -24.265 1.00 21.70 404 THR A CA 1
ATOM 2871 C C . THR A 1 404 ? -0.113 22.723 -23.739 1.00 21.70 404 THR A C 1
ATOM 2873 O O . THR A 1 404 ? 0.504 23.774 -23.573 1.00 21.70 404 THR A O 1
ATOM 2876 N N . PHE A 1 405 ? 0.403 21.537 -23.414 1.00 23.39 405 PHE A N 1
ATOM 2877 C CA . PHE A 1 405 ? 1.774 21.362 -22.935 1.00 23.39 405 PHE A CA 1
ATOM 2878 C C . PHE A 1 405 ? 2.711 21.081 -24.110 1.00 23.39 405 PHE A C 1
ATOM 2880 O O . PHE A 1 405 ? 2.649 20.029 -24.744 1.00 23.39 405 PHE A O 1
ATOM 2887 N N . THR A 1 406 ? 3.611 22.023 -24.372 1.00 20.83 406 THR A N 1
ATOM 2888 C CA . THR A 1 406 ? 4.747 21.849 -25.276 1.00 20.83 406 THR A CA 1
ATOM 2889 C C . THR A 1 406 ? 5.798 20.983 -24.578 1.00 20.83 406 THR A C 1
ATOM 2891 O O . THR A 1 406 ? 6.350 21.379 -23.549 1.00 20.83 406 THR A O 1
ATOM 2894 N N . LEU A 1 407 ? 6.068 19.792 -25.116 1.00 23.14 407 LEU A N 1
ATOM 2895 C CA . LEU A 1 407 ? 7.116 18.888 -24.636 1.00 23.14 407 LEU A CA 1
ATOM 2896 C C . LEU A 1 407 ? 8.489 19.563 -24.769 1.00 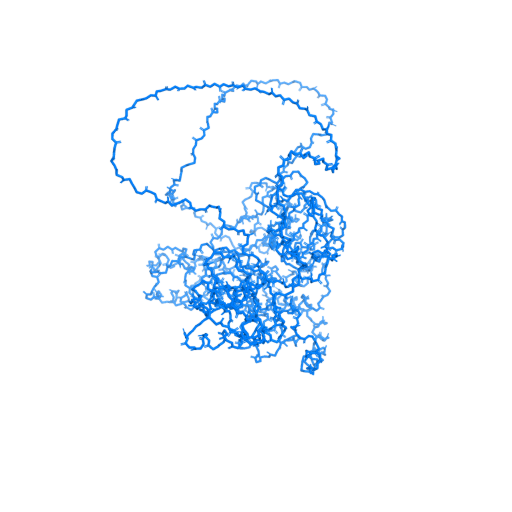23.14 407 LEU A C 1
ATOM 2898 O O . LEU A 1 407 ? 9.041 19.643 -25.863 1.00 23.14 407 LEU A O 1
ATOM 2902 N N . HIS A 1 408 ? 9.061 20.022 -23.654 1.00 22.72 408 HIS A N 1
ATOM 2903 C CA . HIS A 1 408 ? 10.497 20.269 -23.588 1.00 22.72 408 HIS A CA 1
ATOM 2904 C C . HIS A 1 408 ? 11.209 18.917 -23.511 1.00 22.72 408 HIS A C 1
ATOM 2906 O O . HIS A 1 408 ? 11.148 18.207 -22.506 1.00 22.72 408 HIS A O 1
ATOM 2912 N N . THR A 1 409 ? 11.872 18.554 -24.605 1.00 26.55 409 THR A N 1
ATOM 2913 C CA . THR A 1 409 ? 12.830 17.453 -24.687 1.00 26.55 409 THR A CA 1
ATOM 2914 C C . THR A 1 409 ? 14.080 17.809 -23.885 1.00 26.55 409 THR A C 1
ATOM 2916 O O . THR A 1 409 ? 15.097 18.211 -24.443 1.00 26.55 409 THR A O 1
ATOM 2919 N N . SER A 1 410 ? 14.016 17.679 -22.563 1.00 25.30 410 SER A N 1
ATOM 2920 C CA . SER A 1 410 ? 15.221 17.665 -21.737 1.00 25.30 410 SER A CA 1
ATOM 2921 C C . SER A 1 410 ? 15.825 16.266 -21.812 1.00 25.30 410 SER A C 1
ATOM 2923 O O . SER A 1 410 ? 15.234 15.292 -21.347 1.00 25.30 410 SER A O 1
ATOM 2925 N N . THR A 1 411 ? 16.997 16.158 -22.430 1.00 25.84 411 THR A N 1
ATOM 2926 C CA . THR A 1 411 ? 17.858 14.973 -22.403 1.00 25.84 411 THR A CA 1
ATOM 2927 C C . THR A 1 411 ? 18.184 14.617 -20.951 1.00 25.84 411 THR A C 1
ATOM 2929 O O . THR A 1 411 ? 19.093 15.188 -20.350 1.00 25.84 411 THR A O 1
ATOM 2932 N N . LEU A 1 412 ? 17.414 13.701 -20.363 1.00 29.08 412 LEU A N 1
ATOM 2933 C CA . LEU A 1 412 ? 17.670 13.159 -19.032 1.00 29.08 412 LEU A CA 1
ATOM 2934 C C . LEU A 1 412 ? 18.924 12.286 -19.098 1.00 29.08 412 LEU A C 1
ATOM 2936 O O . LEU A 1 412 ? 18.887 11.154 -19.576 1.00 29.08 412 LEU A O 1
ATOM 2940 N N . HIS A 1 413 ? 20.038 12.825 -18.614 1.00 28.64 413 HIS A N 1
ATOM 2941 C CA . HIS A 1 413 ? 21.228 12.049 -18.302 1.00 28.64 413 HIS A CA 1
ATOM 2942 C C . HIS A 1 413 ? 20.883 11.131 -17.115 1.00 28.64 413 HIS A C 1
ATOM 2944 O O . HIS A 1 413 ? 20.828 11.562 -15.964 1.00 28.64 413 HIS A O 1
ATOM 2950 N N . THR A 1 414 ? 20.533 9.876 -17.396 1.00 38.06 414 THR A N 1
ATOM 2951 C CA . THR A 1 414 ? 20.199 8.868 -16.382 1.00 38.06 414 THR A CA 1
ATOM 2952 C C . THR A 1 414 ? 21.474 8.297 -15.772 1.00 38.06 414 THR A C 1
ATOM 2954 O O . THR A 1 414 ? 22.004 7.303 -16.261 1.00 38.06 414 THR A O 1
ATOM 2957 N N . SER A 1 415 ? 21.960 8.908 -14.692 1.00 36.44 415 SER A N 1
ATOM 2958 C CA . SER A 1 415 ? 22.994 8.294 -13.853 1.00 36.44 415 SER A CA 1
ATOM 2959 C C . SER A 1 415 ? 22.428 7.080 -13.096 1.00 36.44 415 SER A C 1
ATOM 2961 O O . SER A 1 415 ? 21.269 7.123 -12.656 1.00 36.44 415 SER A O 1
ATOM 2963 N N . PRO A 1 416 ? 23.214 5.999 -12.905 1.00 40.03 416 PRO A N 1
ATOM 2964 C CA . PRO A 1 416 ? 22.834 4.918 -11.998 1.00 40.03 416 PRO A CA 1
ATOM 2965 C C . PRO A 1 416 ? 22.564 5.491 -10.599 1.00 40.03 416 PRO A C 1
ATOM 2967 O O . PRO A 1 416 ? 23.150 6.510 -10.223 1.00 40.03 416 PRO A O 1
ATOM 2970 N N . LEU A 1 417 ? 21.676 4.855 -9.822 1.00 41.72 417 LEU A N 1
ATOM 2971 C CA . LEU A 1 417 ? 21.627 5.108 -8.378 1.00 41.72 417 LEU A CA 1
ATOM 2972 C C . LEU A 1 417 ? 23.024 4.784 -7.850 1.00 41.72 417 LEU A C 1
ATOM 2974 O O . LEU A 1 417 ? 23.380 3.614 -7.742 1.00 41.72 417 LEU A O 1
ATOM 2978 N N . ARG A 1 418 ? 23.839 5.804 -7.570 1.00 35.59 418 ARG A N 1
ATOM 2979 C CA . ARG A 1 418 ? 25.056 5.598 -6.798 1.00 35.59 418 ARG A CA 1
ATOM 2980 C C . ARG A 1 418 ? 24.583 5.277 -5.394 1.00 35.59 418 ARG A C 1
ATOM 2982 O O . ARG A 1 418 ? 24.274 6.160 -4.610 1.00 35.59 418 ARG A O 1
ATOM 2989 N N . THR A 1 419 ? 24.487 3.992 -5.091 1.00 39.00 419 THR A N 1
ATOM 2990 C CA . THR A 1 419 ? 24.427 3.531 -3.714 1.00 39.00 419 THR A CA 1
ATOM 2991 C C . THR A 1 419 ? 25.801 3.810 -3.118 1.00 39.00 419 THR A C 1
ATOM 2993 O O . THR A 1 419 ? 26.715 2.991 -3.214 1.00 39.00 419 THR A O 1
ATOM 2996 N N . THR A 1 420 ? 25.998 4.989 -2.535 1.00 38.06 420 THR A N 1
ATOM 2997 C CA . THR A 1 420 ? 26.946 5.089 -1.428 1.00 38.06 420 THR A CA 1
ATOM 2998 C C . THR A 1 420 ? 26.499 4.033 -0.420 1.00 38.06 420 THR A C 1
ATOM 3000 O O . THR A 1 420 ? 25.318 4.012 -0.055 1.00 38.06 420 THR A O 1
ATOM 3003 N N . PRO A 1 421 ? 27.361 3.077 -0.036 1.00 35.97 421 PRO A N 1
ATOM 3004 C CA . PRO A 1 421 ? 26.977 2.111 0.971 1.00 35.97 421 PRO A CA 1
ATOM 3005 C C . PRO A 1 421 ? 26.704 2.904 2.248 1.00 35.97 421 PRO A C 1
ATOM 3007 O O . PRO A 1 421 ? 27.625 3.391 2.897 1.00 35.97 421 PRO A O 1
ATOM 3010 N N . LEU A 1 422 ? 25.425 3.059 2.601 1.00 47.00 422 LEU A N 1
ATOM 3011 C CA . LEU A 1 422 ? 25.053 3.283 3.990 1.00 47.00 422 LEU A CA 1
ATOM 3012 C C . LEU A 1 422 ? 25.751 2.171 4.762 1.00 47.00 422 LEU A C 1
ATOM 3014 O O . LEU A 1 422 ? 25.531 1.000 4.441 1.00 47.00 422 LEU A O 1
ATOM 3018 N N . SER A 1 423 ? 26.628 2.529 5.704 1.00 39.06 423 SER A N 1
ATOM 3019 C CA . SER A 1 423 ? 27.366 1.549 6.497 1.00 39.06 423 SER A CA 1
ATOM 3020 C C . SER A 1 423 ? 26.430 0.414 6.926 1.00 39.06 423 SER A C 1
ATOM 3022 O O . SER A 1 423 ? 25.365 0.697 7.495 1.00 39.06 423 SER A O 1
ATOM 3024 N N . PRO A 1 424 ? 26.773 -0.856 6.646 1.00 36.53 424 PRO A N 1
ATOM 3025 C CA . PRO A 1 424 ? 25.984 -1.980 7.123 1.00 36.53 424 PRO A CA 1
ATOM 3026 C C . PRO A 1 424 ? 25.905 -1.894 8.654 1.00 36.53 424 PRO A C 1
ATOM 3028 O O . PRO A 1 424 ? 26.923 -1.990 9.334 1.00 36.53 424 PRO A O 1
ATOM 3031 N N . GLY A 1 425 ? 24.705 -1.625 9.187 1.00 47.69 425 GLY A N 1
ATOM 3032 C CA . GLY A 1 425 ? 24.453 -1.508 10.631 1.00 47.69 425 GLY A CA 1
ATOM 3033 C C . GLY A 1 425 ? 23.686 -0.269 11.121 1.00 47.69 425 GLY A C 1
ATOM 3034 O O . GLY A 1 425 ? 23.375 -0.213 12.305 1.00 47.69 425 GLY A O 1
ATOM 3035 N N . ALA A 1 426 ? 23.346 0.709 10.271 1.00 67.44 426 ALA A N 1
ATOM 3036 C CA . ALA A 1 426 ? 22.692 1.945 10.743 1.00 67.44 426 ALA A CA 1
ATOM 3037 C C . ALA A 1 426 ? 21.177 1.825 11.021 1.00 67.44 426 ALA A C 1
ATOM 3039 O O . ALA A 1 426 ? 20.641 2.576 11.834 1.00 67.44 426 ALA A O 1
ATOM 3040 N N . LEU A 1 427 ? 20.474 0.903 10.351 1.00 83.25 427 LEU A N 1
ATOM 3041 C CA . LEU A 1 427 ? 19.021 0.744 10.478 1.00 83.25 427 LEU A CA 1
ATOM 3042 C C . LEU A 1 427 ? 18.652 -0.622 11.071 1.00 83.25 427 LEU A C 1
ATOM 3044 O O . LEU A 1 427 ? 19.227 -1.635 10.664 1.00 83.25 427 LEU A O 1
ATOM 3048 N N . PRO A 1 428 ? 17.646 -0.683 11.961 1.00 87.38 428 PRO A N 1
ATOM 3049 C CA . PRO A 1 428 ? 17.079 -1.945 12.426 1.00 87.38 428 PRO A CA 1
ATOM 3050 C C . PRO A 1 428 ? 16.575 -2.815 11.260 1.00 87.38 428 PRO A C 1
ATOM 3052 O O . PRO A 1 428 ? 16.125 -2.268 10.249 1.00 87.38 428 PRO A O 1
ATOM 3055 N N . PRO A 1 429 ? 16.569 -4.160 11.380 1.00 88.38 429 PRO A N 1
ATOM 3056 C CA . PRO A 1 429 ? 16.282 -5.061 10.257 1.00 88.38 429 PRO A CA 1
ATOM 3057 C C . PRO A 1 429 ? 14.982 -4.752 9.502 1.00 88.38 429 PRO A C 1
ATOM 3059 O O . PRO A 1 429 ? 14.960 -4.740 8.273 1.00 88.38 429 PRO A O 1
ATOM 3062 N N . ARG A 1 430 ? 13.899 -4.444 10.227 1.00 87.25 430 ARG A N 1
ATOM 3063 C CA . ARG A 1 430 ? 12.605 -4.084 9.626 1.00 87.25 430 ARG A CA 1
ATOM 3064 C C . ARG A 1 430 ? 12.692 -2.809 8.783 1.00 87.25 430 ARG A C 1
ATOM 3066 O O . ARG A 1 430 ? 12.144 -2.760 7.686 1.00 87.25 430 ARG A O 1
ATOM 3073 N N . GLU A 1 431 ? 13.396 -1.802 9.282 1.00 88.50 431 GLU A N 1
ATOM 3074 C CA . GLU A 1 431 ? 13.572 -0.509 8.617 1.00 88.50 431 GLU A CA 1
ATOM 3075 C C . GLU A 1 431 ? 14.484 -0.634 7.394 1.00 88.50 431 GLU A C 1
ATOM 3077 O O . GLU A 1 431 ? 14.193 -0.075 6.336 1.00 88.50 431 GLU A O 1
ATOM 3082 N N . ALA A 1 432 ? 15.534 -1.453 7.496 1.00 91.12 432 ALA A N 1
ATOM 3083 C CA . ALA A 1 432 ? 16.386 -1.789 6.363 1.00 91.12 432 ALA A CA 1
ATOM 3084 C C . ALA A 1 432 ? 15.587 -2.474 5.238 1.00 91.12 432 ALA A C 1
ATOM 3086 O O . ALA A 1 432 ? 15.687 -2.061 4.081 1.00 91.12 432 ALA A O 1
ATOM 3087 N N . LEU A 1 433 ? 14.741 -3.459 5.571 1.00 93.25 433 LEU A N 1
ATOM 3088 C CA . LEU A 1 433 ? 13.863 -4.137 4.608 1.00 93.25 433 LEU A CA 1
ATOM 3089 C C . LEU A 1 433 ? 12.880 -3.164 3.940 1.00 93.25 433 LEU A C 1
ATOM 3091 O O . LEU A 1 433 ? 12.751 -3.178 2.715 1.00 93.25 433 LEU A O 1
ATOM 3095 N N . ARG A 1 434 ? 12.226 -2.285 4.714 1.00 90.25 434 ARG A N 1
ATOM 3096 C CA . ARG A 1 434 ? 11.320 -1.242 4.190 1.00 90.25 434 ARG A CA 1
ATOM 3097 C C . ARG A 1 434 ? 12.014 -0.325 3.193 1.00 90.25 434 ARG A C 1
ATOM 3099 O O . ARG A 1 434 ? 11.469 -0.061 2.120 1.00 90.25 434 ARG A O 1
ATOM 3106 N N . LEU A 1 435 ? 13.230 0.109 3.511 1.00 91.88 435 LEU A N 1
ATOM 3107 C CA . LEU A 1 435 ? 14.007 0.948 2.609 1.00 91.88 435 LEU A CA 1
ATOM 3108 C C . LEU A 1 435 ? 14.335 0.216 1.297 1.00 91.88 435 LEU A C 1
ATOM 3110 O O . LEU A 1 435 ? 14.147 0.779 0.218 1.00 91.88 435 LEU A O 1
ATOM 3114 N N . ARG A 1 436 ? 14.737 -1.062 1.364 1.00 94.94 436 ARG A N 1
ATOM 3115 C CA . ARG A 1 436 ? 15.045 -1.864 0.163 1.00 94.94 436 ARG A CA 1
ATOM 3116 C C . ARG A 1 436 ? 13.806 -2.154 -0.682 1.00 94.94 436 ARG A C 1
ATOM 3118 O O . ARG A 1 436 ? 13.911 -2.150 -1.905 1.00 94.94 436 ARG A O 1
ATOM 3125 N N . ILE A 1 437 ? 12.625 -2.321 -0.076 1.00 95.56 437 ILE A N 1
ATOM 3126 C CA . ILE A 1 437 ? 11.349 -2.372 -0.816 1.00 95.56 437 ILE A CA 1
ATOM 3127 C C . ILE A 1 437 ? 11.207 -1.119 -1.683 1.00 95.56 437 ILE A C 1
ATOM 3129 O O . ILE A 1 437 ? 10.967 -1.226 -2.887 1.00 95.56 437 ILE A O 1
ATOM 3133 N N . ARG A 1 438 ? 11.404 0.066 -1.094 1.00 93.69 438 ARG A N 1
ATOM 3134 C CA . ARG A 1 438 ? 11.275 1.335 -1.813 1.00 93.69 438 ARG A CA 1
ATOM 3135 C C . ARG A 1 438 ? 12.333 1.493 -2.910 1.00 93.69 438 ARG A C 1
ATOM 3137 O O . ARG A 1 438 ? 11.990 1.922 -4.008 1.00 93.69 438 ARG A O 1
ATOM 3144 N N . TRP A 1 439 ? 13.581 1.098 -2.664 1.00 94.94 439 TRP A N 1
ATOM 3145 C CA . TRP A 1 439 ? 14.644 1.124 -3.681 1.00 94.94 439 TRP A CA 1
ATOM 3146 C C . TRP A 1 439 ? 14.352 0.198 -4.865 1.00 94.94 439 TRP A C 1
ATOM 3148 O O . TRP A 1 439 ? 14.478 0.606 -6.018 1.00 94.94 439 TRP A O 1
ATOM 3158 N N . VAL A 1 440 ? 13.896 -1.030 -4.602 1.00 97.00 440 VAL A N 1
ATOM 3159 C CA . VAL A 1 440 ? 13.517 -1.981 -5.657 1.00 97.00 440 VAL A CA 1
ATOM 3160 C C . VAL A 1 440 ? 12.328 -1.459 -6.467 1.00 97.00 440 VAL A C 1
ATOM 3162 O O . VAL A 1 440 ? 12.318 -1.566 -7.693 1.00 97.00 440 VAL A O 1
ATOM 3165 N N . GLN A 1 441 ? 11.338 -0.856 -5.811 1.00 96.31 441 GLN A N 1
ATOM 3166 C CA . GLN A 1 441 ? 10.219 -0.211 -6.497 1.00 96.31 441 GLN A CA 1
ATOM 3167 C C . GLN A 1 441 ? 10.667 1.008 -7.326 1.00 96.31 441 GLN A C 1
ATOM 3169 O O . GLN A 1 441 ? 10.141 1.224 -8.412 1.00 96.31 441 GLN A O 1
ATOM 3174 N N . GLU A 1 442 ? 11.626 1.810 -6.857 1.00 94.25 442 GLU A N 1
ATOM 3175 C CA . GLU A 1 442 ? 12.209 2.909 -7.641 1.00 94.25 442 GLU A CA 1
ATOM 3176 C C . GLU A 1 442 ? 12.942 2.387 -8.887 1.00 94.25 442 GLU A C 1
ATOM 3178 O O . GLU A 1 442 ? 12.753 2.909 -9.987 1.00 94.25 442 GLU A O 1
ATOM 3183 N N . LEU A 1 443 ? 13.699 1.293 -8.762 1.00 94.62 443 LEU A N 1
ATOM 3184 C CA . LEU A 1 443 ? 14.289 0.617 -9.917 1.00 94.62 443 LEU A CA 1
ATOM 3185 C C . LEU A 1 443 ? 13.206 0.129 -10.897 1.00 94.62 443 LEU A C 1
ATOM 3187 O O . LEU A 1 443 ? 13.354 0.315 -12.104 1.00 94.62 443 LEU A O 1
ATOM 3191 N N . GLN A 1 444 ? 12.092 -0.432 -10.408 1.00 96.12 444 GLN A N 1
ATOM 3192 C CA . GLN A 1 444 ? 10.954 -0.801 -11.263 1.00 96.12 444 GLN A CA 1
ATOM 3193 C C . GLN A 1 444 ? 10.397 0.396 -12.031 1.00 96.12 444 GLN A C 1
ATOM 3195 O O . GLN A 1 444 ? 10.171 0.277 -13.233 1.00 96.12 444 GLN A O 1
ATOM 3200 N N . VAL A 1 445 ? 10.205 1.543 -11.371 1.00 95.38 445 VAL A N 1
ATOM 3201 C CA . VAL A 1 445 ? 9.726 2.771 -12.025 1.00 95.38 445 VAL A CA 1
ATOM 3202 C C . VAL A 1 445 ? 10.658 3.162 -13.171 1.00 95.38 445 VAL A C 1
ATOM 3204 O O . VAL A 1 445 ? 10.193 3.399 -14.287 1.00 95.38 445 VAL A O 1
ATOM 3207 N N . ARG A 1 446 ? 11.975 3.164 -12.939 1.00 93.88 446 ARG A N 1
ATOM 3208 C CA . ARG A 1 446 ? 12.974 3.508 -13.965 1.00 93.88 446 ARG A CA 1
ATOM 3209 C C . ARG A 1 446 ? 12.974 2.523 -15.133 1.00 93.88 446 ARG A C 1
ATOM 3211 O O . ARG A 1 446 ? 12.942 2.949 -16.285 1.00 93.88 446 ARG A O 1
ATOM 3218 N N . LEU A 1 447 ? 12.942 1.221 -14.847 1.00 96.31 447 LEU A N 1
ATOM 3219 C CA . LEU A 1 447 ? 12.892 0.168 -15.866 1.00 96.31 447 LEU A CA 1
ATOM 3220 C C . LEU A 1 447 ? 11.612 0.246 -16.709 1.00 96.31 447 LEU A C 1
ATOM 3222 O O . LEU A 1 447 ? 11.673 0.098 -17.927 1.00 96.31 447 LEU A O 1
ATOM 3226 N N . VAL A 1 448 ? 10.458 0.508 -16.088 1.00 97.50 448 VAL A N 1
ATOM 3227 C CA . VAL A 1 448 ? 9.178 0.648 -16.798 1.00 97.50 448 VAL A CA 1
ATOM 3228 C C . VAL A 1 448 ? 9.151 1.915 -17.649 1.00 97.50 448 VAL A C 1
ATOM 3230 O O . VAL A 1 448 ? 8.704 1.858 -18.791 1.00 97.50 448 VAL A O 1
ATOM 3233 N N . ARG A 1 449 ? 9.658 3.046 -17.147 1.00 95.56 449 ARG A N 1
ATOM 3234 C CA . ARG A 1 449 ? 9.747 4.291 -17.931 1.00 95.56 449 ARG A CA 1
ATOM 3235 C C . ARG A 1 449 ? 10.651 4.126 -19.150 1.00 95.56 449 ARG A C 1
ATOM 3237 O O . ARG A 1 449 ? 10.290 4.553 -20.244 1.00 95.56 449 ARG A O 1
ATOM 3244 N N . GLU A 1 450 ? 11.782 3.448 -18.987 1.00 96.06 450 GLU A N 1
ATOM 3245 C CA . GLU A 1 450 ? 12.678 3.131 -20.096 1.00 96.06 450 GLU A CA 1
ATOM 3246 C C . GLU A 1 450 ? 12.029 2.171 -21.107 1.00 96.06 450 GLU A C 1
ATOM 3248 O O . GLU A 1 450 ? 12.071 2.396 -22.316 1.00 96.06 450 GLU A O 1
ATOM 3253 N N . ALA A 1 451 ? 11.346 1.135 -20.625 1.00 96.81 451 ALA A N 1
ATOM 3254 C CA . ALA A 1 451 ? 10.568 0.224 -21.457 1.00 96.81 451 ALA A CA 1
ATOM 3255 C C . ALA A 1 451 ? 9.471 0.952 -22.259 1.00 96.81 451 ALA A C 1
ATOM 3257 O O . ALA A 1 451 ? 9.313 0.712 -23.458 1.00 96.81 451 ALA A O 1
ATOM 3258 N N . ALA A 1 452 ? 8.757 1.883 -21.622 1.00 96.81 452 ALA A N 1
ATOM 3259 C CA . ALA A 1 452 ? 7.744 2.722 -22.255 1.00 96.81 452 ALA A CA 1
ATOM 3260 C C . ALA A 1 452 ? 8.346 3.597 -23.357 1.00 96.81 452 ALA A C 1
ATOM 3262 O O . ALA A 1 452 ? 7.813 3.652 -24.464 1.00 96.81 452 ALA A O 1
ATOM 3263 N N . ARG A 1 453 ? 9.500 4.220 -23.084 1.00 96.06 453 ARG A N 1
ATOM 3264 C CA . ARG A 1 453 ? 10.256 5.003 -24.068 1.00 96.06 453 ARG A CA 1
ATOM 3265 C C . ARG A 1 453 ? 10.630 4.151 -25.283 1.00 96.06 453 ARG A C 1
ATOM 3267 O O . ARG A 1 453 ? 10.436 4.589 -26.412 1.00 96.06 453 ARG A O 1
ATOM 3274 N N . ARG A 1 454 ? 11.107 2.917 -25.082 1.00 96.06 454 ARG A N 1
ATOM 3275 C CA . ARG A 1 454 ? 11.434 1.988 -26.184 1.00 96.06 454 ARG A CA 1
ATOM 3276 C C . ARG A 1 454 ? 10.215 1.568 -26.995 1.00 96.06 454 ARG A C 1
ATOM 3278 O O . ARG A 1 454 ? 10.328 1.361 -28.198 1.00 96.06 454 ARG A O 1
ATOM 3285 N N . LEU A 1 455 ? 9.066 1.370 -26.354 1.00 96.56 455 LEU A N 1
ATOM 3286 C CA . LEU A 1 455 ? 7.816 1.047 -27.047 1.00 96.56 455 LEU A CA 1
ATOM 3287 C C . LEU A 1 455 ? 7.299 2.235 -27.865 1.00 96.56 455 LEU A C 1
ATOM 3289 O O . LEU A 1 455 ? 6.864 2.037 -28.995 1.00 96.56 455 LEU A O 1
ATOM 3293 N N . LEU A 1 456 ? 7.420 3.452 -27.331 1.00 96.75 456 LEU A N 1
ATOM 3294 C CA . LEU A 1 456 ? 7.093 4.693 -28.033 1.00 96.75 456 LEU A CA 1
ATOM 3295 C C . LEU A 1 456 ? 7.982 4.892 -29.270 1.00 96.75 456 LEU A C 1
ATOM 3297 O O . LEU A 1 456 ? 7.474 5.104 -30.363 1.00 96.75 456 LEU A O 1
ATOM 3301 N N . VAL A 1 457 ? 9.306 4.752 -29.127 1.00 95.81 457 VAL A N 1
ATOM 3302 C CA . VAL A 1 457 ? 10.258 4.896 -30.248 1.00 95.81 457 VAL A CA 1
ATOM 3303 C C . VAL A 1 457 ? 10.024 3.848 -31.342 1.00 95.81 457 VAL A C 1
ATOM 3305 O O . VAL A 1 457 ? 10.196 4.143 -32.519 1.00 95.81 457 VAL A O 1
ATOM 3308 N N . ARG A 1 458 ? 9.595 2.633 -30.974 1.00 95.31 458 ARG A N 1
ATOM 3309 C CA . ARG A 1 458 ? 9.212 1.578 -31.930 1.00 95.31 458 ARG A CA 1
ATOM 3310 C C . ARG A 1 458 ? 7.845 1.807 -32.588 1.00 95.31 458 ARG A C 1
ATOM 3312 O O . ARG A 1 458 ? 7.453 0.995 -33.418 1.00 95.31 458 ARG A O 1
ATOM 3319 N N . GLY A 1 459 ? 7.106 2.847 -32.199 1.00 95.31 459 GLY A N 1
ATOM 3320 C CA . GLY A 1 459 ? 5.748 3.107 -32.682 1.00 95.31 459 GLY A CA 1
ATOM 3321 C C . GLY A 1 459 ? 4.696 2.123 -32.161 1.00 95.31 459 GLY A C 1
ATOM 3322 O O . GLY A 1 459 ? 3.588 2.100 -32.681 1.00 95.31 459 GLY A O 1
ATOM 3323 N N . VAL A 1 460 ? 5.022 1.311 -31.147 1.00 95.56 460 VAL A N 1
ATOM 3324 C CA . VAL A 1 460 ? 4.068 0.374 -30.529 1.00 95.56 460 VAL A CA 1
ATOM 3325 C C . VAL A 1 460 ? 3.071 1.134 -29.658 1.00 95.56 460 VAL A C 1
ATOM 3327 O O . VAL A 1 460 ? 1.888 0.830 -29.673 1.00 95.56 460 VAL A O 1
ATOM 3330 N N . LEU A 1 461 ? 3.537 2.128 -28.896 1.00 94.44 461 LEU A N 1
ATOM 3331 C CA . LEU A 1 461 ? 2.681 2.998 -28.085 1.00 94.44 461 LEU A CA 1
ATOM 3332 C C . LEU A 1 461 ? 2.619 4.395 -28.701 1.00 94.44 461 LEU A C 1
ATOM 3334 O O . LEU A 1 461 ? 3.660 4.939 -29.054 1.00 94.44 461 LEU A O 1
ATOM 3338 N N . GLY A 1 462 ? 1.433 5.010 -28.732 1.00 92.25 462 GLY A N 1
ATOM 3339 C CA . GLY A 1 462 ? 1.283 6.427 -29.099 1.00 92.25 462 GLY A CA 1
ATOM 3340 C C . GLY A 1 462 ? 1.745 7.401 -28.005 1.00 92.25 462 GLY A C 1
ATOM 3341 O O . GLY A 1 462 ? 2.157 8.519 -28.295 1.00 92.25 462 GLY A O 1
ATOM 3342 N N . GLU A 1 463 ? 1.726 6.974 -26.739 1.00 93.38 463 GLU A N 1
ATOM 3343 C CA . GLU A 1 463 ? 2.178 7.772 -25.597 1.00 93.38 463 GLU A CA 1
ATOM 3344 C C . G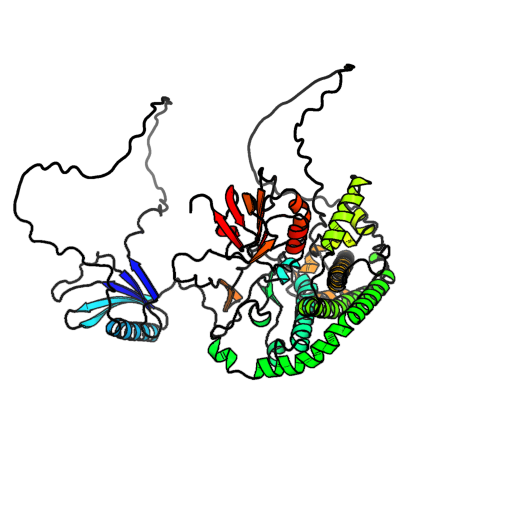LU A 1 463 ? 2.800 6.868 -24.524 1.00 93.38 463 GLU A C 1
ATOM 3346 O O . GLU A 1 463 ? 2.241 5.828 -24.168 1.00 93.38 463 GLU A O 1
ATOM 3351 N N . ALA A 1 464 ? 3.934 7.283 -23.948 1.00 92.94 464 ALA A N 1
ATOM 3352 C CA . ALA A 1 464 ? 4.638 6.500 -22.931 1.00 92.94 464 ALA A CA 1
ATOM 3353 C C . ALA A 1 464 ? 3.787 6.233 -21.674 1.00 92.94 464 ALA A C 1
ATOM 3355 O O . ALA A 1 464 ? 3.853 5.137 -21.121 1.00 92.94 464 ALA A O 1
ATOM 3356 N N . ARG A 1 465 ? 2.955 7.192 -21.239 1.00 91.69 465 ARG A N 1
ATOM 3357 C CA . ARG A 1 465 ? 2.117 7.058 -20.029 1.00 91.69 465 ARG A CA 1
ATOM 3358 C C . ARG A 1 465 ? 1.075 5.943 -20.141 1.00 91.69 465 ARG A C 1
ATOM 3360 O O . ARG A 1 465 ? 0.732 5.320 -19.136 1.00 91.69 465 ARG A O 1
ATOM 3367 N N . ARG A 1 466 ? 0.626 5.623 -21.361 1.00 94.44 466 ARG A N 1
ATOM 3368 C CA . ARG A 1 466 ? -0.364 4.563 -21.614 1.00 94.44 466 ARG A CA 1
ATOM 3369 C C . ARG A 1 466 ? 0.149 3.163 -21.274 1.00 94.44 466 ARG A C 1
ATOM 3371 O O . ARG A 1 466 ? -0.664 2.261 -21.100 1.00 94.44 466 ARG A O 1
ATOM 3378 N N . VAL A 1 467 ? 1.461 2.964 -21.090 1.00 96.19 467 VAL A N 1
ATOM 3379 C CA . VAL A 1 467 ? 2.000 1.669 -20.632 1.00 96.19 467 VAL A CA 1
ATOM 3380 C C . VAL A 1 467 ? 1.415 1.250 -19.274 1.00 96.19 467 VAL A C 1
ATOM 3382 O O . VAL A 1 467 ? 1.300 0.058 -19.008 1.00 96.19 467 VAL A O 1
ATOM 3385 N N . GLY A 1 468 ? 0.998 2.205 -18.427 1.00 95.62 468 GLY A N 1
ATOM 3386 C CA . GLY A 1 468 ? 0.362 1.915 -17.136 1.00 95.62 468 GLY A CA 1
ATOM 3387 C C . GLY A 1 468 ? -0.965 1.154 -17.258 1.00 95.62 468 GLY A C 1
ATOM 3388 O O . GLY A 1 468 ? -1.338 0.431 -16.336 1.00 95.62 468 GLY A O 1
ATOM 3389 N N . LEU A 1 469 ? -1.639 1.262 -18.410 1.00 96.50 469 LEU A N 1
ATOM 3390 C CA . LEU A 1 469 ? -2.922 0.609 -18.704 1.00 96.50 469 LEU A CA 1
ATOM 3391 C C . LEU A 1 469 ? -2.777 -0.885 -19.036 1.00 96.50 469 LEU A C 1
ATOM 3393 O O . LEU A 1 469 ? -3.775 -1.609 -19.109 1.00 96.50 469 LEU A O 1
ATOM 3397 N N . LEU A 1 470 ? -1.545 -1.350 -19.261 1.00 97.69 470 LEU A N 1
ATOM 3398 C CA . LEU A 1 470 ? -1.247 -2.752 -19.524 1.00 97.69 470 LEU A CA 1
ATOM 3399 C C . LEU A 1 470 ? -1.207 -3.543 -18.218 1.00 97.69 470 LEU A C 1
ATOM 3401 O O . LEU A 1 470 ? -0.666 -3.104 -17.209 1.00 97.69 470 LEU A O 1
ATOM 3405 N N . ARG A 1 471 ? -1.699 -4.776 -18.246 1.00 97.56 471 ARG A N 1
ATOM 3406 C CA . ARG A 1 471 ? -1.351 -5.779 -17.237 1.00 97.56 471 ARG A CA 1
ATOM 3407 C C . ARG A 1 471 ? 0.075 -6.262 -17.459 1.00 97.56 471 ARG A C 1
ATOM 3409 O O . ARG A 1 471 ? 0.593 -6.232 -18.571 1.00 97.56 471 ARG A O 1
ATOM 3416 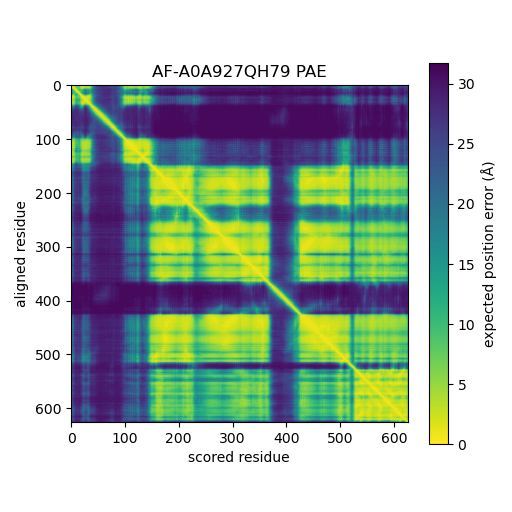N N . TRP A 1 472 ? 0.707 -6.800 -16.422 1.00 97.56 472 TRP A N 1
ATOM 3417 C CA . TRP A 1 472 ? 2.091 -7.279 -16.461 1.00 97.56 472 TRP A CA 1
ATOM 3418 C C . TRP A 1 472 ? 2.377 -8.229 -17.635 1.00 97.56 472 TRP A C 1
ATOM 3420 O O . TRP A 1 472 ? 3.398 -8.093 -18.304 1.00 97.56 472 TRP A O 1
ATOM 3430 N N . LYS A 1 473 ? 1.473 -9.179 -17.911 1.00 97.38 473 LYS A N 1
ATOM 3431 C CA . LYS A 1 473 ? 1.626 -10.117 -19.038 1.00 97.38 473 LYS A CA 1
ATOM 3432 C C . LYS A 1 473 ? 1.595 -9.402 -20.391 1.00 97.38 473 LYS A C 1
ATOM 3434 O O . LYS A 1 473 ? 2.393 -9.722 -21.266 1.00 97.38 473 LYS A O 1
ATOM 3439 N N . GLU A 1 474 ? 0.691 -8.440 -20.540 1.00 98.12 474 GLU A N 1
ATOM 3440 C CA . GLU A 1 474 ? 0.535 -7.639 -21.756 1.00 98.12 474 GLU A CA 1
ATOM 3441 C C . GLU A 1 474 ? 1.762 -6.738 -21.951 1.00 98.12 474 GLU A C 1
ATOM 3443 O O . GLU A 1 474 ? 2.315 -6.684 -23.039 1.00 98.12 474 GLU A O 1
ATOM 3448 N N . PHE A 1 475 ? 2.263 -6.122 -20.876 1.00 97.94 475 PHE A N 1
ATOM 3449 C CA . PHE A 1 475 ? 3.483 -5.317 -20.885 1.00 97.94 475 PHE A CA 1
ATOM 3450 C C . PHE A 1 475 ? 4.721 -6.114 -21.317 1.00 97.94 475 PHE A C 1
ATOM 3452 O O . PHE A 1 475 ? 5.480 -5.661 -22.172 1.00 97.94 475 PHE A O 1
ATOM 3459 N N . VAL A 1 476 ? 4.911 -7.323 -20.779 1.00 97.12 476 VAL A N 1
ATOM 3460 C CA . VAL A 1 476 ? 5.999 -8.217 -21.209 1.00 97.12 476 VAL A CA 1
ATOM 3461 C C . VAL A 1 476 ? 5.840 -8.599 -22.684 1.00 97.12 476 VAL A C 1
ATOM 3463 O O . VAL A 1 476 ? 6.806 -8.507 -23.436 1.00 97.12 476 VAL A O 1
ATOM 3466 N N . THR A 1 477 ? 4.623 -8.944 -23.114 1.00 97.12 477 THR A N 1
ATOM 3467 C CA . THR A 1 477 ? 4.328 -9.301 -24.514 1.00 97.12 477 THR A CA 1
ATOM 3468 C C . THR A 1 477 ? 4.627 -8.142 -25.465 1.00 97.12 477 THR A C 1
ATOM 3470 O O . THR A 1 477 ? 5.274 -8.344 -26.493 1.00 97.12 477 THR A O 1
ATOM 3473 N N . ALA A 1 478 ? 4.236 -6.920 -25.097 1.00 97.00 478 ALA A N 1
ATOM 3474 C CA . ALA A 1 478 ? 4.526 -5.714 -25.860 1.00 97.00 478 ALA A CA 1
ATOM 3475 C C . ALA A 1 478 ? 6.038 -5.479 -25.983 1.00 97.00 478 ALA A C 1
ATOM 3477 O O . ALA A 1 478 ? 6.526 -5.111 -27.050 1.00 97.00 478 ALA A O 1
ATOM 3478 N N . LEU A 1 479 ? 6.814 -5.732 -24.923 1.00 95.81 479 LEU A N 1
ATOM 3479 C CA . LEU A 1 479 ? 8.269 -5.592 -24.985 1.00 95.81 479 LEU A CA 1
ATOM 3480 C C . LEU A 1 479 ? 8.937 -6.633 -25.883 1.00 95.81 479 LEU A C 1
ATOM 3482 O O . LEU A 1 479 ? 9.815 -6.249 -26.662 1.00 95.81 479 LEU A O 1
ATOM 3486 N N . GLU A 1 480 ? 8.519 -7.895 -25.773 1.00 94.94 480 GLU A N 1
ATOM 3487 C CA . GLU A 1 480 ? 9.089 -9.037 -26.498 1.00 94.94 480 GLU A CA 1
ATOM 3488 C C . GLU A 1 480 ? 8.705 -9.034 -27.985 1.00 94.94 480 GLU A C 1
ATOM 3490 O O . GLU A 1 480 ? 9.556 -9.274 -28.837 1.00 94.94 480 GLU A O 1
ATOM 3495 N N . THR A 1 481 ? 7.443 -8.737 -28.303 1.00 95.00 481 THR A N 1
ATOM 3496 C CA . THR A 1 481 ? 6.872 -8.946 -29.650 1.00 95.00 481 THR A CA 1
ATOM 3497 C C . THR A 1 481 ? 6.287 -7.690 -30.292 1.00 95.00 481 THR A C 1
ATOM 3499 O O . THR A 1 481 ? 5.982 -7.703 -31.479 1.00 95.00 481 THR A O 1
ATOM 3502 N N . GLY A 1 482 ? 6.098 -6.607 -29.531 1.00 93.75 482 GLY A N 1
ATOM 3503 C CA . GLY A 1 482 ? 5.358 -5.426 -29.989 1.00 93.75 482 GLY A CA 1
ATOM 3504 C C . GLY A 1 482 ? 3.833 -5.595 -29.987 1.00 93.75 482 GLY A C 1
ATOM 3505 O O . GLY A 1 482 ? 3.131 -4.658 -30.348 1.00 93.75 482 GLY A O 1
ATOM 3506 N N . GLY A 1 483 ? 3.306 -6.752 -29.572 1.00 94.69 483 GLY A N 1
ATOM 3507 C CA . GLY A 1 483 ? 1.867 -7.006 -29.524 1.00 94.69 483 GLY A CA 1
ATOM 3508 C C . GLY A 1 483 ? 1.167 -6.282 -28.371 1.00 94.69 483 GLY A C 1
ATOM 3509 O O . GLY A 1 483 ? 1.581 -6.401 -27.216 1.00 94.69 483 GLY A O 1
ATOM 3510 N N . LEU A 1 484 ? 0.074 -5.581 -28.684 1.00 96.81 484 LEU A N 1
ATOM 3511 C CA . LEU A 1 484 ? -0.839 -4.975 -27.713 1.00 96.81 484 LEU A CA 1
ATOM 3512 C C . LEU A 1 484 ? -2.186 -5.720 -27.683 1.00 96.81 484 LEU A C 1
ATOM 3514 O O . LEU A 1 484 ? -2.563 -6.342 -28.679 1.00 96.81 484 LEU A O 1
ATOM 3518 N N . PRO A 1 485 ? -2.925 -5.674 -26.559 1.00 96.31 485 PRO A N 1
ATOM 3519 C CA . PRO A 1 485 ? -4.301 -6.165 -26.496 1.00 96.31 485 PRO A CA 1
ATOM 3520 C C . PRO A 1 485 ? -5.203 -5.474 -27.525 1.00 96.31 485 PRO A C 1
ATOM 3522 O O . PRO A 1 485 ? -5.065 -4.275 -27.755 1.00 96.31 485 PRO A O 1
ATOM 3525 N N . GLY A 1 486 ? -6.162 -6.205 -28.103 1.00 95.25 486 GLY A N 1
ATOM 3526 C CA . GLY A 1 486 ? -7.072 -5.652 -29.118 1.00 95.25 486 GLY A CA 1
ATOM 3527 C C . GLY A 1 486 ? -7.950 -4.501 -28.614 1.00 95.25 486 GLY A C 1
ATOM 3528 O O . GLY A 1 486 ? -8.350 -3.654 -29.399 1.00 95.25 486 GLY A O 1
ATOM 3529 N N . ASP A 1 487 ? -8.199 -4.440 -27.305 1.00 95.62 487 ASP A N 1
ATOM 3530 C CA . ASP A 1 487 ? -8.962 -3.384 -26.636 1.00 95.62 487 ASP A CA 1
ATOM 3531 C C . ASP A 1 487 ? -8.086 -2.216 -26.140 1.00 95.62 487 ASP A C 1
ATOM 3533 O O . ASP A 1 487 ? -8.593 -1.293 -25.508 1.00 95.62 487 ASP A O 1
ATOM 3537 N N . PHE A 1 488 ? -6.766 -2.234 -26.371 1.00 96.38 488 PHE A N 1
ATOM 3538 C CA . PHE A 1 488 ? -5.836 -1.295 -25.732 1.00 96.38 488 PHE A CA 1
ATOM 3539 C C . PHE A 1 488 ? -6.097 0.178 -26.071 1.00 96.38 488 PHE A C 1
ATOM 3541 O O . PHE A 1 488 ? -5.940 1.041 -25.204 1.00 96.38 488 PHE A O 1
ATOM 3548 N N . GLU A 1 489 ? -6.506 0.480 -27.302 1.00 92.50 489 GLU A N 1
ATOM 3549 C CA . GLU A 1 489 ? -6.808 1.855 -27.717 1.00 92.50 489 GLU A CA 1
ATOM 3550 C C . GLU A 1 489 ? -8.028 2.424 -26.979 1.00 92.50 489 GLU A C 1
ATOM 3552 O O . GLU A 1 489 ? -8.031 3.591 -26.586 1.00 92.50 489 GLU A O 1
ATOM 3557 N N . GLU A 1 490 ? -9.013 1.577 -26.677 1.00 93.56 490 GLU A N 1
ATOM 3558 C CA . GLU A 1 490 ? -10.236 1.949 -25.956 1.00 93.56 490 GLU A CA 1
ATOM 3559 C C . GLU A 1 490 ? -10.009 2.113 -24.445 1.00 93.56 490 GLU A C 1
ATOM 3561 O O . GLU A 1 490 ? -10.831 2.712 -23.745 1.00 93.56 490 GLU A O 1
ATOM 3566 N N . ARG A 1 491 ? -8.888 1.604 -23.911 1.00 94.88 491 ARG A N 1
ATOM 3567 C CA . ARG A 1 491 ? -8.569 1.733 -22.486 1.00 94.88 491 ARG A CA 1
ATOM 3568 C C . ARG A 1 491 ? -8.251 3.184 -22.138 1.00 94.88 491 ARG A C 1
ATOM 3570 O O . ARG A 1 491 ? -7.396 3.833 -22.747 1.00 94.88 491 ARG A O 1
ATOM 3577 N N . LEU A 1 492 ? -8.906 3.659 -21.084 1.00 92.12 492 LEU A N 1
ATOM 3578 C CA . LEU A 1 492 ? -8.692 4.977 -20.500 1.00 92.12 492 LEU A CA 1
ATOM 3579 C C . LEU A 1 492 ? -8.030 4.851 -19.120 1.00 92.12 492 LEU A C 1
ATOM 3581 O O . LEU A 1 492 ? -8.300 3.875 -18.410 1.00 92.12 492 LEU A O 1
ATOM 3585 N N . PRO A 1 493 ? -7.207 5.839 -18.717 1.00 89.44 493 PRO A N 1
ATOM 3586 C CA . PRO A 1 493 ? -6.735 5.959 -17.342 1.00 89.44 493 PRO A CA 1
ATOM 3587 C C . PRO A 1 493 ? -7.889 5.932 -16.348 1.00 89.44 493 PRO A C 1
ATOM 3589 O O . PRO A 1 493 ? -9.009 6.368 -16.649 1.00 89.44 493 PRO A O 1
ATOM 3592 N N . ARG A 1 494 ? -7.624 5.433 -15.142 1.00 87.81 494 ARG A N 1
ATOM 3593 C CA . ARG A 1 494 ? -8.664 5.375 -14.118 1.00 87.81 494 ARG A CA 1
ATOM 3594 C C . ARG A 1 494 ? -9.111 6.788 -13.756 1.00 87.81 494 ARG A C 1
ATOM 3596 O O . ARG A 1 494 ? -8.301 7.647 -13.415 1.00 87.81 494 ARG A O 1
ATOM 3603 N N . ALA A 1 495 ? -10.425 7.005 -13.747 1.00 85.12 495 ALA A N 1
ATOM 3604 C CA . ALA A 1 495 ? -10.984 8.223 -13.183 1.00 85.12 495 ALA A CA 1
ATOM 3605 C C . ALA A 1 495 ? -10.585 8.340 -11.702 1.00 85.12 495 ALA A C 1
ATOM 3607 O O . ALA A 1 495 ? -10.652 7.359 -10.944 1.00 85.12 495 ALA A O 1
ATOM 3608 N N . VAL A 1 496 ? -10.188 9.550 -11.301 1.00 83.06 496 VAL A N 1
ATOM 3609 C CA . VAL A 1 496 ? -9.836 9.852 -9.913 1.00 83.06 496 VAL A CA 1
ATOM 3610 C C . VAL A 1 496 ? -11.042 9.547 -9.030 1.00 83.06 496 VAL A C 1
ATOM 3612 O O . VAL A 1 496 ? -12.127 10.093 -9.222 1.00 83.06 496 VAL A O 1
ATOM 3615 N N . SER A 1 497 ? -10.855 8.646 -8.070 1.00 79.81 497 SER A N 1
ATOM 3616 C CA . SER A 1 497 ? -11.914 8.210 -7.158 1.00 79.81 497 SER A CA 1
ATOM 3617 C C . SER A 1 497 ? -11.688 8.727 -5.743 1.00 79.81 497 SER A C 1
ATOM 3619 O O . SER A 1 497 ? -10.551 8.944 -5.317 1.00 79.81 497 SER A O 1
ATOM 3621 N N . ALA A 1 498 ? -12.770 8.874 -4.976 1.00 81.19 498 ALA A N 1
ATOM 3622 C CA . ALA A 1 498 ? -12.671 9.139 -3.545 1.00 81.19 498 ALA A CA 1
ATOM 3623 C C . ALA A 1 498 ? -11.899 8.009 -2.820 1.00 81.19 498 ALA A C 1
ATOM 3625 O O . ALA A 1 498 ? -11.901 6.862 -3.283 1.00 81.19 498 ALA A O 1
ATOM 3626 N N . PRO A 1 499 ? -11.241 8.296 -1.681 1.00 83.38 499 PRO A N 1
ATOM 3627 C CA . PRO A 1 499 ? -10.621 7.266 -0.853 1.00 83.38 499 PRO A CA 1
ATOM 3628 C C . PRO A 1 499 ? -11.612 6.172 -0.437 1.00 83.38 499 PRO A C 1
ATOM 3630 O O . PRO A 1 499 ? -12.798 6.433 -0.226 1.00 83.38 499 PRO A O 1
ATOM 3633 N N . LEU A 1 500 ? -11.113 4.943 -0.277 1.00 87.38 500 LEU A N 1
ATOM 3634 C CA . LEU A 1 500 ? -11.925 3.835 0.226 1.00 87.38 500 LEU A CA 1
ATOM 3635 C C . LEU A 1 500 ? -12.348 4.095 1.686 1.00 87.38 500 LEU A C 1
ATOM 3637 O O . LEU A 1 500 ? -11.558 4.650 2.455 1.00 87.38 500 LEU A O 1
ATOM 3641 N N . PRO A 1 501 ? -13.551 3.654 2.105 1.00 85.50 501 PRO A N 1
ATOM 3642 C CA . PRO A 1 501 ? -13.935 3.675 3.513 1.00 85.50 501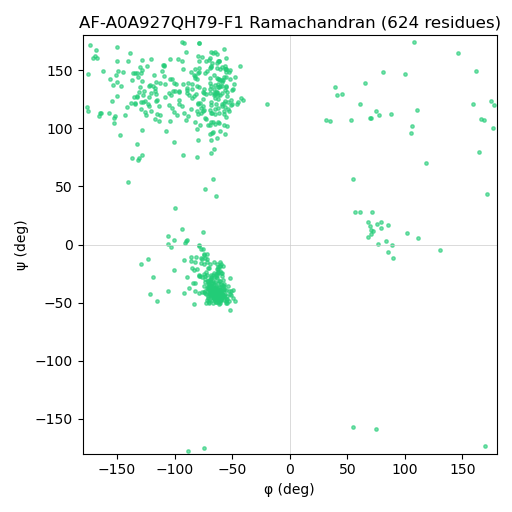 PRO A CA 1
ATOM 3643 C C . PRO A 1 501 ? -12.985 2.817 4.357 1.00 85.50 501 PRO A C 1
ATOM 3645 O O . PRO A 1 501 ? -12.490 1.800 3.876 1.00 85.50 501 PRO A O 1
ATOM 3648 N N . ASP A 1 502 ? -12.799 3.146 5.636 1.00 81.50 502 ASP A N 1
ATOM 3649 C CA . ASP A 1 502 ? -11.862 2.414 6.513 1.00 81.50 502 ASP A CA 1
ATOM 3650 C C . ASP A 1 502 ? -12.229 0.938 6.677 1.00 81.50 502 ASP A C 1
ATOM 3652 O O . ASP A 1 502 ? -11.374 0.075 6.870 1.00 81.50 502 ASP A O 1
ATOM 3656 N N . ARG A 1 503 ? -13.532 0.660 6.616 1.00 86.38 503 ARG A N 1
ATOM 3657 C CA . ARG A 1 503 ? -14.132 -0.665 6.686 1.00 86.38 503 ARG A CA 1
ATOM 3658 C C . ARG A 1 503 ? -15.237 -0.734 5.654 1.00 86.38 503 ARG A C 1
ATOM 3660 O O . ARG A 1 503 ? -16.187 0.045 5.695 1.00 86.38 503 ARG A O 1
ATOM 3667 N N . PHE A 1 504 ? -15.142 -1.679 4.735 1.00 90.12 504 PHE A N 1
ATOM 3668 C CA . PHE A 1 504 ? -16.155 -1.880 3.713 1.00 90.12 504 PHE A CA 1
ATOM 3669 C C . PHE A 1 504 ? -16.244 -3.338 3.287 1.00 90.12 504 PHE A C 1
ATOM 3671 O O . PHE A 1 504 ? -15.421 -4.191 3.627 1.00 90.12 504 PHE A O 1
ATOM 3678 N N . ARG A 1 505 ? -17.288 -3.628 2.522 1.00 92.31 505 ARG A N 1
ATOM 3679 C CA . ARG A 1 505 ? -17.467 -4.894 1.822 1.00 92.31 505 ARG A CA 1
ATOM 3680 C C . ARG A 1 505 ? -17.807 -4.610 0.381 1.00 92.31 505 ARG A C 1
ATOM 3682 O O . ARG A 1 505 ? -18.418 -3.591 0.078 1.00 92.31 505 ARG A O 1
ATOM 3689 N N . LEU A 1 506 ? -17.459 -5.549 -0.479 1.00 90.81 506 LEU A N 1
ATOM 3690 C CA . LEU A 1 506 ? -17.872 -5.510 -1.869 1.00 90.81 506 LEU A CA 1
ATOM 3691 C C . LEU A 1 506 ? -19.235 -6.186 -2.005 1.00 90.81 506 LEU A C 1
ATOM 3693 O O . LEU A 1 506 ? -19.436 -7.296 -1.503 1.00 90.81 506 LEU A O 1
ATOM 3697 N N . ALA A 1 507 ? -20.168 -5.494 -2.646 1.00 87.75 507 ALA A N 1
ATOM 3698 C CA . ALA A 1 507 ? -21.391 -6.072 -3.174 1.00 87.75 507 ALA A CA 1
ATOM 3699 C C . ALA A 1 507 ? -21.169 -6.585 -4.606 1.00 87.75 507 ALA A C 1
ATOM 3701 O O . ALA A 1 507 ? -20.053 -6.561 -5.131 1.00 87.75 507 ALA A O 1
ATOM 3702 N N . GLU A 1 508 ? -22.233 -7.101 -5.215 1.00 81.62 508 GLU A N 1
ATOM 3703 C CA . GLU A 1 508 ? -22.218 -7.532 -6.612 1.00 81.62 508 GLU A CA 1
ATOM 3704 C C . GLU A 1 508 ? -21.768 -6.390 -7.538 1.00 81.62 508 GLU A C 1
ATOM 3706 O O . GLU A 1 508 ? -22.000 -5.215 -7.249 1.00 81.62 508 GLU A O 1
ATOM 3711 N N . GLY A 1 509 ? -21.028 -6.728 -8.597 1.00 80.62 509 GLY A N 1
ATOM 3712 C CA . GLY A 1 509 ? -20.411 -5.737 -9.486 1.00 80.62 509 GLY A CA 1
ATOM 3713 C C . GLY A 1 509 ? -19.244 -4.950 -8.871 1.00 80.62 509 GLY A C 1
ATOM 3714 O O . GLY A 1 509 ? -18.781 -3.989 -9.471 1.00 80.62 509 GLY A O 1
ATOM 3715 N N . GLY A 1 510 ? -18.755 -5.325 -7.681 1.00 83.75 510 GLY A N 1
ATOM 3716 C CA . GLY A 1 510 ? -17.622 -4.649 -7.037 1.00 83.75 510 GLY A CA 1
ATOM 3717 C C . GLY A 1 510 ? -17.991 -3.339 -6.336 1.00 83.75 510 GLY A C 1
ATOM 3718 O O . GLY A 1 510 ? -17.100 -2.575 -5.967 1.00 83.75 510 GLY A O 1
ATOM 3719 N N . VAL A 1 511 ? -19.284 -3.080 -6.113 1.00 86.38 511 VAL A N 1
ATOM 3720 C CA . VAL A 1 511 ? -19.728 -1.857 -5.437 1.00 86.38 511 VAL A CA 1
ATOM 3721 C C . VAL A 1 511 ? -19.265 -1.850 -3.981 1.00 86.38 511 VAL A C 1
ATOM 3723 O O . VAL A 1 511 ? -19.500 -2.797 -3.225 1.00 86.38 511 VAL A O 1
ATOM 3726 N N . VAL A 1 512 ? -18.617 -0.760 -3.579 1.00 89.06 512 VAL A N 1
ATOM 3727 C CA . VAL A 1 512 ? -18.109 -0.552 -2.222 1.00 89.06 512 VAL A CA 1
ATOM 3728 C C . VAL A 1 512 ? -19.252 -0.161 -1.288 1.00 89.06 512 VAL A C 1
ATOM 3730 O O . VAL A 1 512 ? -19.910 0.857 -1.476 1.00 89.06 512 VAL A O 1
ATOM 3733 N N . VAL A 1 513 ? -19.460 -0.955 -0.238 1.00 87.62 513 VAL A N 1
ATOM 3734 C CA . VAL A 1 513 ? -20.455 -0.699 0.808 1.00 87.62 513 VAL A CA 1
ATOM 3735 C C . VAL A 1 513 ? -19.734 -0.516 2.137 1.00 87.62 513 VAL A C 1
ATOM 3737 O O . VAL A 1 513 ? -19.211 -1.480 2.702 1.00 87.62 513 VAL A O 1
ATOM 3740 N N . ALA A 1 514 ? -19.699 0.719 2.639 1.00 85.12 514 ALA A N 1
ATOM 3741 C CA . ALA A 1 514 ? -19.073 1.047 3.918 1.00 85.12 514 ALA A CA 1
ATOM 3742 C C . ALA A 1 514 ? -19.756 0.310 5.091 1.00 85.12 514 ALA A C 1
ATOM 3744 O O . ALA A 1 514 ? -20.983 0.264 5.188 1.00 85.12 514 ALA A O 1
ATOM 3745 N N . GLU A 1 515 ? -18.964 -0.254 6.006 1.00 80.06 515 GLU A N 1
ATOM 3746 C CA . GLU A 1 515 ? -19.429 -0.879 7.250 1.00 80.06 515 GLU A CA 1
ATOM 3747 C C . GLU A 1 515 ? -19.131 0.090 8.402 1.00 80.06 515 GLU A C 1
ATOM 3749 O O . GLU A 1 515 ? -17.981 0.264 8.796 1.00 80.06 515 GLU A O 1
ATOM 3754 N N . ARG A 1 516 ? -20.167 0.744 8.946 1.00 67.06 516 ARG A N 1
ATOM 3755 C CA . ARG A 1 516 ? -20.016 1.577 10.149 1.00 67.06 516 ARG A CA 1
ATOM 3756 C C . ARG A 1 516 ? -19.721 0.682 11.354 1.00 67.06 516 ARG A C 1
ATOM 3758 O O . ARG A 1 516 ? -20.374 -0.351 11.523 1.00 67.06 516 ARG A O 1
ATOM 3765 N N . ALA A 1 517 ? -18.772 1.085 12.198 1.00 56.59 517 ALA A N 1
ATOM 3766 C CA . ALA A 1 517 ? -18.633 0.497 13.524 1.00 56.59 517 ALA A CA 1
ATOM 3767 C C . ALA A 1 517 ? -19.952 0.717 14.283 1.00 56.59 517 ALA A C 1
ATOM 3769 O O . ALA A 1 517 ? -20.499 1.820 14.281 1.00 56.59 517 ALA A O 1
ATOM 3770 N N . ALA A 1 518 ? -20.509 -0.337 14.882 1.00 45.28 518 ALA A N 1
ATOM 3771 C CA . ALA A 1 518 ? -21.590 -0.147 15.838 1.00 45.28 518 ALA A CA 1
ATOM 3772 C C . ALA A 1 518 ? -20.986 0.613 17.024 1.00 45.28 518 ALA A C 1
ATOM 3774 O O . ALA A 1 518 ? -20.099 0.078 17.687 1.00 45.28 518 ALA A O 1
ATOM 3775 N N . GLY A 1 519 ? -21.401 1.864 17.234 1.00 38.69 519 GLY A N 1
ATOM 3776 C CA . GLY A 1 519 ? -20.965 2.634 18.397 1.00 38.69 519 GLY A CA 1
ATOM 3777 C C . GLY A 1 519 ? -21.305 1.888 19.694 1.00 38.69 519 GLY A C 1
ATOM 3778 O O . GLY A 1 519 ? -22.252 1.088 19.700 1.00 38.69 519 GLY A O 1
ATOM 3779 N N . PRO A 1 520 ? -20.568 2.122 20.793 1.00 35.66 520 PRO A N 1
ATOM 3780 C CA . PRO A 1 520 ? -20.990 1.638 22.095 1.00 35.66 520 PRO A CA 1
ATOM 3781 C C . PRO A 1 520 ? -22.367 2.235 22.387 1.00 35.66 520 PRO A C 1
ATOM 3783 O O . PRO A 1 520 ? -22.548 3.450 22.428 1.00 35.66 520 PRO A O 1
ATOM 3786 N N . SER A 1 521 ? -23.368 1.383 22.558 1.00 33.19 521 SER A N 1
ATOM 3787 C CA . SER A 1 521 ? -24.623 1.773 23.183 1.00 33.19 521 SER A CA 1
ATOM 3788 C C . SER A 1 521 ? -24.333 2.082 24.655 1.00 33.19 521 SER A C 1
ATOM 3790 O O . SER A 1 521 ? -24.253 1.158 25.460 1.00 33.19 521 SER A O 1
ATOM 3792 N N . GLY A 1 522 ? -24.123 3.356 24.987 1.00 26.12 522 GLY A N 1
ATOM 3793 C CA . GLY A 1 522 ? -23.943 3.829 26.360 1.00 26.12 522 GLY A CA 1
ATOM 3794 C C . GLY A 1 522 ? -23.233 5.179 26.412 1.00 26.12 522 GLY A C 1
ATOM 3795 O O . GLY A 1 522 ? -22.118 5.312 25.917 1.00 26.12 522 GLY A O 1
ATOM 3796 N N . ALA A 1 523 ? -23.891 6.180 26.995 1.00 32.62 523 ALA A N 1
ATOM 3797 C CA . ALA A 1 523 ? -23.306 7.484 27.281 1.00 32.62 523 ALA A CA 1
ATOM 3798 C C . ALA A 1 523 ? -22.016 7.331 28.115 1.00 32.62 523 ALA A C 1
ATOM 3800 O O . ALA A 1 523 ? -22.022 6.623 29.120 1.00 32.62 523 ALA A O 1
ATOM 3801 N N . GLY A 1 524 ? -20.930 7.996 27.700 1.00 30.20 524 GLY A N 1
ATOM 3802 C CA . GLY A 1 524 ? -19.754 8.237 28.551 1.00 30.20 524 GLY A CA 1
ATOM 3803 C C . GLY A 1 524 ? -18.432 7.530 28.214 1.00 30.20 524 GLY A C 1
ATOM 3804 O O . GLY A 1 524 ? -17.489 7.691 28.980 1.00 30.20 524 GLY A O 1
ATOM 3805 N N . ALA A 1 525 ? -18.294 6.797 27.104 1.00 34.00 525 ALA A N 1
ATOM 3806 C CA . ALA A 1 525 ? -16.987 6.282 26.667 1.00 34.00 525 ALA A CA 1
ATOM 3807 C C . ALA A 1 525 ? -16.434 7.139 25.518 1.00 34.00 525 ALA A C 1
ATOM 3809 O O . ALA A 1 525 ? -17.063 7.228 24.462 1.00 34.00 525 ALA A O 1
ATOM 3810 N N . GLY A 1 526 ? -15.280 7.782 25.741 1.00 41.19 526 GLY A N 1
ATOM 3811 C CA . GLY A 1 526 ? -14.560 8.569 24.740 1.00 41.19 526 GLY A CA 1
ATOM 3812 C C . GLY A 1 526 ? -14.427 7.806 23.424 1.00 41.19 526 GLY A C 1
ATOM 3813 O O . GLY A 1 526 ? -14.315 6.580 23.402 1.00 41.19 526 GLY A O 1
ATOM 3814 N N . ALA A 1 527 ? -14.503 8.535 22.316 1.00 48.72 527 ALA A N 1
ATOM 3815 C CA . ALA A 1 527 ? -14.513 8.016 20.952 1.00 48.72 527 ALA A CA 1
ATOM 3816 C C . ALA A 1 527 ? -13.126 7.503 20.502 1.00 48.72 527 ALA A C 1
ATOM 3818 O O . ALA A 1 527 ? -12.626 7.897 19.443 1.00 48.72 527 ALA A O 1
ATOM 3819 N N . GLY A 1 528 ? -12.508 6.696 21.366 1.00 57.81 528 GLY A N 1
ATOM 3820 C CA . GLY A 1 528 ? -11.072 6.568 21.542 1.00 57.81 528 GLY A CA 1
ATOM 3821 C C . GLY A 1 528 ? -10.383 5.930 20.353 1.00 57.81 528 GLY A C 1
ATOM 3822 O O . GLY A 1 528 ? -10.652 4.778 20.004 1.00 57.81 528 GLY A O 1
ATOM 3823 N N . GLY A 1 529 ? -9.459 6.687 19.769 1.00 73.38 529 GLY A N 1
ATOM 3824 C CA . GLY A 1 529 ? -8.356 6.086 19.041 1.00 73.38 529 GLY A CA 1
ATOM 3825 C C . GLY A 1 529 ? -7.343 5.508 20.026 1.00 73.38 529 GLY A C 1
ATOM 3826 O O . GLY A 1 529 ? -7.537 5.491 21.241 1.00 73.38 529 GLY A O 1
ATOM 3827 N N . ARG A 1 530 ? -6.227 5.021 19.501 1.00 82.75 530 ARG A N 1
ATOM 3828 C CA . ARG A 1 530 ? -5.097 4.565 20.302 1.00 82.75 530 ARG A CA 1
ATOM 3829 C C . ARG A 1 530 ? -4.082 5.694 20.413 1.00 82.75 530 ARG A C 1
ATOM 3831 O O . ARG A 1 530 ? -3.567 6.157 19.397 1.00 82.75 530 ARG A O 1
ATOM 3838 N N . GLY A 1 531 ? -3.795 6.110 21.643 1.00 85.06 531 GLY A N 1
ATOM 3839 C CA . GLY A 1 531 ? -2.679 7.001 21.937 1.00 85.06 531 GLY A CA 1
ATOM 3840 C C . GLY A 1 531 ? -1.347 6.372 21.517 1.00 85.06 531 GLY A C 1
ATOM 3841 O O . GLY A 1 531 ? -1.135 5.171 21.711 1.00 85.06 531 GLY A O 1
ATOM 3842 N N . VAL A 1 532 ? -0.483 7.165 20.889 1.00 83.75 532 VAL A N 1
ATOM 3843 C CA . VAL A 1 532 ? 0.843 6.744 20.400 1.00 83.75 532 VAL A CA 1
ATOM 3844 C C . VAL A 1 532 ? 1.952 7.480 21.137 1.00 83.75 532 VAL A C 1
ATOM 3846 O O . VAL A 1 532 ? 2.913 6.868 21.599 1.00 83.75 532 VAL A O 1
ATOM 3849 N N . SER A 1 533 ? 1.816 8.799 21.225 1.00 84.25 533 SER A N 1
ATOM 3850 C CA . SER A 1 533 ? 2.791 9.703 21.822 1.00 84.25 533 SER A CA 1
ATOM 3851 C C . SER A 1 533 ? 2.096 10.479 22.926 1.00 84.25 533 SER A C 1
ATOM 3853 O O . SER A 1 533 ? 1.086 11.130 22.662 1.00 84.25 533 SER A O 1
ATOM 3855 N N . GLY A 1 534 ? 2.597 10.357 24.156 1.00 83.62 534 GLY A N 1
ATOM 3856 C CA . GLY A 1 534 ? 2.003 10.991 25.329 1.00 83.62 534 GLY A CA 1
ATOM 3857 C C . GLY A 1 534 ? 2.015 12.520 25.254 1.00 83.62 534 GLY A C 1
ATOM 3858 O O . GLY A 1 534 ? 2.738 13.117 24.465 1.00 83.62 534 GLY A O 1
ATOM 3859 N N . GLY A 1 535 ? 1.216 13.153 26.111 1.00 89.12 535 GLY A N 1
ATOM 3860 C CA . GLY A 1 535 ? 1.056 14.606 26.146 1.00 89.12 535 GLY A CA 1
ATOM 3861 C C . GLY A 1 535 ? -0.303 15.063 25.622 1.00 89.12 535 GLY A C 1
ATOM 3862 O O . GLY A 1 535 ? -1.121 14.261 25.160 1.00 89.12 535 GLY A O 1
ATOM 3863 N N . ARG A 1 536 ? -0.551 16.371 25.740 1.00 92.38 536 ARG A N 1
ATOM 3864 C CA . ARG A 1 536 ? -1.778 17.019 25.276 1.00 92.38 536 ARG A CA 1
ATOM 3865 C C . ARG A 1 536 ? -1.460 18.122 24.289 1.00 92.38 536 ARG A C 1
ATOM 3867 O O . ARG A 1 536 ? -0.665 19.007 24.582 1.00 92.38 536 ARG A O 1
ATOM 3874 N N . GLY A 1 537 ? -2.117 18.037 23.145 1.00 91.69 537 GLY A N 1
ATOM 3875 C CA . GLY A 1 537 ? -2.070 19.006 22.070 1.00 91.69 537 GLY A CA 1
ATOM 3876 C C . GLY A 1 537 ? -3.383 19.757 21.974 1.00 91.69 537 GLY A C 1
ATOM 3877 O O . GLY A 1 537 ? -4.451 19.179 22.188 1.00 91.69 537 GLY A O 1
ATOM 3878 N N . PHE A 1 538 ? -3.313 21.033 21.630 1.00 94.19 538 PHE A N 1
ATOM 3879 C CA . PHE A 1 538 ? -4.485 21.842 21.337 1.00 94.19 538 PHE A CA 1
ATOM 3880 C C . PHE A 1 538 ? -4.213 22.697 20.114 1.00 94.19 538 PHE A C 1
ATOM 3882 O O . PHE A 1 538 ? -3.090 23.164 19.916 1.00 94.19 538 PHE A O 1
ATOM 3889 N N . GLY A 1 539 ? -5.227 22.862 19.272 1.00 94.56 539 GLY A N 1
ATOM 3890 C CA . GLY A 1 539 ? -5.032 23.605 18.047 1.00 94.56 539 GLY A CA 1
ATOM 3891 C C . GLY A 1 539 ? -6.174 23.511 17.056 1.00 94.56 539 GLY A C 1
ATOM 3892 O O . GLY A 1 539 ? -7.246 22.964 17.336 1.00 94.56 539 GLY A O 1
ATOM 3893 N N . THR A 1 540 ? -5.924 24.087 15.888 1.00 95.62 540 THR A N 1
ATOM 3894 C CA . THR A 1 540 ? -6.872 24.125 14.776 1.00 95.62 540 THR A CA 1
ATOM 3895 C C . THR A 1 540 ? -6.568 22.994 13.808 1.00 95.62 540 THR A C 1
ATOM 3897 O O . THR A 1 540 ? -5.423 22.808 13.396 1.00 95.62 540 THR A O 1
ATOM 3900 N N . VAL A 1 541 ? -7.598 22.242 13.432 1.00 95.94 541 VAL A N 1
ATOM 3901 C CA . VAL A 1 541 ? -7.464 21.118 12.512 1.00 95.94 541 VAL A CA 1
ATOM 3902 C C . VAL A 1 541 ? -7.002 21.593 11.140 1.00 95.94 541 VAL A C 1
ATOM 3904 O O . VAL A 1 541 ? -7.588 22.504 10.553 1.00 95.94 541 VAL A O 1
ATOM 3907 N N . TRP A 1 542 ? -5.988 20.914 10.618 1.00 94.25 542 TRP A N 1
ATOM 3908 C CA . TRP A 1 542 ? -5.426 21.086 9.286 1.00 94.25 542 TRP A CA 1
ATOM 3909 C C . TRP A 1 542 ? -5.259 19.719 8.617 1.00 94.25 542 TRP A C 1
ATOM 3911 O O . TRP A 1 542 ? -5.013 18.722 9.292 1.00 94.25 542 TRP A O 1
ATOM 3921 N N . ASP A 1 543 ? -5.406 19.653 7.297 1.00 88.06 543 ASP A N 1
ATOM 3922 C CA . ASP A 1 543 ? -5.326 18.415 6.509 1.00 88.06 543 ASP A CA 1
ATOM 3923 C C . ASP A 1 543 ? -3.975 18.228 5.797 1.00 88.06 543 ASP A C 1
ATOM 3925 O O . ASP A 1 543 ? -3.795 17.259 5.058 1.00 88.06 543 ASP A O 1
ATOM 3929 N N . GLY A 1 544 ? -3.019 19.133 6.023 1.00 83.69 544 GLY A N 1
ATOM 3930 C CA . GLY A 1 544 ? -1.701 19.095 5.388 1.00 83.69 544 GLY A CA 1
ATOM 3931 C C . GLY A 1 544 ? -1.632 19.828 4.044 1.00 83.69 544 GLY A C 1
ATOM 3932 O O . GLY A 1 544 ? -0.565 19.856 3.431 1.00 83.69 544 GLY A O 1
ATOM 3933 N N . VAL A 1 545 ? -2.734 20.422 3.569 1.00 81.38 545 VAL A N 1
ATOM 3934 C CA . VAL A 1 545 ? -2.786 21.122 2.279 1.00 81.38 545 VAL A CA 1
ATOM 3935 C C . VAL A 1 545 ? -2.709 22.638 2.474 1.00 81.38 545 VAL A C 1
ATOM 3937 O O . VAL A 1 545 ? -3.432 23.221 3.280 1.00 81.38 545 VAL A O 1
ATOM 3940 N N . GLY A 1 546 ? -1.845 23.298 1.699 1.00 81.19 546 GLY A N 1
ATOM 3941 C CA . GLY A 1 546 ? -1.659 24.750 1.756 1.00 81.19 546 GLY A CA 1
ATOM 3942 C C . GLY A 1 546 ? -0.876 25.215 2.987 1.00 81.19 546 GLY A C 1
ATOM 3943 O O . GLY A 1 546 ? -0.113 24.456 3.577 1.00 81.19 546 GLY A O 1
ATOM 3944 N N . THR A 1 547 ? -1.025 26.487 3.356 1.00 81.31 547 THR A N 1
ATOM 3945 C CA . THR A 1 547 ? -0.385 27.044 4.556 1.00 81.31 547 THR A CA 1
ATOM 3946 C C . THR A 1 547 ? -1.187 26.654 5.796 1.00 81.31 547 THR A C 1
ATOM 3948 O O . THR A 1 547 ? -2.375 26.964 5.883 1.00 81.31 547 THR A O 1
ATOM 3951 N N . GLY A 1 548 ? -0.545 25.973 6.748 1.00 82.25 548 GLY A N 1
ATOM 3952 C CA . GLY A 1 548 ? -1.179 25.559 7.999 1.00 82.25 548 GLY A CA 1
ATOM 3953 C C . GLY A 1 548 ? -1.497 26.738 8.936 1.00 82.25 548 GLY A C 1
ATOM 3954 O O . GLY A 1 548 ? -0.807 27.760 8.893 1.00 82.25 548 GLY A O 1
ATOM 3955 N N . PRO A 1 549 ? -2.534 26.620 9.788 1.00 88.31 549 PRO A N 1
ATOM 3956 C CA . PRO A 1 549 ? -2.837 27.615 10.813 1.00 88.31 549 PRO A CA 1
ATOM 3957 C C . PRO A 1 549 ? -1.770 27.623 11.926 1.00 88.31 549 PRO A C 1
ATOM 3959 O O . PRO A 1 549 ? -1.074 26.622 12.114 1.00 88.31 549 PRO A O 1
ATOM 3962 N N . PRO A 1 550 ? -1.659 28.712 12.713 1.00 84.00 550 PRO A N 1
ATOM 3963 C CA . PRO A 1 550 ? -0.913 28.669 13.967 1.00 84.00 550 PRO A CA 1
ATOM 3964 C C . PRO A 1 550 ? -1.519 27.601 14.890 1.00 84.00 550 PRO A C 1
ATOM 3966 O O . PRO A 1 550 ? -2.741 27.439 14.931 1.00 84.00 550 PRO A O 1
ATOM 3969 N N . GLU A 1 551 ? -0.661 26.872 15.610 1.00 90.12 551 GLU A N 1
ATOM 3970 C CA . GLU A 1 551 ? -1.057 25.727 16.447 1.00 90.12 551 GLU A CA 1
ATOM 3971 C C . GLU A 1 551 ? -1.837 24.666 15.648 1.00 90.12 551 GLU A C 1
ATOM 3973 O O . GLU A 1 551 ? -2.988 24.343 15.948 1.00 90.12 551 GLU A O 1
ATOM 3978 N N . ALA A 1 552 ? -1.242 24.154 14.570 1.00 93.69 552 ALA A N 1
ATOM 3979 C CA . ALA A 1 552 ? -1.903 23.175 13.718 1.00 93.69 552 ALA A CA 1
ATOM 3980 C C . ALA A 1 552 ? -1.995 21.796 14.392 1.00 93.69 552 ALA A C 1
ATOM 3982 O O . ALA A 1 552 ? -0.989 21.218 14.811 1.00 93.69 552 ALA A O 1
ATOM 3983 N N . VAL A 1 553 ? -3.203 21.228 14.398 1.00 96.06 553 VAL A N 1
ATOM 3984 C CA . VAL A 1 553 ? -3.425 19.799 14.646 1.00 96.06 553 VAL A CA 1
ATOM 3985 C C . VAL A 1 553 ? -3.652 19.115 13.305 1.00 96.06 553 VAL A C 1
ATOM 3987 O O . VAL A 1 553 ? -4.657 19.363 12.639 1.00 96.06 553 VAL A O 1
ATOM 3990 N N . LEU A 1 554 ? -2.737 18.237 12.900 1.00 95.00 554 LEU A N 1
ATOM 3991 C CA . LEU A 1 554 ? -2.863 17.517 11.636 1.00 95.00 554 LEU A CA 1
ATOM 3992 C C . LEU A 1 554 ? -3.891 16.390 11.785 1.00 95.00 554 LEU A C 1
ATOM 3994 O O . LEU A 1 554 ? -3.677 15.462 12.565 1.00 95.00 554 LEU A O 1
ATOM 3998 N N . VAL A 1 555 ? -4.991 16.447 11.033 1.00 94.19 555 VAL A N 1
ATOM 3999 C CA . VAL A 1 555 ? -5.993 15.373 10.965 1.00 94.19 555 VAL A CA 1
ATOM 4000 C C . VAL A 1 555 ? -5.970 14.763 9.573 1.00 94.19 555 VAL A C 1
ATOM 4002 O O . VAL A 1 555 ? -6.386 15.381 8.596 1.00 94.19 555 VAL A O 1
ATOM 4005 N N . VAL A 1 556 ? -5.512 13.518 9.482 1.00 90.81 556 VAL A N 1
ATOM 4006 C CA . VAL A 1 556 ? -5.339 12.813 8.205 1.00 90.81 556 VAL A CA 1
ATOM 4007 C C . VAL A 1 556 ? -6.011 11.450 8.218 1.00 90.81 556 VAL A C 1
ATOM 4009 O O . VAL A 1 556 ? -6.267 10.845 9.261 1.00 90.81 556 VAL A O 1
ATOM 4012 N N . ARG A 1 557 ? -6.305 10.921 7.027 1.00 86.00 557 ARG A N 1
ATOM 4013 C CA . ARG A 1 557 ? -6.840 9.559 6.920 1.00 86.00 557 ARG A CA 1
ATOM 4014 C C . ARG A 1 557 ? -5.770 8.518 7.236 1.00 86.00 557 ARG A C 1
ATOM 4016 O O . ARG A 1 557 ? -6.036 7.567 7.964 1.00 86.00 557 ARG A O 1
ATOM 4023 N N . THR A 1 558 ? -4.589 8.691 6.662 1.00 83.31 558 THR A N 1
ATOM 4024 C CA . THR A 1 558 ? -3.462 7.756 6.703 1.00 83.31 558 THR A CA 1
ATOM 4025 C C . THR A 1 558 ? -2.188 8.525 7.002 1.00 83.31 558 THR A C 1
ATOM 4027 O O . THR A 1 558 ? -2.032 9.668 6.577 1.00 83.31 558 THR A O 1
ATOM 4030 N N . LEU A 1 559 ? -1.270 7.878 7.707 1.00 83.00 559 LEU A N 1
ATOM 4031 C CA . LEU A 1 559 ? 0.042 8.415 8.045 1.00 83.00 559 LEU A CA 1
ATOM 4032 C C . LEU A 1 559 ? 1.014 8.272 6.860 1.00 83.00 559 LEU A C 1
ATOM 4034 O O . LEU A 1 559 ? 1.856 7.377 6.850 1.00 83.00 559 LEU A O 1
ATOM 4038 N N . ASP A 1 560 ? 0.859 9.123 5.845 1.00 79.75 560 ASP A N 1
ATOM 4039 C CA . ASP A 1 560 ? 1.755 9.158 4.681 1.00 79.75 560 ASP A CA 1
ATOM 4040 C C . ASP A 1 560 ? 3.174 9.607 5.101 1.00 79.75 560 ASP A C 1
ATOM 4042 O O . ASP A 1 560 ? 3.302 10.632 5.779 1.00 79.75 560 ASP A O 1
ATOM 4046 N N . PRO A 1 561 ? 4.248 8.884 4.719 1.00 74.12 561 PRO A N 1
ATOM 4047 C CA . PRO A 1 561 ? 5.627 9.295 4.993 1.00 74.12 561 PRO A CA 1
ATOM 4048 C C . PRO A 1 561 ? 5.973 10.725 4.554 1.00 74.12 561 PRO A C 1
ATOM 4050 O O . PRO A 1 561 ? 6.799 11.371 5.200 1.00 74.12 561 PRO A O 1
ATOM 4053 N N . ALA A 1 562 ? 5.320 11.251 3.513 1.00 76.88 562 ALA A N 1
ATOM 4054 C CA . ALA A 1 562 ? 5.534 12.616 3.034 1.00 76.88 562 ALA A CA 1
ATOM 4055 C C . ALA A 1 562 ? 5.147 13.697 4.065 1.00 76.88 562 ALA A C 1
ATOM 4057 O O . ALA A 1 562 ? 5.581 14.842 3.949 1.00 76.88 562 ALA A O 1
ATOM 4058 N N . LEU A 1 563 ? 4.365 13.342 5.091 1.00 83.81 563 LEU A N 1
ATOM 4059 C CA . LEU A 1 563 ? 3.948 14.240 6.172 1.00 83.81 563 LEU A CA 1
ATOM 4060 C C . LEU A 1 563 ? 5.019 14.409 7.263 1.00 83.81 563 LEU A C 1
ATOM 4062 O O . LEU A 1 563 ? 4.871 15.280 8.117 1.00 83.81 563 LEU A O 1
ATOM 4066 N N . ALA A 1 564 ? 6.087 13.600 7.262 1.00 82.56 564 ALA A N 1
ATOM 4067 C CA . ALA A 1 564 ? 7.133 13.632 8.295 1.00 82.56 564 ALA A CA 1
ATOM 4068 C C . ALA A 1 564 ? 7.712 15.030 8.574 1.00 82.56 564 ALA A C 1
ATOM 4070 O O . ALA A 1 564 ? 7.876 15.368 9.745 1.00 82.56 564 ALA A O 1
ATOM 4071 N N . PRO A 1 565 ? 7.945 15.891 7.571 1.00 80.75 565 PRO A N 1
ATOM 4072 C CA . PRO A 1 565 ? 8.514 17.221 7.818 1.00 80.75 565 PRO A CA 1
ATOM 4073 C C . PRO A 1 565 ? 7.540 18.214 8.441 1.00 80.75 565 PRO A C 1
ATOM 4075 O O . PRO A 1 565 ? 7.953 19.282 8.881 1.00 80.75 565 PRO A O 1
ATOM 4078 N N . LEU A 1 566 ? 6.247 17.887 8.480 1.00 85.69 566 LEU A N 1
ATOM 4079 C CA . LEU A 1 566 ? 5.258 18.723 9.149 1.00 85.69 566 LEU A CA 1
ATOM 4080 C C . LEU A 1 566 ? 5.344 18.564 10.668 1.00 85.69 566 LEU A C 1
ATOM 4082 O O . LEU A 1 566 ? 5.053 19.521 11.377 1.00 85.69 566 LEU A O 1
ATOM 4086 N N . LEU A 1 567 ? 5.787 17.397 11.159 1.00 87.81 567 LEU A N 1
ATOM 4087 C CA . LEU A 1 567 ? 5.756 17.021 12.577 1.00 87.81 567 LEU A CA 1
ATOM 4088 C C . LEU A 1 567 ? 6.321 18.082 13.539 1.00 87.81 567 LEU A C 1
ATOM 4090 O O . LEU A 1 567 ? 5.626 18.368 14.511 1.00 87.81 567 LEU A O 1
ATOM 4094 N N . PRO A 1 568 ? 7.487 18.718 13.290 1.00 85.31 568 PRO A N 1
ATOM 4095 C CA . PRO A 1 568 ? 8.050 19.705 14.219 1.00 85.31 568 PRO A CA 1
ATOM 4096 C C . PRO A 1 568 ? 7.154 20.929 14.473 1.00 85.31 568 PRO A C 1
ATOM 4098 O O . PRO A 1 568 ? 7.344 21.635 15.457 1.00 85.31 568 PRO A O 1
ATOM 4101 N N . HIS A 1 569 ? 6.183 21.185 13.593 1.00 85.94 569 HIS A N 1
ATOM 4102 C CA . HIS A 1 569 ? 5.314 22.363 13.624 1.00 85.94 569 HIS A CA 1
ATOM 4103 C C . HIS A 1 569 ? 3.908 22.062 14.157 1.00 85.94 569 HIS A C 1
ATOM 4105 O O . HIS A 1 569 ? 3.068 22.960 14.233 1.00 85.94 569 HIS A O 1
ATOM 4111 N N . LEU A 1 570 ? 3.620 20.801 14.484 1.00 92.81 570 LEU A N 1
ATOM 4112 C CA . LEU A 1 570 ? 2.294 20.376 14.912 1.00 92.81 570 LEU A CA 1
ATOM 4113 C C . LEU A 1 570 ? 2.167 20.422 16.429 1.00 92.81 570 LEU A C 1
ATOM 4115 O O . LEU A 1 570 ? 3.029 19.936 17.157 1.00 92.81 570 LEU A O 1
ATOM 4119 N N . THR A 1 571 ? 1.027 20.909 16.909 1.00 94.44 571 THR A N 1
ATOM 4120 C CA . THR A 1 571 ? 0.651 20.776 18.323 1.00 94.44 571 THR A CA 1
ATOM 4121 C C . THR A 1 571 ? -0.042 19.445 18.603 1.00 94.44 571 THR A C 1
ATOM 4123 O O . THR A 1 571 ? -0.146 19.044 19.759 1.00 94.44 571 THR A O 1
ATOM 4126 N N . GLY A 1 572 ? -0.483 18.727 17.566 1.00 94.62 572 GLY A N 1
ATOM 4127 C CA . GLY A 1 572 ? -1.015 17.372 17.674 1.00 94.62 572 GLY A CA 1
ATOM 4128 C C . GLY A 1 572 ? -1.202 16.684 16.321 1.00 94.62 572 GLY A C 1
ATOM 4129 O O . GLY A 1 572 ? -1.259 17.331 15.274 1.00 94.62 572 GLY A O 1
ATOM 4130 N N . LEU A 1 573 ? -1.328 15.358 16.349 1.00 95.12 573 LEU A N 1
ATOM 4131 C CA . LEU A 1 573 ? -1.547 14.515 15.175 1.00 95.12 573 LEU A CA 1
ATOM 4132 C C . LEU A 1 573 ? -2.675 13.512 15.432 1.00 95.12 573 LEU A C 1
ATOM 4134 O O . LEU A 1 573 ? -2.653 12.749 16.399 1.00 95.12 573 LEU A O 1
ATOM 4138 N N . VAL A 1 574 ? -3.650 13.474 14.530 1.00 93.19 574 VAL A N 1
ATOM 4139 C CA . VAL A 1 574 ? -4.763 12.526 14.555 1.00 93.19 574 VAL A CA 1
ATOM 4140 C C . VAL A 1 574 ? -4.837 11.795 13.223 1.00 93.19 574 VAL A C 1
ATOM 4142 O O . VAL A 1 574 ? -5.002 12.411 12.171 1.00 93.19 574 VAL A O 1
ATOM 4145 N N . ALA A 1 575 ? -4.773 10.467 13.260 1.00 90.19 575 ALA A N 1
ATOM 4146 C CA . ALA A 1 575 ? -4.953 9.640 12.073 1.00 90.19 575 ALA A CA 1
ATOM 4147 C C . ALA A 1 575 ? -6.184 8.738 12.185 1.00 90.19 575 ALA A C 1
ATOM 4149 O O . ALA A 1 575 ? -6.371 8.020 13.171 1.00 90.19 575 ALA A O 1
ATOM 4150 N N . GLN A 1 576 ? -7.002 8.729 11.133 1.00 86.56 576 GLN A N 1
ATOM 4151 C CA . GLN A 1 576 ? -8.181 7.862 11.039 1.00 86.56 576 GLN A CA 1
ATOM 4152 C C . GLN A 1 576 ? -7.791 6.383 10.979 1.00 86.56 576 GLN A C 1
ATOM 4154 O O . GLN A 1 576 ? -8.394 5.531 11.626 1.00 86.56 576 GLN A O 1
ATOM 4159 N N . THR A 1 577 ? -6.744 6.081 10.217 1.00 76.19 577 THR A N 1
ATOM 4160 C CA . THR A 1 577 ? -6.174 4.748 10.052 1.00 76.19 577 THR A CA 1
ATOM 4161 C C . THR A 1 577 ? -4.670 4.796 10.280 1.00 76.19 577 THR A C 1
ATOM 4163 O O . THR A 1 577 ? -4.011 5.796 10.000 1.00 76.19 577 THR A O 1
ATOM 4166 N N . GLY A 1 578 ? -4.137 3.708 10.822 1.00 70.38 578 GLY A N 1
ATOM 4167 C CA . GLY A 1 578 ? -2.735 3.596 11.195 1.00 70.38 578 GLY A CA 1
ATOM 4168 C C . GLY A 1 578 ? -2.575 2.735 12.439 1.00 70.38 578 GLY A C 1
ATOM 4169 O O . GLY A 1 578 ? -3.538 2.434 13.149 1.00 70.38 578 GLY A O 1
ATOM 4170 N N . SER A 1 579 ? -1.347 2.315 12.683 1.00 71.69 579 SER A N 1
ATOM 4171 C CA . SER A 1 579 ? -0.921 1.623 13.889 1.00 71.69 579 SER A CA 1
ATOM 4172 C C . SER A 1 579 ? -0.026 2.560 14.702 1.00 71.69 579 SER A C 1
ATOM 4174 O O . SER A 1 579 ? 0.655 3.406 14.131 1.00 71.69 579 SER A O 1
ATOM 4176 N N . PRO A 1 580 ? 0.073 2.402 16.029 1.00 67.44 580 PRO A N 1
ATOM 4177 C CA . PRO A 1 580 ? 1.126 3.072 16.798 1.00 67.44 580 PRO A CA 1
ATOM 4178 C C . PRO A 1 580 ? 2.535 2.669 16.359 1.00 67.44 580 PRO A C 1
ATOM 4180 O O . PRO A 1 580 ? 3.491 3.374 16.643 1.00 67.44 580 PRO A O 1
ATOM 4183 N N . LEU A 1 581 ? 2.643 1.538 15.653 1.00 67.25 581 LEU A N 1
ATOM 4184 C CA . LEU A 1 581 ? 3.882 1.028 15.063 1.00 67.25 581 LEU A CA 1
ATOM 4185 C C . LEU A 1 581 ? 4.119 1.543 13.640 1.00 67.25 581 LEU A C 1
ATOM 4187 O O . LEU A 1 581 ? 5.022 1.056 12.959 1.00 67.25 581 LEU A O 1
ATOM 4191 N N . SER A 1 582 ? 3.247 2.421 13.145 1.00 73.25 582 SER A N 1
ATOM 4192 C CA . SER A 1 582 ? 3.406 3.048 11.841 1.00 73.25 582 SER A CA 1
ATOM 4193 C C . SER A 1 582 ? 4.530 4.066 11.897 1.00 73.25 582 SER A C 1
ATOM 4195 O O . SER A 1 582 ? 4.760 4.714 12.916 1.00 73.25 582 SER A O 1
ATOM 4197 N N . HIS A 1 583 ? 5.199 4.237 10.766 1.00 72.62 583 HIS A N 1
ATOM 4198 C CA . HIS A 1 583 ? 6.416 5.033 10.654 1.00 72.62 583 HIS A CA 1
ATOM 4199 C C . HIS A 1 583 ? 6.271 6.442 11.234 1.00 72.62 583 HIS A C 1
ATOM 4201 O O . HIS A 1 583 ? 7.006 6.852 12.129 1.00 72.62 583 HIS A O 1
ATOM 4207 N N . LEU A 1 584 ? 5.280 7.177 10.733 1.00 78.50 584 LEU A N 1
ATOM 4208 C CA . LEU A 1 584 ? 5.024 8.552 11.142 1.00 78.50 584 LEU A CA 1
ATOM 4209 C C . LEU A 1 584 ? 4.565 8.639 12.603 1.00 78.50 584 LEU A C 1
ATOM 4211 O O . LEU A 1 584 ? 4.773 9.657 13.246 1.00 78.50 584 LEU A O 1
ATOM 4215 N N . ALA A 1 585 ? 3.953 7.574 13.127 1.00 81.00 585 ALA A N 1
ATOM 4216 C CA . ALA A 1 585 ? 3.503 7.498 14.511 1.00 81.00 585 ALA A CA 1
ATOM 4217 C C . ALA A 1 585 ? 4.707 7.419 15.468 1.00 81.00 585 ALA A C 1
ATOM 4219 O O . ALA A 1 585 ? 4.736 8.109 16.487 1.00 81.00 585 ALA A O 1
ATOM 4220 N N . VAL A 1 586 ? 5.725 6.633 15.099 1.00 80.25 586 VAL A N 1
ATOM 4221 C CA . VAL A 1 586 ? 7.002 6.560 15.824 1.00 80.25 586 VAL A CA 1
ATOM 4222 C C . VAL A 1 586 ? 7.750 7.892 15.729 1.00 80.25 586 VAL A C 1
ATOM 4224 O O . VAL A 1 586 ? 8.149 8.425 16.759 1.00 80.25 586 VAL A O 1
ATOM 4227 N N . LEU A 1 587 ? 7.840 8.495 14.538 1.00 81.62 587 LEU A N 1
ATOM 4228 C CA . LEU A 1 587 ? 8.458 9.819 14.383 1.00 81.62 587 LEU A CA 1
ATOM 4229 C C . LEU A 1 587 ? 7.747 10.895 15.203 1.00 81.62 587 LEU A C 1
ATOM 4231 O O . LEU A 1 587 ? 8.396 11.672 15.892 1.00 81.62 587 LEU A O 1
ATOM 4235 N N . ALA A 1 588 ? 6.416 10.933 15.189 1.00 86.44 588 ALA A N 1
ATOM 4236 C CA . ALA A 1 588 ? 5.664 11.899 15.981 1.00 86.44 588 ALA A CA 1
ATOM 4237 C C . ALA A 1 588 ? 5.959 11.757 17.485 1.00 86.44 588 ALA A C 1
ATOM 4239 O O . ALA A 1 588 ? 6.028 12.757 18.195 1.00 86.44 588 ALA A O 1
ATOM 4240 N N . ARG A 1 589 ? 6.211 10.530 17.963 1.00 85.31 589 ARG A N 1
ATOM 4241 C CA . ARG A 1 589 ? 6.683 10.276 19.330 1.00 85.31 589 ARG A CA 1
ATOM 4242 C C . ARG A 1 589 ? 8.098 10.799 19.574 1.00 85.31 589 ARG A C 1
ATOM 4244 O O . ARG A 1 589 ? 8.331 11.378 20.630 1.00 85.31 589 ARG A O 1
ATOM 4251 N N . GLU A 1 590 ? 9.017 10.614 18.631 1.00 82.81 590 GLU A N 1
ATOM 4252 C CA . GLU A 1 590 ? 10.382 11.158 18.712 1.00 82.81 590 GLU A CA 1
ATOM 4253 C C . GLU A 1 590 ? 10.383 12.695 18.770 1.00 82.81 590 GLU A C 1
ATOM 4255 O O . GLU A 1 590 ? 11.109 13.277 19.570 1.00 82.81 590 GLU A O 1
ATOM 4260 N N . PHE A 1 591 ? 9.509 13.349 17.998 1.00 85.69 591 PHE A N 1
ATOM 4261 C CA . PHE A 1 591 ? 9.316 14.805 18.018 1.00 85.69 591 PHE A CA 1
ATOM 4262 C C . PHE A 1 591 ? 8.462 15.308 19.195 1.00 85.69 591 PHE A C 1
ATOM 4264 O O . PHE A 1 591 ? 8.231 16.508 19.313 1.00 85.69 591 PHE A O 1
ATOM 4271 N N . GLY A 1 592 ? 7.970 14.419 20.066 1.00 88.19 592 GLY A N 1
ATOM 4272 C CA . GLY A 1 592 ? 7.138 14.796 21.213 1.00 88.19 592 GLY A CA 1
ATOM 4273 C C . GLY A 1 592 ? 5.751 15.337 20.844 1.00 88.19 592 GLY A C 1
ATOM 4274 O O . GLY A 1 592 ? 5.118 15.997 21.665 1.00 88.19 592 GLY A O 1
ATOM 4275 N N . VAL A 1 593 ? 5.260 15.059 19.634 1.00 93.50 593 VAL A N 1
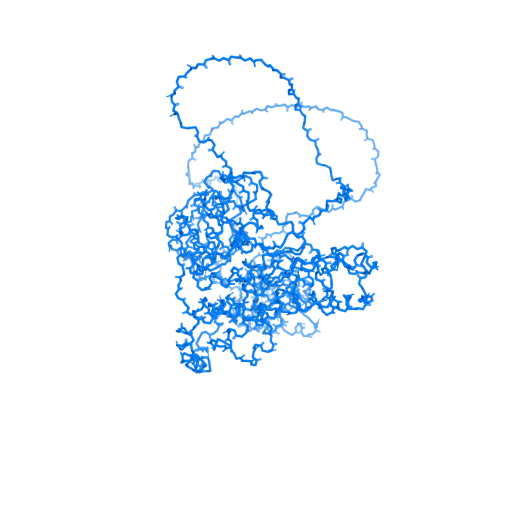ATOM 4276 C CA . VAL A 1 593 ? 3.946 15.501 19.147 1.00 93.50 593 VAL A CA 1
ATOM 4277 C C . VAL A 1 593 ? 2.855 14.581 19.710 1.00 93.50 593 VAL A C 1
ATOM 4279 O O . VAL A 1 593 ? 2.877 13.377 19.420 1.00 93.50 593 VAL A O 1
ATOM 4282 N N . PRO A 1 594 ? 1.867 15.093 20.469 1.00 94.38 594 PRO A N 1
ATOM 4283 C CA . PRO A 1 594 ? 0.735 14.305 20.957 1.00 94.38 594 PRO A CA 1
ATOM 4284 C C . PRO A 1 594 ? -0.014 13.642 19.800 1.00 94.38 594 PRO A C 1
ATOM 4286 O O . PRO A 1 594 ? -0.532 14.323 18.915 1.00 94.38 594 PRO A O 1
ATOM 4289 N N . THR A 1 595 ? -0.059 12.309 19.791 1.00 93.88 595 THR A N 1
ATOM 4290 C CA . THR A 1 595 ? -0.516 11.551 18.615 1.00 93.88 595 THR A CA 1
ATOM 4291 C C . THR A 1 595 ? -1.556 10.501 18.972 1.00 93.88 595 THR A C 1
ATOM 4293 O O . THR A 1 595 ? -1.335 9.685 19.869 1.00 93.88 595 THR A O 1
ATOM 4296 N N . VAL A 1 596 ? -2.658 10.474 18.219 1.00 92.00 596 VAL A N 1
ATOM 4297 C CA . VAL A 1 596 ? -3.722 9.467 18.320 1.00 92.00 596 VAL A CA 1
ATOM 4298 C C . VAL A 1 596 ? -4.000 8.865 16.942 1.00 92.00 596 VAL A C 1
ATOM 4300 O O . VAL A 1 596 ? -4.241 9.580 15.974 1.00 92.00 596 VAL A O 1
ATOM 4303 N N . VAL A 1 597 ? -4.007 7.537 16.840 1.00 88.81 597 VAL A N 1
ATOM 4304 C CA . VAL A 1 597 ? -4.261 6.812 15.581 1.00 88.81 597 VAL A CA 1
ATOM 4305 C C . VAL A 1 597 ? -5.470 5.893 15.700 1.00 88.81 597 VAL A C 1
ATOM 4307 O O . VAL A 1 597 ? -5.855 5.498 16.798 1.00 88.81 597 VAL A O 1
ATOM 4310 N N . GLY A 1 598 ? -6.067 5.509 14.574 1.00 79.81 598 GLY A N 1
ATOM 4311 C CA . GLY A 1 598 ? -7.240 4.631 14.577 1.00 79.81 598 GLY A CA 1
ATOM 4312 C C . GLY A 1 598 ? -8.500 5.325 15.093 1.00 79.81 598 GLY A C 1
ATOM 4313 O O . GLY A 1 598 ? -9.366 4.673 15.672 1.00 79.81 598 GLY A O 1
ATOM 4314 N N . VAL A 1 599 ? -8.585 6.649 14.936 1.00 84.44 599 VAL A N 1
ATOM 4315 C CA . VAL A 1 599 ? -9.773 7.418 15.312 1.00 84.44 599 VAL A CA 1
ATOM 4316 C C . VAL A 1 599 ? -10.830 7.238 14.228 1.00 84.44 599 VAL A C 1
ATOM 4318 O O . VAL A 1 599 ? -10.752 7.845 13.161 1.00 84.44 599 VAL A O 1
ATOM 4321 N N . ASP A 1 600 ? -11.830 6.401 14.500 1.00 77.62 600 ASP A N 1
ATOM 4322 C CA . ASP A 1 600 ? -12.901 6.098 13.546 1.00 77.62 600 ASP A CA 1
ATOM 4323 C C . ASP A 1 600 ? -13.524 7.392 12.981 1.00 77.62 600 ASP A C 1
ATOM 4325 O O . ASP A 1 600 ? -13.995 8.251 13.731 1.00 77.62 600 ASP A O 1
ATOM 4329 N N . ASP A 1 601 ? -13.535 7.510 11.649 1.00 77.56 601 ASP A N 1
ATOM 4330 C CA . ASP A 1 601 ? -14.071 8.642 10.878 1.00 77.56 601 ASP A CA 1
ATOM 4331 C C . ASP A 1 601 ? -13.483 10.035 11.200 1.00 77.56 601 ASP A C 1
ATOM 4333 O O . ASP A 1 601 ? -14.166 11.047 11.028 1.00 77.56 601 ASP A O 1
ATOM 4337 N N . ALA A 1 602 ? -12.224 10.102 11.659 1.00 86.31 602 ALA A N 1
ATOM 4338 C CA . ALA A 1 602 ? -11.569 11.340 12.103 1.00 86.31 602 ALA A CA 1
ATOM 4339 C C . ALA A 1 602 ? -11.726 12.524 11.138 1.00 86.31 602 ALA A C 1
ATOM 4341 O O . ALA A 1 602 ? -12.140 13.593 11.569 1.00 86.31 602 ALA A O 1
ATOM 4342 N N . VAL A 1 603 ? -11.467 12.332 9.839 1.00 88.50 603 VAL A N 1
ATOM 4343 C CA . VAL A 1 603 ? -11.477 13.430 8.851 1.00 88.50 603 VAL A CA 1
ATOM 4344 C C . VAL A 1 603 ? -12.873 14.044 8.692 1.00 88.50 603 VAL A C 1
ATOM 4346 O O . VAL A 1 603 ? -13.007 15.237 8.441 1.00 88.50 603 VAL A O 1
ATOM 4349 N N . ARG A 1 604 ? -13.938 13.247 8.852 1.00 85.75 604 ARG A N 1
ATOM 4350 C CA . ARG A 1 604 ? -15.320 13.755 8.794 1.00 85.75 604 ARG A CA 1
ATOM 4351 C C . ARG A 1 604 ? -15.785 14.336 10.123 1.00 85.75 604 ARG A C 1
ATOM 4353 O O . ARG A 1 604 ? -16.607 15.244 10.124 1.00 85.75 604 ARG A O 1
ATOM 4360 N N . ARG A 1 605 ? -15.311 13.782 11.241 1.00 86.62 605 ARG A N 1
ATOM 4361 C CA . ARG A 1 605 ? -15.652 14.242 12.596 1.00 86.62 605 ARG A CA 1
ATOM 4362 C C . ARG A 1 605 ? -14.963 15.554 12.952 1.00 86.62 605 ARG A C 1
ATOM 4364 O O . ARG A 1 605 ? -15.529 16.343 13.697 1.00 86.62 605 ARG A O 1
ATOM 4371 N N . PHE A 1 606 ? -13.765 15.760 12.420 1.00 91.88 606 PHE A N 1
ATOM 4372 C CA . PHE A 1 606 ? -12.917 16.916 12.671 1.00 91.88 606 PHE A CA 1
ATOM 4373 C C . PHE A 1 606 ? -12.494 17.519 11.321 1.00 91.88 606 PHE A C 1
ATOM 4375 O O . PHE A 1 606 ? -11.391 17.252 10.850 1.00 91.88 606 PHE A O 1
ATOM 4382 N N . PRO A 1 607 ? -13.378 18.269 10.640 1.00 91.44 607 PRO A N 1
ATOM 4383 C CA . PRO A 1 607 ? -13.017 18.946 9.397 1.00 91.44 607 PRO A CA 1
ATOM 4384 C C . PRO A 1 607 ? -11.995 20.079 9.639 1.00 91.44 607 PRO A C 1
ATOM 4386 O O . PRO A 1 607 ? -11.947 20.621 10.752 1.00 91.44 607 PRO A O 1
ATOM 4389 N N . PRO A 1 608 ? -11.204 20.481 8.619 1.00 93.12 608 PRO A N 1
ATOM 4390 C CA . PRO A 1 608 ? -10.289 21.621 8.711 1.00 93.12 608 PRO A CA 1
ATOM 4391 C C . PRO A 1 608 ? -10.952 22.875 9.290 1.00 93.12 608 PRO A C 1
ATOM 4393 O O . PRO A 1 608 ? -12.096 23.187 8.963 1.00 93.12 608 PRO A O 1
ATOM 4396 N N . GLY A 1 609 ? -10.238 23.576 10.174 1.00 90.88 609 GLY A N 1
ATOM 4397 C CA . GLY A 1 609 ? -10.748 24.734 10.917 1.00 90.88 609 GLY A CA 1
ATOM 4398 C C . GLY A 1 609 ? -11.408 24.406 12.264 1.00 90.88 609 GLY A C 1
ATOM 4399 O O . GLY A 1 609 ? -11.631 25.312 13.063 1.00 90.88 609 GLY A O 1
ATOM 4400 N N . THR A 1 610 ? -11.686 23.132 12.563 1.00 93.81 610 THR A N 1
ATOM 4401 C CA . THR A 1 610 ? -12.234 22.724 13.871 1.00 93.81 610 THR A CA 1
ATOM 4402 C C . THR A 1 610 ? -11.189 22.902 14.971 1.00 93.81 610 THR A C 1
ATOM 4404 O O . THR A 1 610 ? -10.029 22.551 14.780 1.00 93.81 610 THR A O 1
ATOM 4407 N N . ARG A 1 611 ? -11.584 23.392 16.148 1.00 95.00 611 ARG A N 1
ATOM 4408 C CA . ARG A 1 611 ? -10.715 23.422 17.333 1.00 95.00 611 ARG A CA 1
ATOM 4409 C C . ARG A 1 611 ? -10.793 22.093 18.065 1.00 95.00 611 ARG A C 1
ATOM 4411 O O . ARG A 1 611 ? -11.890 21.628 18.378 1.00 95.00 611 ARG A O 1
ATOM 4418 N N . VAL A 1 612 ? -9.645 21.467 18.309 1.00 95.06 612 VAL A N 1
ATOM 4419 C CA . VAL A 1 612 ? -9.587 20.140 18.933 1.00 95.06 612 VAL A CA 1
ATOM 4420 C C . VAL A 1 612 ? -8.518 20.052 20.011 1.00 95.06 612 VAL A C 1
ATOM 4422 O O . VAL A 1 612 ? -7.451 20.656 19.912 1.00 95.06 612 VAL A O 1
ATOM 4425 N N . THR A 1 613 ? -8.796 19.233 21.022 1.00 94.62 613 THR A N 1
ATOM 4426 C CA . THR A 1 613 ? -7.812 18.752 21.993 1.00 94.62 613 THR A CA 1
ATOM 4427 C C . THR A 1 613 ? -7.473 17.301 21.680 1.00 94.62 613 THR A C 1
ATOM 4429 O O . THR A 1 613 ? -8.370 16.464 21.543 1.00 94.62 613 THR A O 1
ATOM 4432 N N . VAL A 1 614 ? -6.180 17.001 21.605 1.00 94.25 614 VAL A N 1
ATOM 4433 C CA . VAL A 1 614 ? -5.630 15.667 21.356 1.00 94.25 614 VAL A CA 1
ATOM 4434 C C . VAL A 1 614 ? -4.890 15.212 22.607 1.00 94.25 614 VAL A C 1
ATOM 4436 O O . VAL A 1 614 ? -3.924 15.848 23.017 1.00 94.25 614 VAL A O 1
ATOM 4439 N N . ASP A 1 615 ? -5.323 14.112 23.216 1.00 92.25 615 ASP A N 1
ATOM 4440 C CA . ASP A 1 615 ? -4.611 13.458 24.315 1.00 92.25 615 ASP A CA 1
ATOM 4441 C C . ASP A 1 615 ? -4.000 12.155 23.796 1.00 92.25 615 ASP A C 1
ATOM 4443 O O . ASP A 1 615 ? -4.657 11.115 23.685 1.00 92.25 615 ASP A O 1
ATOM 4447 N N . GLY A 1 616 ? -2.719 12.228 23.446 1.00 89.25 616 GLY A N 1
ATOM 4448 C CA . GLY A 1 616 ? -1.995 11.101 22.873 1.00 89.25 616 GLY A CA 1
ATOM 4449 C C . GLY A 1 616 ? -1.585 10.036 23.896 1.00 89.25 616 GLY A C 1
ATOM 4450 O O . GLY A 1 616 ? -1.074 8.987 23.507 1.00 89.25 616 GLY A O 1
ATOM 4451 N N . GLY A 1 617 ? -1.844 10.259 25.192 1.00 87.25 617 GLY A N 1
ATOM 4452 C CA . GLY A 1 617 ? -1.662 9.260 26.244 1.00 87.25 617 GLY A CA 1
ATOM 4453 C C . GLY A 1 617 ? -2.855 8.312 26.358 1.00 87.25 617 GLY A C 1
ATOM 4454 O O . GLY A 1 617 ? -2.684 7.094 26.321 1.00 87.25 617 GLY A O 1
ATOM 4455 N N . CYS A 1 618 ? -4.071 8.858 26.466 1.00 86.69 618 CYS A N 1
ATOM 4456 C CA . CYS A 1 618 ? -5.292 8.047 26.589 1.00 86.69 618 CYS A CA 1
ATOM 4457 C C . CYS A 1 618 ? -5.975 7.726 25.250 1.00 86.69 618 CYS A C 1
ATOM 4459 O O . CYS A 1 618 ? -6.809 6.824 25.203 1.00 86.69 618 CYS A O 1
ATOM 4461 N N . GLY A 1 619 ? -5.595 8.402 24.159 1.00 87.75 619 GLY A N 1
ATOM 4462 C CA . GLY A 1 619 ? -6.179 8.184 22.835 1.00 87.75 619 GLY A CA 1
ATOM 4463 C C . GLY A 1 619 ? -7.464 8.975 22.571 1.00 87.75 619 GLY A C 1
ATOM 4464 O O . GLY A 1 619 ? -8.210 8.650 21.642 1.00 87.75 619 GLY A O 1
ATOM 4465 N N . ASP A 1 620 ? -7.734 10.005 23.372 1.00 89.62 620 ASP A N 1
ATOM 4466 C CA . ASP A 1 620 ? -8.921 10.844 23.232 1.00 89.62 620 ASP A CA 1
ATOM 4467 C C . ASP A 1 620 ? -8.677 12.017 22.276 1.00 89.62 620 ASP A C 1
ATOM 4469 O O . ASP A 1 620 ? -7.657 12.703 22.335 1.00 89.62 620 ASP A O 1
ATOM 4473 N N . VAL A 1 621 ? -9.678 12.297 21.440 1.00 90.75 621 VAL A N 1
ATOM 4474 C CA . VAL A 1 621 ? -9.753 13.513 20.622 1.00 90.75 621 VAL A CA 1
ATOM 4475 C C . VAL A 1 621 ? -11.120 14.148 20.841 1.00 90.75 621 VAL A C 1
ATOM 4477 O O . VAL A 1 621 ? -12.147 13.494 20.627 1.00 90.75 621 VAL A O 1
ATOM 4480 N N . ARG A 1 622 ? -11.141 15.407 21.284 1.00 91.38 622 ARG A N 1
ATOM 4481 C CA . ARG A 1 622 ? -12.368 16.164 21.582 1.00 91.38 622 ARG A CA 1
ATOM 4482 C C . ARG A 1 622 ? -12.410 17.438 20.751 1.00 91.38 622 ARG A C 1
ATOM 4484 O O . ARG A 1 622 ? -11.392 18.113 20.638 1.00 91.38 622 ARG A O 1
ATOM 4491 N N . ALA A 1 623 ? -13.572 17.751 20.186 1.00 89.25 623 ALA A N 1
ATOM 4492 C CA . ALA A 1 623 ? -13.816 19.056 19.586 1.00 89.25 623 ALA A CA 1
ATOM 4493 C C . ALA A 1 623 ? -14.214 20.047 20.686 1.00 89.25 623 ALA A C 1
ATOM 4495 O O . ALA A 1 623 ? -14.855 19.671 21.667 1.00 89.25 623 ALA A O 1
ATOM 4496 N N . GLU A 1 624 ? -13.826 21.306 20.537 1.00 79.12 624 GLU A N 1
ATOM 4497 C CA . GLU A 1 624 ? -14.245 22.364 21.451 1.00 79.12 624 GLU A CA 1
ATOM 4498 C C . GLU A 1 624 ? -15.757 22.625 21.268 1.00 79.12 624 GLU A C 1
ATOM 4500 O O . GLU A 1 624 ? -16.211 22.878 20.151 1.00 79.12 624 GLU A O 1
ATOM 4505 N N . GLY A 1 625 ? -16.548 22.508 22.346 1.00 60.34 625 GLY A N 1
ATOM 4506 C CA . GLY A 1 625 ? -18.006 22.730 22.337 1.00 60.34 625 GLY A CA 1
ATOM 4507 C C . GLY A 1 625 ? -18.906 21.481 22.314 1.00 60.34 625 GLY A C 1
ATOM 4508 O O . GLY A 1 625 ? -20.112 21.632 22.114 1.00 60.34 625 GLY A O 1
ATOM 4509 N N . SER A 1 626 ? -18.358 20.271 22.510 1.00 43.62 626 SER A N 1
ATOM 4510 C CA . SER A 1 626 ? -19.118 19.003 22.595 1.00 43.62 626 SER A CA 1
ATOM 4511 C C . SER A 1 626 ? -19.233 18.427 23.999 1.00 43.62 626 SER A C 1
ATOM 4513 O O . SER A 1 626 ? -18.170 18.379 24.663 1.00 43.62 626 SER A O 1
#

pLDDT: mean 72.16, std 25.12, range [20.83, 98.31]

Radius of gyration: 32.44 Å; Cα contacts (8 Å, |Δi|>4): 910; chains: 1; bounding box: 94×79×66 Å

Organism: NCBI:txid2746961

Foldseek 3Di:
DWEWEDEDEPPDPPPPDDFTKIFDADLQLDTDDIDGRPDDPDDDDDDDDDDDDDDDDDDDDDDDDDDDDDDDDDDDDDDDDDDDDDDDDPDDPDPDDPDDPDDSVLSNVVSVVQVVLQVVVVHGWYWYWYAYPVRDIGTDDIDHDPPDDFDADVPFFKKFLFQVCQQVVDQAFQARCQQAQVLLQLLVLLLLQLQLLDDPVVSVVDTQWHDFLRGIMGRCVSVVVDDDPDNPVVVVDCNSVVSNVVSVVSLVVCLVCLQVVLLVLLVVLVVVLVVDDFLLPDDLVRLLVLSVVLSNSSNVLSNSLNSCVVRPDADLDALLNVLVVLVLVVCVVPVPDDPVRSCLVPVSVLLLDHFDLPDDDDAQDDDDDDPPDDDDDDDDDDDDDDDDDDDDDDDDDDDDDDDDDDDDPDPPPRDRSPPPPPPSPPDRSSNSSSSSNSVSSVVSSSSLLSLLVVLCVVVLDVHSVLLSNDNPVQSSCCSPPSDHDPCSVVDDTRDDDDHAARIWGAGPPRDTGHDDDPPPPDPDDFLFFAQQAADKFKDFEDCPPDDADQQYEHEYADDHSSCLVVLLRHSAYEYCHDDSSDRSNSSNNVSRHGYGYNRHPRCVVRPGGWIWMGGSHGRHIDTPPD

InterPro domains:
  IPR002192 Pyruvate phosphate dikinase, AMP/ATP-binding [PF01326] (97-148)
  IPR008279 PEP-utilising enzyme, mobile domain [PF00391] (549-618)
  IPR036637 Phosphohistidine domain superfamily [SSF52009] (529-622)
  IPR051549 Phosphoenolpyruvate Utilizing Enzyme [PTHR43615] (552-621)

Nearest PDB structures (foldseek):
  5fbs-assembly1_A  TM=4.339E-01  e=5.736E-12  Listeria monocytogenes serotype 4b str. F2365
  5fbu-assembly1_A  TM=4.375E-01  e=4.650E-11  Listeria monocytogenes serotype 4b str. F2365
  5fbt-assembly1_A  TM=3.504E-01  e=1.675E-11  Listeria monocytogenes serotype 4b str. F2365
  5hv2-assembly1_A  TM=2.472E-01  e=1.240E-12  Listeria monocytogenes
  5hv3-assembly1_A  TM=2.609E-01  e=1.592E-11  Listeria monocytogenes

Secondary structure (DSSP, 8-state):
-EEEEEE--TT----S--PPEEEEE-TTS-EEEEEES----S-------------------------------------------------------S--SS-HHHHHHHHHHHHHHHHHTTS-EEEEEEE-TT--EEEEEEEE----PPPPPTT---EE-TTHHHH--SBPPHHHIIIIIHHHHHHHHHHHHHTTSS-HHHHHHS-SEEEETTEEEEETTTTT-S--S-HHHHHT-HHHHHHHHHHHHHHHHHHHHHHHHHHHHHHHHHHHHHHSPPTTTS-HHHHHHHHHHHHHHHHHHHHHHHHHHHHSPPPSS-HHHHHHHHHHHHHHH-TT--HHHHHHH-GGGGGGS---SSS---PPPPP--------------------------------------------------------TTSS-HHHHHHHHHHHHHHHHHHHHHHHHHHHHHTTS-S-GGGGGGS-HHHHHHHHHH----TTGGG--PPPP-PPPPSSEEE-GGG-EEE------SSTT-----EEEE-SEEEEEEE-SSSSPPSSEEEEESS--GGGGGGGGGEEEEEESS--TTSHHHHHHHHTT--EEE--TTHHHHS-TT-EEEEETTTTEEEETT-